Protein AF-A0A1Q8WU65-F1 (afdb_monomer_lite)

Secondary structure (DSSP, 8-state):
--HHHHHHHHHHHHHHHHHSPPPPPPPS---S------PPPPHHHHHHHHHHHHHHPPPPP-HHHHHHHHHHHHHTT--HHHHHHHHHHHTT--SS-S--TTS--HHHHHHHGGGG--SS-EEETTEEE--PPP-THHHHHHHHHHHHHHHHHHHHHHHHHH---HHHHHHHHHHHHHHHHHHHHHHHHHTHHHHHHHHHHHHHHHHHHHHHHHTT--HHHHHHSSSHHHHHHHHHHHHHHHHHHHHHHHHHHTT----SS-HHHHHHHHHHHHHTT--HHHHHHHHHHHHT-HHHHHHHHHHHTT--HHHHHH-SS-HHHHHHHHHHHHHHHHHHHS---SHHHHHHHHHHHHHHHHHHHHHHHHHHHHHHHHHIIIIIHHHHIIIIIHHHHHHHHHHHHT-

Foldseek 3Di:
DPLLVVVVVLVVVLVCLVPDDDDDDDDPPPDDDDDDDDDDDPPVVVVVVLVVCLVDPDPDFLLLQLLLQLLVCVVVVDDLQVSQLVSCVVSVHDPQSGADLLQARVVLVVLLCLCVQDQDFDDDPNDTHHDHQDDDPVNVSSLLSNLLSLLLQLLSNLCSLQVFSSSVLSNVSSVVSVLSVVLVVLLCVLCVVLVVVLVVLLCLLVVLVVVLVVVVFDLVCQCRVPPPNVVLLSVLSVLSSVLVVVLVVLVVVLVVDDDSHDLLSLLQQLLRSVVSVADCLSSLLSSCVSNVNVLSNQLSVCVVVVHPLVVSLVRDPDPVVSVSCVQVSVLCVCCVPVVDRSNVVSNVVSVVSSVVVSVCSNVSSNVSSVVSVVSSVVRSVSSSCSSRVVSSCVRVVVVVVVD

pLDDT: mean 76.57, std 16.92, range [32.62, 97.5]

Radius of gyration: 28.43 Å; chains: 1; bounding box: 68×52×90 Å

Organism: NCBI:txid544580

Sequence (403 aa):
MPGAWIAAVLVALAAAVLLLPARRGLPRSWITGTPVAQARPPMRQAALAALRSRRTGAPEPDLGLLLTEVASLLRAGATAQRAWTRACLRAGLTEGVEPDEDGVPPVLRALANLQHDSWLPRWSGGHLHWRPPSRGRRARQRRATAAGAVGAIASCRLSTALGAPLADILQTVAGGVAESGRAEASRRAALAGPRSTARILACLPVVGLGLGMLVGADPASLLLDGGLGSAVGALGIGLMVVGHLVTRRLIRAATAEGDVVDEALVLDLAAAALSAGASVPGVLTALGHALEEEGAGVVGRALLLGAPWEEAWQAPEDDQWRARRSRLESCLRPGWEDGASPAALLEATAASLRAGRHARDEEAAERLAVRLVLPLGACHLPAFVILGIAPVVASVGMSMLTR

Structure (mmCIF, N/CA/C/O backbone):
data_AF-A0A1Q8WU65-F1
#
_entry.id   AF-A0A1Q8WU65-F1
#
loop_
_atom_site.group_PDB
_atom_site.id
_atom_site.type_symbol
_atom_site.label_atom_id
_atom_site.label_alt_id
_atom_site.label_comp_id
_atom_site.label_asym_id
_atom_site.label_entity_id
_atom_site.label_seq_id
_atom_site.pdbx_PDB_ins_code
_atom_site.Cartn_x
_atom_site.Cartn_y
_atom_site.Cartn_z
_atom_site.occupancy
_atom_site.B_iso_or_equiv
_atom_site.auth_seq_id
_atom_site.auth_comp_id
_atom_site.auth_asym_id
_atom_site.auth_atom_id
_atom_site.pdbx_PDB_model_num
ATOM 1 N N . MET A 1 1 ? 33.191 -17.243 -46.104 1.00 46.47 1 MET A N 1
ATOM 2 C CA . MET A 1 1 ? 31.999 -16.463 -45.699 1.00 46.47 1 MET A CA 1
ATOM 3 C C . MET A 1 1 ? 31.525 -16.762 -44.253 1.00 46.47 1 MET A C 1
ATOM 5 O O . MET A 1 1 ? 30.392 -17.199 -44.100 1.00 46.47 1 MET A O 1
ATOM 9 N N . PRO A 1 2 ? 32.319 -16.550 -43.174 1.00 49.06 2 PRO A N 1
ATOM 10 C CA . PRO A 1 2 ? 31.868 -16.798 -41.789 1.00 49.06 2 PRO A CA 1
ATOM 11 C C . PRO A 1 2 ? 31.481 -15.524 -40.996 1.00 49.06 2 PRO A C 1
ATOM 13 O O . PRO A 1 2 ? 30.736 -15.618 -40.023 1.00 49.06 2 PRO A O 1
ATOM 16 N N . GLY A 1 3 ? 31.945 -14.333 -41.402 1.00 45.16 3 GLY A N 1
ATOM 17 C CA . GLY A 1 3 ? 31.778 -13.078 -40.643 1.00 45.16 3 GLY A CA 1
ATOM 18 C C . GLY A 1 3 ? 30.345 -12.533 -40.599 1.00 45.16 3 GLY A C 1
ATOM 19 O O . GLY A 1 3 ? 29.884 -12.073 -39.554 1.00 45.16 3 GLY A O 1
ATOM 20 N N . ALA A 1 4 ? 29.591 -12.690 -41.693 1.00 50.00 4 ALA A N 1
ATOM 21 C CA . ALA A 1 4 ? 28.207 -12.218 -41.799 1.00 50.00 4 ALA A CA 1
ATOM 22 C C . ALA A 1 4 ? 27.257 -12.874 -40.776 1.00 50.00 4 ALA A C 1
ATOM 24 O O . ALA A 1 4 ? 26.335 -12.232 -40.273 1.00 50.00 4 ALA A O 1
ATOM 25 N N . TRP A 1 5 ? 27.505 -14.138 -40.412 1.00 52.81 5 TRP A N 1
ATOM 26 C CA . TRP A 1 5 ? 26.691 -14.864 -39.432 1.00 52.81 5 TRP A CA 1
ATOM 27 C C . TRP A 1 5 ? 26.910 -14.359 -38.002 1.00 52.81 5 TRP A C 1
ATOM 29 O O . TRP A 1 5 ? 25.955 -14.224 -37.243 1.00 52.81 5 TRP A O 1
ATOM 39 N N . ILE A 1 6 ? 28.150 -14.024 -37.637 1.00 54.84 6 ILE A N 1
ATOM 40 C CA . ILE A 1 6 ? 28.503 -13.566 -36.284 1.00 54.84 6 ILE A CA 1
ATOM 41 C C . ILE A 1 6 ? 27.857 -12.209 -35.992 1.00 54.84 6 ILE A C 1
ATOM 43 O O . ILE A 1 6 ? 27.290 -11.999 -34.921 1.00 54.84 6 ILE A O 1
ATOM 47 N N . ALA A 1 7 ? 27.871 -11.301 -36.962 1.00 49.28 7 ALA A N 1
ATOM 48 C CA . ALA A 1 7 ? 27.250 -9.995 -36.811 1.00 49.28 7 ALA A CA 1
ATOM 49 C C . ALA A 1 7 ? 25.718 -10.044 -36.878 1.00 49.28 7 ALA A C 1
ATOM 51 O O . ALA A 1 7 ? 25.065 -9.355 -36.098 1.00 49.28 7 ALA A O 1
ATOM 52 N N . ALA A 1 8 ? 25.129 -10.894 -37.728 1.00 50.78 8 ALA A N 1
ATOM 53 C CA . ALA A 1 8 ? 23.685 -11.139 -37.707 1.00 50.78 8 ALA A CA 1
ATOM 54 C C . ALA A 1 8 ? 23.238 -11.690 -36.342 1.00 50.78 8 ALA A C 1
ATOM 56 O O . ALA A 1 8 ? 22.218 -11.259 -35.804 1.00 50.78 8 ALA A O 1
ATOM 57 N N . VAL A 1 9 ? 24.042 -12.571 -35.736 1.00 58.62 9 VAL A N 1
ATOM 58 C CA . VAL A 1 9 ? 23.827 -13.064 -34.370 1.00 58.62 9 VAL A CA 1
ATOM 59 C C . VAL A 1 9 ? 23.997 -11.945 -33.343 1.00 58.62 9 VAL A C 1
ATOM 61 O O . VAL A 1 9 ? 23.144 -11.826 -32.475 1.00 58.62 9 VAL A O 1
ATOM 64 N N . LEU A 1 10 ? 25.010 -11.079 -33.441 1.00 57.47 10 LEU A N 1
ATOM 65 C CA . LEU A 1 10 ? 25.198 -9.949 -32.517 1.00 57.47 10 LEU A CA 1
ATOM 66 C C . LEU A 1 10 ? 24.075 -8.905 -32.614 1.00 57.47 10 LEU A C 1
ATOM 68 O O . LEU A 1 10 ? 23.603 -8.430 -31.584 1.00 57.47 10 LEU A O 1
ATOM 72 N N . VAL A 1 11 ? 23.597 -8.588 -33.820 1.00 55.84 11 VAL A N 1
ATOM 73 C CA . VAL A 1 11 ? 22.455 -7.688 -34.052 1.00 55.84 11 VAL A CA 1
ATOM 74 C C . VAL A 1 11 ? 21.161 -8.324 -33.552 1.00 55.84 11 VAL A C 1
ATOM 76 O O . VAL A 1 11 ? 20.387 -7.668 -32.855 1.00 55.84 11 VAL A O 1
ATOM 79 N N . ALA A 1 12 ? 20.939 -9.613 -33.822 1.00 53.78 12 ALA A N 1
ATOM 80 C CA . ALA A 1 12 ? 19.799 -10.352 -33.290 1.00 53.78 12 ALA A CA 1
ATOM 81 C C . ALA A 1 12 ? 19.855 -10.467 -31.760 1.00 53.78 12 ALA A C 1
ATOM 83 O O . ALA A 1 12 ? 18.818 -10.379 -31.110 1.00 53.78 12 ALA A O 1
ATOM 84 N N . LEU A 1 13 ? 21.044 -10.601 -31.166 1.00 55.59 13 LEU A N 1
ATOM 85 C CA . LEU A 1 13 ? 21.255 -10.673 -29.721 1.00 55.59 13 LEU A CA 1
ATOM 86 C C . LEU A 1 13 ? 21.081 -9.297 -29.064 1.00 55.59 13 LEU A C 1
ATOM 88 O O . LEU A 1 13 ? 20.449 -9.205 -28.017 1.00 55.59 13 LEU A O 1
ATOM 92 N N . ALA A 1 14 ? 21.528 -8.216 -29.706 1.00 54.50 14 ALA A N 1
ATOM 93 C CA . ALA A 1 14 ? 21.267 -6.841 -29.283 1.00 54.50 14 ALA A CA 1
ATOM 94 C C . ALA A 1 14 ? 19.771 -6.505 -29.364 1.00 54.50 14 ALA A C 1
ATOM 96 O O . ALA A 1 14 ? 19.195 -6.019 -28.389 1.00 54.50 14 ALA A O 1
ATOM 97 N N . ALA A 1 15 ? 19.110 -6.848 -30.476 1.00 53.22 15 ALA A N 1
ATOM 98 C CA . ALA A 1 15 ? 17.665 -6.726 -30.643 1.00 53.22 15 ALA A CA 1
ATOM 99 C C . ALA A 1 15 ? 16.914 -7.584 -29.614 1.00 53.22 15 ALA A C 1
ATOM 101 O O . ALA A 1 15 ? 15.970 -7.109 -28.986 1.00 53.22 15 ALA A O 1
ATOM 102 N N . ALA A 1 16 ? 17.368 -8.813 -29.357 1.00 50.38 16 ALA A N 1
ATOM 103 C CA . ALA A 1 16 ? 16.812 -9.692 -28.337 1.00 50.38 16 ALA A CA 1
ATOM 104 C C . ALA A 1 16 ? 17.010 -9.129 -26.922 1.00 50.38 16 ALA A C 1
ATOM 106 O O . ALA A 1 16 ? 16.083 -9.176 -26.126 1.00 50.38 16 ALA A O 1
ATOM 107 N N . VAL A 1 17 ? 18.149 -8.527 -26.585 1.00 53.94 17 VAL A N 1
ATOM 108 C CA . VAL A 1 17 ? 18.371 -7.884 -25.276 1.00 53.94 17 VAL A CA 1
ATOM 109 C C . VAL A 1 17 ? 17.535 -6.602 -25.129 1.00 53.94 17 VAL A C 1
ATOM 111 O O . VAL A 1 17 ? 16.978 -6.329 -24.055 1.00 53.94 17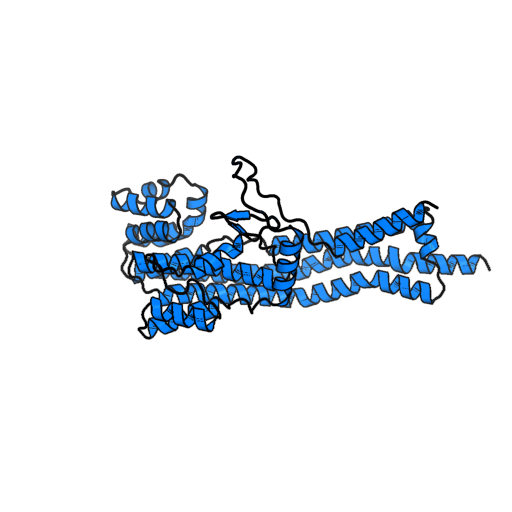 VAL A O 1
ATOM 114 N N . LEU A 1 18 ? 17.373 -5.840 -26.214 1.00 52.03 18 LEU A N 1
ATOM 115 C CA . LEU A 1 18 ? 16.505 -4.663 -26.286 1.00 52.03 18 LEU A CA 1
ATOM 116 C C . LEU A 1 18 ? 15.020 -5.042 -26.131 1.00 52.03 18 LEU A C 1
ATOM 118 O O . LEU A 1 18 ? 14.305 -4.368 -25.382 1.00 52.03 18 LEU A O 1
ATOM 122 N N . LEU A 1 19 ? 14.576 -6.147 -26.745 1.00 47.81 19 LEU A N 1
ATOM 123 C CA . LEU A 1 19 ? 13.170 -6.570 -26.833 1.00 47.81 19 LEU A CA 1
ATOM 124 C C . LEU A 1 19 ? 12.729 -7.581 -25.758 1.00 47.81 19 LEU A C 1
ATOM 126 O O . LEU A 1 19 ? 11.566 -7.548 -25.344 1.00 47.81 19 LEU A O 1
ATOM 130 N N . LEU A 1 20 ? 13.606 -8.461 -25.260 1.00 42.66 20 LEU A N 1
ATOM 131 C CA . LEU A 1 20 ? 13.262 -9.429 -24.216 1.00 42.66 20 LEU A CA 1
ATOM 132 C C . LEU A 1 20 ? 13.364 -8.794 -22.820 1.00 42.66 20 LEU A C 1
ATOM 134 O O . LEU A 1 20 ? 14.434 -8.342 -22.395 1.00 42.66 20 LEU A O 1
ATOM 138 N N . PRO A 1 21 ? 12.265 -8.777 -22.045 1.00 42.75 21 PRO A N 1
ATOM 139 C CA . PRO A 1 21 ? 12.341 -8.498 -20.624 1.00 42.75 21 PRO A CA 1
ATOM 140 C C . PRO A 1 21 ? 12.970 -9.692 -19.898 1.00 42.75 21 PRO A C 1
ATOM 142 O O . PRO A 1 21 ? 12.658 -10.847 -20.184 1.00 42.75 21 PRO A O 1
ATOM 145 N N . ALA A 1 22 ? 13.854 -9.383 -18.947 1.00 40.66 22 ALA A N 1
ATOM 146 C CA . ALA A 1 22 ? 14.578 -10.359 -18.144 1.00 40.66 22 ALA A CA 1
ATOM 147 C C . ALA A 1 22 ? 13.644 -11.411 -17.535 1.00 40.66 22 ALA A C 1
ATOM 149 O O . ALA A 1 22 ? 12.612 -11.081 -16.940 1.00 40.66 22 ALA A O 1
ATOM 150 N N . ARG A 1 23 ? 14.064 -12.669 -17.681 1.00 38.31 23 ARG A N 1
ATOM 151 C CA . ARG A 1 23 ? 13.515 -13.836 -16.995 1.00 38.31 23 ARG A CA 1
ATOM 152 C C . ARG A 1 23 ? 13.350 -13.511 -15.505 1.00 38.31 23 ARG A C 1
ATOM 154 O O . ARG A 1 23 ? 14.284 -13.024 -14.872 1.00 38.31 23 ARG A O 1
ATOM 161 N N . ARG A 1 24 ? 12.143 -13.721 -14.975 1.00 45.84 24 ARG A N 1
ATOM 162 C CA . ARG A 1 24 ? 11.840 -13.629 -13.538 1.00 45.84 24 ARG A CA 1
ATOM 163 C C . ARG A 1 24 ? 11.929 -15.026 -12.927 1.00 45.84 24 ARG A C 1
ATOM 165 O O . ARG A 1 24 ? 11.651 -16.000 -13.621 1.00 45.84 24 ARG A O 1
ATOM 172 N N . GLY A 1 25 ? 12.398 -15.064 -11.681 1.00 34.09 25 GLY A N 1
ATOM 173 C CA . GLY A 1 25 ? 12.967 -16.222 -10.994 1.00 34.09 25 GLY A CA 1
ATOM 174 C C . GLY A 1 25 ? 12.116 -17.490 -10.968 1.00 34.09 25 GLY A C 1
ATOM 175 O O . GLY A 1 25 ? 10.888 -17.456 -11.023 1.00 34.09 25 GLY A O 1
ATOM 176 N N . LEU A 1 26 ? 12.832 -18.607 -10.873 1.00 35.53 26 LEU A N 1
ATOM 177 C CA . LEU A 1 26 ? 12.302 -19.930 -10.572 1.00 35.53 26 LEU A CA 1
ATOM 178 C C . LEU A 1 26 ? 11.805 -19.957 -9.114 1.00 35.53 26 LEU A C 1
ATOM 180 O O . LEU A 1 26 ? 12.565 -19.567 -8.225 1.00 35.53 26 LEU A O 1
ATOM 184 N N . PRO A 1 27 ? 10.573 -20.414 -8.836 1.00 36.50 27 PRO A N 1
ATOM 185 C CA . PRO A 1 27 ? 10.153 -20.719 -7.475 1.00 36.50 27 PRO A CA 1
ATOM 186 C C . PRO A 1 27 ? 10.856 -21.989 -6.967 1.00 36.50 27 PRO A C 1
ATOM 188 O O . PRO A 1 27 ? 11.008 -22.965 -7.698 1.00 36.50 27 PRO A O 1
ATOM 191 N N . ARG A 1 28 ? 11.263 -21.970 -5.693 1.00 39.75 28 ARG A N 1
ATOM 192 C CA . ARG A 1 28 ? 11.979 -23.044 -4.976 1.00 39.75 28 ARG A CA 1
ATOM 193 C C . ARG A 1 28 ? 11.124 -24.265 -4.590 1.00 39.75 28 ARG A C 1
ATOM 195 O O . ARG A 1 28 ? 11.600 -25.118 -3.857 1.00 39.75 28 ARG A O 1
ATOM 202 N N . SER A 1 29 ? 9.896 -24.406 -5.078 1.00 39.34 29 SER A N 1
ATOM 203 C CA . SER A 1 29 ? 9.016 -25.525 -4.711 1.00 39.34 29 SER A CA 1
ATOM 204 C C . SER A 1 29 ? 8.955 -26.576 -5.826 1.00 39.34 29 SER A C 1
ATOM 206 O O . SER A 1 29 ? 7.964 -26.687 -6.546 1.00 39.34 29 SER A O 1
ATOM 208 N N . TRP A 1 30 ? 10.043 -27.322 -5.999 1.00 36.97 30 TRP A N 1
ATOM 209 C CA . TRP A 1 30 ? 10.045 -28.617 -6.687 1.00 36.97 30 TRP A CA 1
ATOM 210 C C . TRP A 1 30 ? 10.478 -29.677 -5.680 1.00 36.97 30 TRP A C 1
ATOM 212 O O . TRP A 1 30 ? 11.502 -30.328 -5.846 1.00 36.97 30 TRP A O 1
ATOM 222 N N . ILE A 1 31 ? 9.733 -29.805 -4.584 1.00 39.59 31 ILE A N 1
ATOM 223 C CA . ILE A 1 31 ? 9.856 -30.956 -3.698 1.00 39.59 31 ILE A CA 1
ATOM 224 C C . ILE A 1 31 ? 8.436 -31.407 -3.347 1.00 39.59 31 ILE A C 1
ATOM 226 O O . ILE A 1 31 ? 7.639 -30.620 -2.848 1.00 39.59 31 ILE A O 1
ATOM 230 N N . THR A 1 32 ? 8.201 -32.670 -3.715 1.00 38.03 32 THR A N 1
ATOM 231 C CA . THR A 1 32 ? 7.135 -33.622 -3.360 1.00 38.03 32 THR A CA 1
ATOM 232 C C . THR A 1 32 ? 5.696 -33.397 -3.844 1.00 38.03 32 THR A C 1
ATOM 234 O O . THR A 1 32 ? 5.042 -32.395 -3.585 1.00 38.03 32 THR A O 1
ATOM 237 N N . GLY A 1 33 ? 5.185 -34.443 -4.507 1.00 33.50 33 GLY A N 1
ATOM 238 C CA . GLY A 1 33 ? 3.764 -34.679 -4.757 1.00 33.50 33 GLY A CA 1
ATOM 239 C C . GLY A 1 33 ? 3.455 -34.990 -6.219 1.00 33.50 33 GLY A C 1
ATOM 240 O O . GLY A 1 33 ? 3.249 -34.077 -7.009 1.00 33.50 33 GLY A O 1
ATOM 241 N N . THR A 1 34 ? 3.397 -36.271 -6.587 1.00 34.00 34 THR A N 1
ATOM 242 C CA . THR A 1 34 ? 2.821 -36.750 -7.857 1.00 34.00 34 THR A CA 1
ATOM 243 C C . THR A 1 34 ? 1.292 -36.770 -7.766 1.00 34.00 34 THR A C 1
ATOM 245 O O . THR A 1 34 ? 0.777 -37.594 -7.009 1.00 34.00 34 THR A O 1
ATOM 248 N N . PRO A 1 35 ? 0.533 -35.950 -8.525 1.00 37.53 35 PRO A N 1
ATOM 249 C CA . PRO A 1 35 ? -0.917 -36.071 -8.574 1.00 37.53 35 PRO A CA 1
ATOM 250 C C . PRO A 1 35 ? -1.372 -36.890 -9.787 1.00 37.53 35 PRO A C 1
ATOM 252 O O . PRO A 1 35 ? -0.797 -36.837 -10.878 1.00 37.53 35 PRO A O 1
ATOM 255 N N . VAL A 1 36 ? -2.445 -37.635 -9.540 1.00 34.25 36 VAL A N 1
ATOM 256 C CA . VAL A 1 36 ? -3.150 -38.576 -10.414 1.00 34.25 36 VAL A CA 1
ATOM 257 C C . VAL A 1 36 ? -3.712 -37.903 -11.675 1.00 34.25 36 VAL A C 1
ATOM 259 O O . VAL A 1 36 ? -4.089 -36.732 -11.681 1.00 34.25 36 VAL A O 1
ATOM 262 N N . ALA A 1 37 ? -3.746 -38.672 -12.764 1.00 32.62 37 ALA A N 1
ATOM 263 C CA . ALA A 1 37 ? -4.155 -38.260 -14.099 1.00 32.62 37 ALA A CA 1
ATOM 264 C C . ALA A 1 37 ? -5.642 -37.865 -14.184 1.00 32.62 37 ALA A C 1
ATOM 266 O O . ALA A 1 37 ? -6.524 -38.712 -14.075 1.00 32.62 37 ALA A O 1
ATOM 267 N N . GLN A 1 38 ? -5.913 -36.594 -14.489 1.00 37.47 38 GLN A N 1
ATOM 268 C CA . GLN A 1 38 ? -7.174 -36.154 -15.092 1.00 37.47 38 GLN A CA 1
ATOM 269 C C . GLN A 1 38 ? -6.907 -35.414 -16.410 1.00 37.47 38 GLN A C 1
ATOM 271 O O . GLN A 1 38 ? -5.851 -34.804 -16.609 1.00 37.47 38 GLN A O 1
ATOM 276 N N . ALA A 1 39 ? -7.856 -35.561 -17.337 1.00 39.28 39 ALA A N 1
ATOM 277 C CA . ALA A 1 39 ? -7.752 -35.233 -18.754 1.00 39.28 39 ALA A CA 1
ATOM 278 C C . ALA A 1 39 ? -7.279 -33.790 -19.012 1.00 39.28 39 ALA A C 1
ATOM 280 O O . ALA A 1 39 ? -7.890 -32.812 -18.588 1.00 39.28 39 ALA A O 1
ATOM 281 N N . ARG A 1 40 ? -6.159 -33.673 -19.734 1.00 41.28 40 ARG A N 1
ATOM 282 C CA . ARG A 1 40 ? -5.488 -32.411 -20.068 1.00 41.28 40 ARG A CA 1
ATOM 283 C C . ARG A 1 40 ? -6.102 -31.805 -21.340 1.00 41.28 40 ARG A C 1
ATOM 285 O O . ARG A 1 40 ? -6.134 -32.503 -22.353 1.00 41.28 40 ARG A O 1
ATOM 292 N N . PRO A 1 41 ? -6.486 -30.517 -21.376 1.00 39.84 41 PRO A N 1
ATOM 293 C CA . PRO A 1 41 ? -6.697 -29.835 -22.647 1.00 39.84 41 PRO A CA 1
ATOM 294 C C . PRO A 1 41 ? -5.350 -29.679 -23.383 1.00 39.84 41 PRO A C 1
ATOM 296 O O . PRO A 1 41 ? -4.308 -29.495 -22.742 1.00 39.84 41 PRO A O 1
ATOM 299 N N . PRO A 1 42 ? -5.321 -29.733 -24.727 1.00 48.91 42 PRO A N 1
ATOM 300 C CA . PRO A 1 42 ? -4.084 -29.590 -25.481 1.00 48.91 42 PRO A CA 1
ATOM 301 C C . PRO A 1 42 ? -3.480 -28.197 -25.251 1.00 48.91 42 PRO A C 1
ATOM 303 O O . PRO A 1 42 ? -4.135 -27.172 -25.432 1.00 48.91 42 PRO A O 1
ATOM 306 N N . MET A 1 43 ? -2.193 -28.160 -24.893 1.00 45.03 43 MET A N 1
ATOM 307 C CA . MET A 1 43 ? -1.395 -26.974 -24.526 1.00 45.03 43 MET A CA 1
ATOM 308 C C . MET A 1 43 ? -1.554 -25.771 -25.484 1.00 45.03 43 MET A C 1
ATOM 310 O O . MET A 1 43 ? -1.455 -24.615 -25.070 1.00 45.03 43 MET A O 1
ATOM 314 N N . ARG A 1 44 ? -1.865 -26.027 -26.763 1.00 42.69 44 ARG A N 1
ATOM 315 C CA . ARG A 1 44 ? -2.150 -25.002 -27.782 1.00 42.69 44 ARG A CA 1
ATOM 316 C C . ARG A 1 44 ? -3.457 -24.238 -27.541 1.00 42.69 44 ARG A C 1
ATOM 318 O O . ARG A 1 44 ? -3.488 -23.029 -27.750 1.00 42.69 44 ARG A O 1
ATOM 325 N N . GLN A 1 45 ? -4.516 -24.905 -27.087 1.00 49.59 45 GLN A N 1
ATOM 326 C CA . GLN A 1 45 ? -5.806 -24.261 -26.811 1.00 49.59 45 GLN A CA 1
ATOM 327 C C . GLN A 1 45 ? -5.723 -23.359 -25.574 1.00 49.59 45 GLN A C 1
ATOM 329 O O . GLN A 1 45 ? -6.198 -22.225 -25.617 1.00 49.59 45 GLN A O 1
ATOM 334 N N . ALA A 1 46 ? -5.014 -23.796 -24.529 1.00 47.06 46 ALA A N 1
ATOM 335 C CA . ALA A 1 46 ? -4.731 -22.971 -23.352 1.00 47.06 46 ALA A CA 1
ATOM 336 C C . ALA A 1 46 ? -3.888 -21.727 -23.704 1.00 47.06 46 ALA A C 1
ATOM 338 O O . ALA A 1 46 ? -4.179 -20.619 -23.251 1.00 47.06 46 ALA A O 1
ATOM 339 N N . ALA A 1 47 ? -2.883 -21.881 -24.577 1.00 41.38 47 ALA A N 1
ATOM 340 C CA . ALA A 1 47 ? -2.061 -20.771 -25.057 1.00 41.38 47 ALA A CA 1
ATOM 341 C C . ALA A 1 47 ? -2.862 -19.748 -25.885 1.00 41.38 47 ALA A C 1
ATOM 343 O O . ALA A 1 47 ? -2.703 -18.540 -25.702 1.00 41.38 47 ALA A O 1
ATOM 344 N N . LEU A 1 48 ? -3.752 -20.213 -26.768 1.00 44.72 48 LEU A N 1
ATOM 345 C CA . LEU A 1 48 ? -4.604 -19.349 -27.593 1.00 44.72 48 LEU A CA 1
ATOM 346 C C . LEU A 1 48 ? -5.683 -18.630 -26.770 1.00 44.72 48 LEU A C 1
ATOM 348 O O . LEU A 1 48 ? -5.932 -17.447 -27.006 1.00 44.72 48 LEU A O 1
ATOM 352 N N . ALA A 1 49 ? -6.272 -19.292 -25.771 1.00 46.88 49 ALA A N 1
ATOM 353 C CA . ALA A 1 49 ? -7.211 -18.668 -24.837 1.00 46.88 49 ALA A CA 1
ATOM 354 C C . ALA A 1 49 ? -6.536 -17.563 -24.002 1.00 46.88 49 ALA A C 1
ATOM 356 O O . ALA A 1 49 ? -7.081 -16.467 -23.871 1.00 46.88 49 ALA A O 1
ATOM 357 N N . ALA A 1 50 ? -5.304 -17.792 -23.535 1.00 46.47 50 ALA A N 1
ATOM 358 C CA . ALA A 1 50 ? -4.511 -16.787 -22.819 1.00 46.47 50 ALA A CA 1
ATOM 359 C C . ALA A 1 50 ? -4.059 -15.611 -23.708 1.00 46.47 50 ALA A C 1
ATOM 361 O O . ALA A 1 50 ? -3.905 -14.480 -23.243 1.00 46.47 50 ALA A O 1
ATOM 362 N N . LEU A 1 51 ? -3.836 -15.850 -25.005 1.00 44.03 51 LEU A N 1
ATOM 363 C CA . LEU A 1 51 ? -3.553 -14.787 -25.974 1.00 44.03 51 LEU A CA 1
ATOM 364 C C . LEU A 1 51 ? -4.803 -13.958 -26.301 1.00 44.03 51 LEU A C 1
ATOM 366 O O . LEU A 1 51 ? -4.685 -12.749 -26.499 1.00 44.03 51 LEU A O 1
ATOM 370 N N . ARG A 1 52 ? -5.993 -14.574 -26.319 1.00 41.12 52 ARG A N 1
ATOM 371 C CA . ARG A 1 52 ? -7.272 -13.865 -26.495 1.00 41.12 52 ARG A CA 1
ATOM 372 C C . ARG A 1 52 ? -7.636 -13.032 -25.266 1.00 41.12 52 ARG A C 1
ATOM 374 O O . ARG A 1 52 ? -7.942 -11.855 -25.430 1.00 41.12 52 ARG A O 1
ATOM 381 N N . SER A 1 53 ? -7.476 -13.566 -24.052 1.00 44.56 53 SER A N 1
ATOM 382 C CA . SER A 1 53 ? -7.732 -12.816 -22.810 1.00 44.56 53 SER A CA 1
ATOM 383 C C . SER A 1 53 ? -6.814 -11.596 -22.634 1.00 44.56 53 SER A C 1
ATOM 385 O O . SER A 1 53 ? -7.202 -10.606 -22.015 1.00 44.56 53 SER A O 1
ATOM 387 N N . ARG A 1 54 ? -5.622 -11.591 -23.256 1.00 45.88 54 ARG A N 1
ATOM 388 C CA . ARG A 1 54 ? -4.747 -10.401 -23.328 1.00 45.88 54 ARG A CA 1
ATOM 389 C C . ARG A 1 54 ? -5.357 -9.226 -24.099 1.00 45.88 54 ARG A C 1
ATOM 391 O O . ARG A 1 54 ? -5.037 -8.081 -23.763 1.00 45.88 54 ARG A O 1
ATOM 398 N N . ARG A 1 55 ? -6.167 -9.486 -25.134 1.00 41.34 55 ARG A N 1
ATOM 399 C CA . ARG A 1 55 ? -6.747 -8.445 -26.005 1.00 41.34 55 ARG A CA 1
ATOM 400 C C . ARG A 1 55 ? -8.064 -7.877 -25.474 1.00 41.34 55 ARG A C 1
ATOM 402 O O . ARG A 1 55 ? -8.346 -6.725 -25.770 1.00 41.34 55 ARG A O 1
ATOM 409 N N . THR A 1 56 ? -8.816 -8.630 -24.673 1.00 42.88 56 THR A N 1
ATOM 410 C CA . THR A 1 56 ? -10.196 -8.283 -24.275 1.00 42.88 56 THR A CA 1
ATOM 411 C C . THR A 1 56 ? -10.395 -8.022 -22.779 1.00 42.88 56 THR A C 1
ATOM 413 O O . THR A 1 56 ? -11.531 -7.922 -22.332 1.00 42.88 56 THR A O 1
ATOM 416 N N . GLY A 1 57 ? -9.327 -7.936 -21.979 1.00 49.56 57 GLY A N 1
ATOM 417 C CA . GLY A 1 57 ? -9.460 -7.727 -20.534 1.00 49.56 57 GLY A CA 1
ATOM 418 C C . GLY A 1 57 ? -10.199 -6.428 -20.193 1.00 49.56 57 GLY A C 1
ATOM 419 O O . GLY A 1 57 ? -9.754 -5.356 -20.611 1.00 49.56 57 GLY A O 1
ATOM 420 N N . ALA A 1 58 ? -11.287 -6.551 -19.424 1.00 53.97 58 ALA A N 1
ATOM 421 C CA . ALA A 1 58 ? -11.999 -5.445 -18.787 1.00 53.97 58 ALA A CA 1
ATOM 422 C C . ALA A 1 58 ? -11.019 -4.507 -18.046 1.00 53.97 58 ALA A C 1
ATOM 424 O O . ALA A 1 58 ? -9.944 -4.964 -17.628 1.00 53.97 58 ALA A O 1
ATOM 425 N N . PRO A 1 59 ? -11.334 -3.203 -17.913 1.00 60.44 59 PRO A N 1
ATOM 426 C CA . PRO A 1 59 ? -10.515 -2.285 -17.126 1.00 60.44 59 PRO A CA 1
ATOM 427 C C . PRO A 1 59 ? -10.279 -2.863 -15.724 1.00 60.44 59 PRO A C 1
ATOM 429 O O . PRO A 1 59 ? -11.199 -3.379 -15.096 1.00 60.44 59 PRO A O 1
ATOM 432 N N . GLU A 1 60 ? -9.026 -2.835 -15.259 1.00 72.06 60 GLU A N 1
ATOM 433 C CA . GLU A 1 60 ? -8.709 -3.269 -13.896 1.00 72.06 60 GLU A CA 1
ATOM 434 C C . GLU A 1 60 ? -9.410 -2.327 -12.908 1.00 72.06 60 GLU A C 1
ATOM 436 O O . GLU A 1 60 ? -9.325 -1.109 -13.101 1.00 72.06 60 GLU A O 1
ATOM 441 N N . PRO A 1 61 ? -10.109 -2.860 -11.890 1.00 78.81 61 PRO A N 1
ATOM 442 C CA . PRO A 1 61 ? -10.891 -2.042 -10.973 1.00 78.81 61 PRO A CA 1
ATOM 443 C C . PRO A 1 61 ? -9.973 -1.077 -10.216 1.00 78.81 61 PRO A C 1
ATOM 445 O O . PRO A 1 61 ? -8.900 -1.462 -9.737 1.00 78.81 61 PRO A O 1
ATOM 448 N N . ASP A 1 62 ? -10.396 0.182 -10.109 1.00 87.38 62 ASP A N 1
ATOM 449 C CA . ASP A 1 62 ? -9.747 1.154 -9.235 1.00 87.38 62 ASP A CA 1
ATOM 450 C C . ASP A 1 62 ? -10.123 0.823 -7.790 1.00 87.38 62 ASP A C 1
ATOM 452 O O . ASP A 1 62 ? -11.213 1.148 -7.314 1.00 87.38 62 ASP A O 1
ATOM 456 N N . LEU A 1 63 ? -9.226 0.108 -7.111 1.00 89.81 63 LEU A N 1
ATOM 457 C CA . LEU A 1 63 ? -9.461 -0.323 -5.742 1.00 89.81 63 LEU A CA 1
ATOM 458 C C . LEU A 1 63 ? -9.633 0.871 -4.795 1.00 89.81 63 LEU A C 1
ATOM 460 O O . LEU A 1 63 ? -10.466 0.799 -3.902 1.00 89.81 63 LEU A O 1
ATOM 464 N N . GLY A 1 64 ? -8.912 1.978 -5.001 1.00 90.44 64 GLY A N 1
ATOM 465 C CA . GLY A 1 64 ? -9.052 3.166 -4.157 1.00 90.44 64 GLY A CA 1
ATOM 466 C C . GLY A 1 64 ? -10.463 3.748 -4.236 1.00 90.44 64 GLY A C 1
ATOM 467 O O . GLY A 1 64 ? -11.074 4.038 -3.206 1.00 90.44 64 GLY A O 1
ATOM 468 N N . LEU A 1 65 ? -11.020 3.834 -5.449 1.00 91.81 65 LEU A N 1
ATOM 469 C CA . LEU A 1 65 ? -12.404 4.262 -5.658 1.00 91.81 65 LEU A CA 1
ATOM 470 C C . LEU A 1 65 ? -13.409 3.283 -5.036 1.00 91.81 65 LEU A C 1
ATOM 472 O O . LEU A 1 65 ? -14.334 3.718 -4.355 1.00 91.81 65 LEU A O 1
ATOM 476 N N . LEU A 1 66 ? -13.208 1.975 -5.231 1.00 94.50 66 LEU A N 1
ATOM 477 C CA . LEU A 1 66 ? -14.074 0.937 -4.667 1.00 94.50 66 LEU A CA 1
ATOM 478 C C . LEU A 1 66 ? -14.127 1.025 -3.136 1.00 94.50 66 LEU A C 1
ATOM 480 O O . LEU A 1 66 ? -15.212 1.035 -2.562 1.00 94.50 66 LEU A O 1
ATOM 484 N N . LEU A 1 67 ? -12.973 1.134 -2.474 1.00 95.00 67 LEU A N 1
ATOM 485 C CA . LEU A 1 67 ? -12.893 1.229 -1.014 1.00 95.00 67 LEU A CA 1
ATOM 486 C C . LEU A 1 67 ? -13.503 2.535 -0.486 1.00 95.00 67 LEU A C 1
ATOM 488 O O . LEU A 1 67 ? -14.248 2.503 0.492 1.00 95.00 67 LEU A O 1
ATOM 492 N N . THR A 1 68 ? -13.257 3.661 -1.167 1.00 94.88 68 THR A N 1
ATOM 493 C CA . THR A 1 68 ? -13.873 4.963 -0.838 1.00 94.88 68 THR A CA 1
ATOM 494 C C . THR A 1 68 ? -15.398 4.891 -0.940 1.00 94.88 68 THR A C 1
ATOM 496 O O . THR A 1 68 ? -16.129 5.434 -0.110 1.00 94.88 68 THR A O 1
ATOM 499 N N . GLU A 1 69 ? -15.903 4.197 -1.956 1.00 96.12 69 GLU A N 1
ATOM 500 C CA . GLU A 1 69 ? -17.329 4.012 -2.178 1.00 96.12 69 GLU A CA 1
ATOM 501 C C . GLU A 1 69 ? -17.977 3.120 -1.111 1.00 96.12 69 GLU A C 1
ATOM 503 O O . GLU A 1 69 ? -19.039 3.470 -0.592 1.00 96.12 69 GLU A O 1
ATOM 508 N N . VAL A 1 70 ? -17.328 2.013 -0.735 1.00 96.75 70 VAL A N 1
ATOM 509 C CA . VAL A 1 70 ? -17.774 1.157 0.377 1.00 96.75 70 VAL A CA 1
ATOM 510 C C . VAL A 1 70 ? -17.797 1.953 1.681 1.00 96.75 70 VAL A C 1
ATOM 512 O O . VAL A 1 70 ? -18.825 1.968 2.356 1.00 96.75 70 VAL A O 1
ATOM 515 N N . ALA A 1 71 ? -16.721 2.677 2.002 1.00 95.19 71 ALA A N 1
ATOM 516 C CA . ALA A 1 71 ? -16.649 3.531 3.186 1.00 95.19 71 ALA A CA 1
ATOM 517 C C . ALA A 1 71 ? -17.777 4.577 3.210 1.00 95.19 71 ALA A C 1
ATOM 519 O O . ALA A 1 71 ? -18.436 4.768 4.233 1.00 95.19 71 ALA A O 1
ATOM 520 N N . SER A 1 72 ? -18.063 5.203 2.065 1.00 96.00 72 SER A N 1
ATOM 521 C CA . SER A 1 72 ? -19.142 6.189 1.930 1.00 96.00 72 SER A CA 1
ATOM 522 C C . SER A 1 72 ? -20.528 5.576 2.160 1.00 96.00 72 SER A C 1
ATOM 524 O O . SER A 1 72 ? -21.364 6.175 2.834 1.00 96.00 72 SER A O 1
ATOM 526 N N . LEU A 1 73 ? -20.780 4.370 1.637 1.00 96.31 73 LEU A N 1
ATOM 527 C CA . LEU A 1 73 ? -22.041 3.652 1.851 1.00 96.31 73 LEU A CA 1
ATOM 528 C C . LEU A 1 73 ? -22.215 3.227 3.315 1.00 96.31 73 LEU A C 1
ATOM 530 O O . LEU A 1 73 ? -23.315 3.355 3.849 1.00 96.31 73 LEU A O 1
ATOM 534 N N . LEU A 1 74 ? -21.144 2.769 3.967 1.00 95.00 74 LEU A N 1
ATOM 535 C CA . LEU A 1 74 ? -21.150 2.419 5.391 1.00 95.00 74 LEU A CA 1
ATOM 536 C C . LEU A 1 74 ? -21.453 3.641 6.270 1.00 95.00 74 LEU A C 1
ATOM 538 O O . LEU A 1 74 ? -22.305 3.560 7.150 1.00 95.00 74 LEU A O 1
ATOM 542 N N . ARG A 1 75 ? -20.837 4.801 5.989 1.00 93.62 75 ARG A N 1
ATOM 543 C CA . ARG A 1 75 ? -21.141 6.070 6.687 1.00 93.62 75 ARG A CA 1
ATOM 544 C C . ARG A 1 75 ? -22.585 6.528 6.489 1.00 93.62 75 ARG A C 1
ATOM 546 O O . ARG A 1 75 ? -23.150 7.157 7.374 1.00 93.62 75 ARG A O 1
ATOM 553 N N . ALA A 1 76 ? -23.191 6.190 5.353 1.00 95.62 76 ALA A N 1
ATOM 554 C CA . ALA A 1 76 ? -24.607 6.434 5.085 1.00 95.62 76 ALA A CA 1
ATOM 555 C C . ALA A 1 76 ? -25.548 5.405 5.754 1.00 95.62 76 ALA A C 1
ATOM 557 O O . ALA A 1 76 ? -26.753 5.441 5.510 1.00 95.62 76 ALA A O 1
ATOM 558 N N . GLY A 1 77 ? -25.023 4.476 6.564 1.00 94.19 77 GLY A N 1
ATOM 559 C CA . GLY A 1 77 ? -25.800 3.471 7.291 1.00 94.19 77 GLY A CA 1
ATOM 560 C C . GLY A 1 77 ? -26.129 2.207 6.490 1.00 94.19 77 GLY A C 1
ATOM 561 O O . GLY A 1 77 ? -26.970 1.417 6.916 1.00 94.19 77 GLY A O 1
ATOM 562 N N . ALA A 1 78 ? -25.505 1.983 5.327 1.00 95.06 78 ALA A N 1
ATOM 563 C CA . ALA A 1 78 ? -25.671 0.717 4.616 1.00 95.06 78 ALA A CA 1
ATOM 564 C C . ALA A 1 78 ? -24.996 -0.434 5.379 1.00 95.06 78 ALA A C 1
ATOM 566 O O . ALA A 1 78 ? -23.932 -0.264 5.969 1.00 95.06 78 ALA A O 1
ATOM 567 N N . THR A 1 79 ? -25.573 -1.636 5.301 1.00 93.00 79 THR A N 1
ATOM 568 C CA . THR A 1 79 ? -24.921 -2.849 5.813 1.00 93.00 79 THR A CA 1
ATOM 569 C C . THR A 1 79 ? -23.664 -3.174 5.002 1.00 93.00 79 THR A C 1
ATOM 571 O O . THR A 1 79 ? -23.595 -2.860 3.809 1.00 93.00 79 THR A O 1
ATOM 574 N N . ALA A 1 80 ? -22.691 -3.858 5.614 1.00 90.81 80 ALA A N 1
ATOM 575 C CA . ALA A 1 80 ? -21.464 -4.281 4.932 1.00 90.81 80 ALA A CA 1
ATOM 576 C C . ALA A 1 80 ? -21.759 -5.092 3.659 1.00 90.81 80 ALA A C 1
ATOM 578 O O . ALA A 1 80 ? -21.210 -4.789 2.600 1.00 90.81 80 ALA A O 1
ATOM 579 N N . GLN A 1 81 ? -22.704 -6.038 3.721 1.00 93.00 81 GLN A N 1
ATOM 580 C CA . GLN A 1 81 ? -23.136 -6.819 2.558 1.00 93.00 81 GLN A CA 1
ATOM 581 C C . GLN A 1 81 ? -23.653 -5.928 1.422 1.00 93.00 81 GLN A C 1
ATOM 583 O O . GLN A 1 81 ? -23.226 -6.079 0.277 1.00 93.00 81 GLN A O 1
ATOM 588 N N . ARG A 1 82 ? -24.521 -4.948 1.721 1.00 94.69 82 ARG A N 1
ATOM 589 C CA . ARG A 1 82 ? -25.062 -4.028 0.708 1.00 94.69 82 ARG A CA 1
ATOM 590 C C . ARG A 1 82 ? -23.986 -3.101 0.142 1.00 94.69 82 ARG A C 1
ATOM 592 O O . ARG A 1 82 ? -23.999 -2.832 -1.060 1.00 94.69 82 ARG A O 1
ATOM 599 N N . ALA A 1 83 ? -23.087 -2.602 0.989 1.00 95.44 83 ALA A N 1
ATOM 600 C CA . ALA A 1 83 ? -22.008 -1.707 0.588 1.00 95.44 83 ALA A CA 1
ATOM 601 C C . ALA A 1 83 ? -21.039 -2.401 -0.382 1.00 95.44 83 ALA A C 1
ATOM 603 O O . ALA A 1 83 ? -20.820 -1.895 -1.486 1.00 95.44 83 ALA A O 1
ATOM 604 N N . TRP A 1 84 ? -20.543 -3.587 -0.014 1.00 94.50 84 TRP A N 1
ATOM 605 C CA . TRP A 1 84 ? -19.640 -4.386 -0.844 1.00 94.50 84 TRP A CA 1
ATOM 606 C C . TRP A 1 84 ? -20.294 -4.843 -2.142 1.00 94.50 84 TRP A C 1
ATOM 608 O O . TRP A 1 84 ? -19.766 -4.561 -3.215 1.00 94.50 84 TRP A O 1
ATOM 618 N N . THR A 1 85 ? -21.485 -5.441 -2.069 1.00 93.50 85 THR A N 1
ATOM 619 C CA . THR A 1 85 ? -22.198 -5.929 -3.259 1.00 93.50 85 THR A CA 1
ATOM 620 C C . THR A 1 85 ? -22.406 -4.808 -4.274 1.00 93.50 85 THR A C 1
ATOM 622 O O . THR A 1 85 ? -22.080 -4.955 -5.452 1.00 93.50 85 THR A O 1
ATOM 625 N N . ARG A 1 86 ? -22.881 -3.637 -3.826 1.00 94.50 86 ARG A N 1
ATOM 626 C CA . ARG A 1 86 ? -23.127 -2.493 -4.714 1.00 94.50 86 ARG A CA 1
ATOM 627 C C . ARG A 1 86 ? -21.839 -1.945 -5.332 1.00 94.50 86 ARG A C 1
ATOM 629 O O . ARG A 1 86 ? -21.833 -1.642 -6.526 1.00 94.50 86 ARG A O 1
ATOM 636 N N . ALA A 1 87 ? -20.781 -1.784 -4.536 1.00 94.31 87 ALA A N 1
ATOM 637 C CA . ALA A 1 87 ? -19.519 -1.224 -5.013 1.00 94.31 87 ALA A CA 1
ATOM 638 C C . ALA A 1 87 ? -18.795 -2.178 -5.976 1.00 94.31 87 ALA A C 1
ATOM 640 O O . ALA A 1 87 ? -18.340 -1.765 -7.042 1.00 94.31 87 ALA A O 1
ATOM 641 N N . CYS A 1 88 ? -18.765 -3.474 -5.658 1.00 91.50 88 CYS A N 1
ATOM 642 C CA . CYS A 1 88 ? -18.186 -4.498 -6.520 1.00 91.50 88 CYS A CA 1
ATOM 643 C C . CYS A 1 88 ? -18.913 -4.590 -7.866 1.00 91.50 88 CYS A C 1
ATOM 645 O O . CYS A 1 88 ? -18.256 -4.537 -8.906 1.00 91.50 88 CYS A O 1
ATOM 647 N N . LEU A 1 89 ? -20.251 -4.626 -7.869 1.00 90.12 89 LEU A N 1
ATOM 648 C CA . LEU A 1 89 ? -21.027 -4.678 -9.110 1.00 90.12 89 LEU A CA 1
ATOM 649 C C . LEU A 1 89 ? -20.780 -3.450 -9.999 1.00 90.12 89 LEU A C 1
ATOM 651 O O . LEU A 1 89 ? -20.596 -3.600 -11.207 1.00 90.12 89 LEU A O 1
ATOM 655 N N . ARG A 1 90 ? -20.699 -2.240 -9.422 1.00 89.56 90 ARG A N 1
ATOM 656 C CA . ARG A 1 90 ? -20.342 -1.022 -10.176 1.00 89.56 90 ARG A CA 1
ATOM 657 C C . ARG A 1 90 ? -18.929 -1.058 -10.743 1.00 89.56 90 ARG A C 1
ATOM 659 O O . ARG A 1 90 ? -18.704 -0.555 -11.839 1.00 89.56 90 ARG A O 1
ATOM 666 N N . ALA A 1 91 ? -17.996 -1.675 -10.027 1.00 86.38 91 ALA A N 1
ATOM 667 C CA . ALA A 1 91 ? -16.633 -1.891 -10.496 1.00 86.38 91 ALA A CA 1
ATOM 668 C C . ALA A 1 91 ? -16.512 -3.025 -11.539 1.00 86.38 91 ALA A C 1
ATOM 670 O O . ALA A 1 91 ? -15.405 -3.316 -11.993 1.00 86.38 91 ALA A O 1
ATOM 671 N N . GLY A 1 92 ? -17.623 -3.667 -11.926 1.00 85.06 92 GLY A N 1
ATOM 672 C CA . GLY A 1 92 ? -17.644 -4.780 -12.879 1.00 85.06 92 GLY A CA 1
ATOM 673 C C . GLY A 1 92 ? -17.193 -6.117 -12.282 1.00 85.06 92 GLY A C 1
ATOM 674 O O . GLY A 1 92 ? -16.824 -7.025 -13.025 1.00 85.06 92 GLY A O 1
ATOM 675 N N . LEU A 1 93 ? -17.194 -6.238 -10.953 1.00 85.81 93 LEU A N 1
ATOM 676 C CA . LEU A 1 93 ? -16.886 -7.463 -10.222 1.00 85.81 93 LEU A CA 1
ATOM 677 C C . LEU A 1 93 ? -18.200 -8.169 -9.879 1.00 85.81 93 LEU A C 1
ATOM 679 O O . LEU A 1 93 ? -19.023 -7.620 -9.152 1.00 85.81 93 LEU A O 1
ATOM 683 N N . THR A 1 94 ? -18.404 -9.371 -10.417 1.00 81.00 94 THR A N 1
ATOM 684 C CA . THR A 1 94 ? -19.671 -10.116 -10.293 1.00 81.00 94 THR A CA 1
ATOM 685 C C . THR A 1 94 ? -19.569 -11.378 -9.441 1.00 81.00 94 THR A C 1
ATOM 687 O O . THR A 1 94 ? -20.587 -11.889 -8.993 1.00 81.00 94 THR A O 1
ATOM 690 N N . GLU A 1 95 ? -18.362 -11.892 -9.209 1.00 83.06 95 GLU A N 1
ATOM 691 C CA . GLU A 1 95 ? -18.126 -13.107 -8.421 1.00 83.06 95 GLU A CA 1
ATOM 692 C C . GLU A 1 95 ? -17.572 -12.757 -7.037 1.00 83.06 95 GLU A C 1
ATOM 694 O O . GLU A 1 95 ? -16.686 -11.909 -6.926 1.00 83.06 95 GLU A O 1
ATOM 699 N N . GLY A 1 96 ? -18.062 -13.432 -5.990 1.00 83.75 96 GLY A N 1
ATOM 700 C CA . GLY A 1 96 ? -17.527 -13.301 -4.629 1.00 83.75 96 GLY A CA 1
ATOM 701 C C . GLY A 1 96 ? -17.681 -11.903 -4.023 1.00 83.75 96 GLY A C 1
ATOM 702 O O . GLY A 1 96 ? -16.767 -11.424 -3.354 1.00 83.75 96 GLY A O 1
ATOM 703 N N . VAL A 1 97 ? -18.793 -11.225 -4.321 1.00 87.75 97 VAL A N 1
ATOM 704 C CA . VAL A 1 97 ? -19.053 -9.832 -3.912 1.00 87.75 97 VAL A CA 1
ATOM 705 C C . VAL A 1 97 ? -19.643 -9.702 -2.510 1.00 87.75 97 VAL A C 1
ATOM 707 O O . VAL A 1 97 ? -19.538 -8.638 -1.902 1.00 87.75 97 VAL A O 1
ATOM 710 N N . GLU A 1 98 ? -20.256 -10.768 -2.001 1.00 88.38 98 GLU A N 1
ATOM 711 C CA . GLU A 1 98 ? -20.820 -10.796 -0.656 1.00 88.38 98 GLU A CA 1
ATOM 712 C C . GLU A 1 98 ? -19.726 -11.121 0.373 1.00 88.38 98 GLU A C 1
ATOM 714 O O . GLU A 1 98 ? -18.921 -12.020 0.123 1.00 88.38 98 GLU A O 1
ATOM 719 N N . PRO A 1 99 ? -19.658 -10.388 1.500 1.00 89.81 99 PRO A N 1
ATOM 720 C CA . PRO A 1 99 ? -18.757 -10.707 2.604 1.00 89.81 99 PRO A CA 1
ATOM 721 C C . PRO A 1 99 ? -19.036 -12.089 3.200 1.00 89.81 99 PRO A C 1
ATOM 723 O O . PRO A 1 99 ? -20.197 -12.445 3.386 1.00 89.81 99 PRO A O 1
ATOM 726 N N . ASP A 1 100 ? -17.973 -12.825 3.523 1.00 89.50 100 ASP A N 1
ATOM 727 C CA . ASP A 1 100 ? -18.034 -14.085 4.276 1.00 89.50 100 ASP A CA 1
ATOM 728 C C . ASP A 1 100 ? -18.168 -13.824 5.796 1.00 89.50 100 ASP A C 1
ATOM 730 O O . ASP A 1 100 ? -18.269 -12.670 6.225 1.00 89.50 100 ASP A O 1
ATOM 734 N N . GLU A 1 101 ? -18.145 -14.871 6.626 1.00 87.12 101 GLU A N 1
ATOM 735 C CA . GLU A 1 101 ? -18.252 -14.769 8.095 1.00 87.12 101 GLU A CA 1
ATOM 736 C C . GLU A 1 101 ? -17.170 -13.883 8.732 1.00 87.12 101 GLU A C 1
ATOM 738 O O . GLU A 1 101 ? -17.416 -13.219 9.737 1.00 87.12 101 GLU A O 1
ATOM 743 N N . ASP A 1 102 ? -15.981 -13.808 8.129 1.00 86.50 102 ASP A N 1
ATOM 744 C CA . ASP A 1 102 ? -14.900 -12.927 8.583 1.00 86.50 102 ASP A CA 1
ATOM 745 C C . ASP A 1 102 ? -15.083 -11.459 8.140 1.00 86.50 102 ASP A C 1
ATOM 747 O O . ASP A 1 102 ? -14.234 -10.604 8.410 1.00 86.50 102 ASP A O 1
ATOM 751 N N . GLY A 1 103 ? -16.195 -11.142 7.469 1.00 87.62 103 GLY A N 1
ATOM 752 C CA . GLY A 1 103 ? -16.517 -9.825 6.924 1.00 87.62 103 GLY A CA 1
ATOM 753 C C . GLY A 1 103 ? -15.769 -9.487 5.633 1.00 87.62 103 GLY A C 1
ATOM 754 O O . GLY A 1 103 ? -15.886 -8.361 5.142 1.00 87.62 103 GLY A O 1
ATOM 755 N N . VAL A 1 104 ? -15.005 -10.426 5.063 1.00 92.56 104 VAL A N 1
ATOM 756 C CA . VAL A 1 104 ? -14.192 -10.208 3.861 1.00 92.56 104 VAL A CA 1
ATOM 757 C C . VAL A 1 104 ? -14.923 -10.730 2.621 1.00 92.56 104 VAL A C 1
ATOM 759 O O . VAL A 1 104 ? -15.200 -11.923 2.524 1.00 92.56 104 VAL A O 1
ATOM 762 N N . PRO A 1 105 ? -15.162 -9.893 1.597 1.00 92.38 105 PRO A N 1
ATOM 763 C CA . PRO A 1 105 ? -15.612 -10.380 0.297 1.00 92.38 105 PRO A CA 1
ATOM 764 C C . PRO A 1 105 ? -14.560 -11.285 -0.371 1.00 92.38 105 PRO A C 1
ATOM 766 O O . PRO A 1 105 ? -13.406 -10.855 -0.533 1.00 92.38 105 PRO A O 1
ATOM 769 N N . PRO A 1 106 ? -14.917 -12.492 -0.855 1.00 88.81 106 PRO A N 1
ATOM 770 C CA . PRO A 1 106 ? -13.988 -13.387 -1.553 1.00 88.81 106 PRO A CA 1
ATOM 771 C C . PRO A 1 106 ? -13.269 -12.737 -2.746 1.00 88.81 106 PRO A C 1
ATOM 773 O O . PRO A 1 106 ? -12.123 -13.082 -3.056 1.00 88.81 106 PRO A O 1
ATOM 776 N N . VAL A 1 107 ? -13.889 -11.742 -3.389 1.00 87.94 107 VAL A N 1
ATOM 777 C CA . VAL A 1 107 ? -13.269 -10.967 -4.468 1.00 87.94 107 VAL A CA 1
ATOM 778 C C . VAL A 1 107 ? -12.009 -10.222 -4.018 1.00 87.94 107 VAL A C 1
ATOM 780 O O . VAL A 1 107 ? -11.047 -10.157 -4.782 1.00 87.94 107 VAL A O 1
ATOM 783 N N . LEU A 1 108 ? -11.936 -9.731 -2.775 1.00 89.62 108 LEU A N 1
ATOM 784 C CA . LEU A 1 108 ? -10.719 -9.094 -2.259 1.00 89.62 108 LEU A CA 1
ATOM 785 C C . LEU A 1 108 ? -9.570 -10.096 -2.156 1.00 89.62 108 LEU A C 1
ATOM 787 O O . LEU A 1 108 ? -8.446 -9.773 -2.533 1.00 89.62 108 LEU A O 1
ATOM 791 N N . ARG A 1 109 ? -9.842 -11.335 -1.732 1.00 86.50 109 ARG A N 1
ATOM 792 C CA . ARG A 1 109 ? -8.836 -12.412 -1.699 1.00 86.50 109 ARG A CA 1
ATOM 793 C C . ARG A 1 109 ? -8.366 -12.766 -3.111 1.00 86.50 109 ARG A C 1
ATOM 795 O O . ARG A 1 109 ? -7.172 -12.961 -3.347 1.00 86.50 109 ARG A O 1
ATOM 802 N N . ALA A 1 110 ? -9.281 -12.782 -4.082 1.00 83.50 110 ALA A N 1
ATOM 803 C CA . ALA A 1 110 ? -8.936 -12.966 -5.490 1.00 83.50 110 ALA A CA 1
ATOM 804 C C . ALA A 1 110 ? -8.052 -11.826 -6.038 1.00 83.50 110 ALA A C 1
ATOM 806 O O . ALA A 1 110 ? -7.137 -12.088 -6.826 1.00 83.50 110 ALA A O 1
ATOM 807 N N . LEU A 1 111 ? -8.287 -10.582 -5.602 1.00 85.81 111 LEU A N 1
ATOM 808 C CA . LEU A 1 111 ? -7.464 -9.416 -5.940 1.00 85.81 111 LEU A CA 1
ATOM 809 C C . LEU A 1 111 ? -6.099 -9.441 -5.238 1.00 85.81 111 LEU A C 1
ATOM 811 O O . LEU A 1 111 ? -5.087 -9.199 -5.893 1.00 85.81 111 LEU A O 1
ATOM 815 N N . ALA A 1 112 ? -6.036 -9.808 -3.957 1.00 83.88 112 ALA A N 1
ATOM 816 C CA . ALA A 1 112 ? -4.785 -9.981 -3.219 1.00 83.88 112 ALA A CA 1
ATOM 817 C C . ALA A 1 112 ? -3.902 -11.060 -3.869 1.00 83.88 112 ALA A C 1
ATOM 819 O O . ALA A 1 112 ? -2.694 -10.889 -4.009 1.00 83.88 112 ALA A O 1
ATOM 820 N N . ASN A 1 113 ? -4.503 -12.134 -4.393 1.00 78.19 113 ASN A N 1
ATOM 821 C CA . ASN A 1 113 ? -3.787 -13.187 -5.114 1.00 78.19 113 ASN A CA 1
ATOM 822 C C . ASN A 1 113 ? -3.107 -12.727 -6.416 1.00 78.19 113 ASN A C 1
ATOM 824 O O . ASN A 1 113 ? -2.221 -13.431 -6.910 1.00 78.19 113 ASN A O 1
ATOM 828 N N . LEU A 1 114 ? -3.438 -11.545 -6.953 1.00 71.69 114 LEU A N 1
ATOM 829 C CA . LEU A 1 114 ? -2.729 -10.965 -8.101 1.00 71.69 114 LEU A CA 1
ATOM 830 C C . LEU A 1 114 ? -1.250 -10.662 -7.801 1.00 71.69 114 LEU A C 1
ATOM 832 O O . LEU A 1 114 ? -0.455 -10.545 -8.734 1.00 71.69 114 LEU A O 1
ATOM 836 N N . GLN A 1 115 ? -0.852 -10.580 -6.526 1.00 63.50 115 GLN A N 1
ATOM 837 C CA . GLN A 1 115 ? 0.554 -10.412 -6.141 1.00 63.50 115 GLN A CA 1
ATOM 838 C C . GLN A 1 115 ? 1.449 -11.582 -6.587 1.00 63.50 115 GLN A C 1
ATOM 840 O O . GLN A 1 115 ? 2.642 -11.397 -6.825 1.00 63.50 115 GLN A O 1
ATOM 845 N N . HIS A 1 116 ? 0.872 -12.775 -6.767 1.00 57.94 116 HIS A N 1
ATOM 846 C CA . HIS A 1 116 ? 1.595 -14.018 -7.048 1.00 57.94 116 HIS A CA 1
ATOM 847 C C . HIS A 1 116 ? 1.752 -14.337 -8.549 1.00 57.94 116 HIS A C 1
ATOM 849 O O . HIS A 1 116 ? 1.982 -15.494 -8.912 1.00 57.94 116 HIS A O 1
ATOM 855 N N . ASP A 1 117 ? 1.648 -13.337 -9.435 1.00 60.50 117 ASP A N 1
ATOM 856 C CA . ASP A 1 117 ? 1.836 -13.491 -10.886 1.00 60.50 117 ASP A CA 1
ATOM 857 C C . ASP A 1 117 ? 3.208 -14.133 -11.206 1.00 60.50 117 ASP A C 1
ATOM 859 O O . ASP A 1 117 ? 4.259 -13.479 -11.224 1.00 60.50 117 ASP A O 1
ATOM 863 N N . SER A 1 118 ? 3.197 -15.433 -11.507 1.00 57.19 118 SER A N 1
ATOM 864 C CA . SER A 1 118 ? 4.373 -16.218 -11.883 1.00 57.19 118 SER A CA 1
ATOM 865 C C . SER A 1 118 ? 4.315 -16.593 -13.364 1.00 57.19 118 SER A C 1
ATOM 867 O O . SER A 1 118 ? 3.257 -16.723 -13.975 1.00 57.19 118 SER A O 1
ATOM 869 N N . TRP A 1 119 ? 5.485 -16.702 -13.999 1.00 57.47 119 TRP A N 1
ATOM 870 C CA . TRP A 1 119 ? 5.560 -17.037 -15.427 1.00 57.47 119 TRP A CA 1
ATOM 871 C C . TRP A 1 119 ? 5.147 -18.494 -15.709 1.00 57.47 119 TRP A C 1
ATOM 873 O O . TRP A 1 119 ? 4.743 -18.820 -16.827 1.00 57.47 119 TRP A O 1
ATOM 883 N N . LEU A 1 120 ? 5.217 -19.346 -14.684 1.00 54.50 120 LEU A N 1
ATOM 884 C CA . LEU A 1 120 ? 4.880 -20.764 -14.728 1.00 54.50 120 LEU A CA 1
ATOM 885 C C . LEU A 1 120 ? 3.428 -20.996 -14.275 1.00 54.50 120 LEU A C 1
ATOM 887 O O . LEU A 1 120 ? 2.933 -20.268 -13.417 1.00 54.50 120 LEU A O 1
ATOM 891 N N . PRO A 1 121 ? 2.730 -21.995 -14.837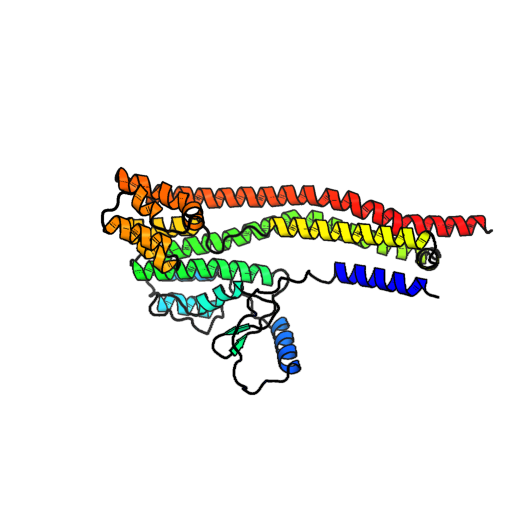 1.00 57.28 121 PRO A N 1
ATOM 892 C CA . PRO A 1 121 ? 1.409 -22.384 -14.360 1.00 57.28 121 PRO A CA 1
ATOM 893 C C . PRO A 1 121 ? 1.503 -22.996 -12.953 1.00 57.28 121 PRO A C 1
ATOM 895 O O . PRO A 1 121 ? 2.417 -23.775 -12.679 1.00 57.28 121 PRO A O 1
ATOM 898 N N . ARG A 1 122 ? 0.565 -22.646 -12.064 1.00 60.84 122 ARG A N 1
ATOM 899 C CA . ARG A 1 122 ? 0.527 -23.121 -10.673 1.00 60.84 122 ARG A CA 1
ATOM 900 C C . ARG A 1 122 ? -0.718 -23.963 -10.431 1.00 60.84 122 ARG A C 1
ATOM 902 O O . ARG A 1 122 ? -1.799 -23.643 -10.918 1.00 60.84 122 ARG A O 1
ATOM 909 N N . TRP A 1 12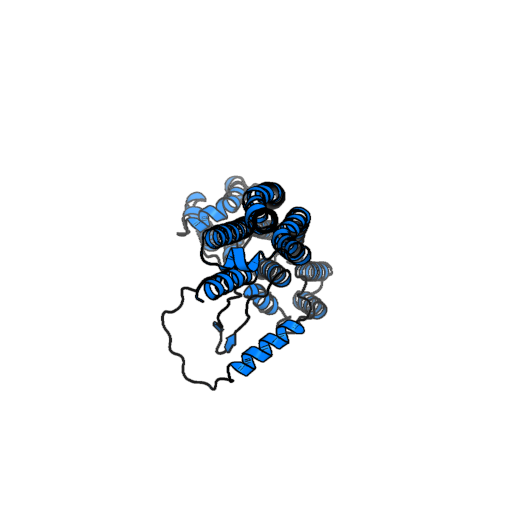3 ? -0.567 -25.026 -9.655 1.00 57.75 123 TRP A N 1
ATOM 910 C CA . TRP A 1 123 ? -1.690 -25.834 -9.194 1.00 57.75 123 TRP A CA 1
ATOM 911 C C . TRP A 1 123 ? -2.228 -25.250 -7.888 1.00 57.75 123 TRP A C 1
ATOM 913 O O . TRP A 1 123 ? -1.458 -24.957 -6.974 1.00 57.75 123 TRP A O 1
ATOM 923 N N . SER A 1 124 ? -3.537 -25.021 -7.816 1.00 57.06 124 SER A N 1
ATOM 924 C CA . SER A 1 124 ? -4.222 -24.581 -6.596 1.00 57.06 124 SER A CA 1
ATOM 925 C C . SER A 1 124 ? -5.668 -25.066 -6.639 1.00 57.06 124 SER A C 1
ATOM 927 O O . SER A 1 124 ? -6.331 -24.902 -7.663 1.00 57.06 124 SER A O 1
ATOM 929 N N . GLY A 1 125 ? -6.123 -25.718 -5.563 1.00 53.69 125 GLY A N 1
ATOM 930 C CA . GLY A 1 125 ? -7.503 -26.204 -5.433 1.00 53.69 125 GLY A CA 1
ATOM 931 C C . GLY A 1 125 ? -7.944 -27.176 -6.534 1.00 53.69 125 GLY A C 1
ATOM 932 O O . GLY A 1 125 ? -9.052 -27.057 -7.033 1.00 53.69 125 GLY A O 1
ATOM 933 N N . GLY A 1 126 ? -7.064 -28.075 -6.992 1.00 62.28 126 GLY A N 1
ATOM 934 C CA . GLY A 1 126 ? -7.382 -29.041 -8.059 1.00 62.28 126 GLY A CA 1
ATOM 935 C C . GLY A 1 126 ? -7.393 -28.475 -9.488 1.00 62.28 126 GLY A C 1
ATOM 936 O O . GLY A 1 126 ? -7.432 -29.248 -10.443 1.00 62.28 126 GLY A O 1
ATOM 937 N N . HIS A 1 127 ? -7.266 -27.156 -9.670 1.00 56.69 127 HIS A N 1
ATOM 938 C CA . HIS A 1 127 ? -7.253 -26.514 -10.986 1.00 56.69 127 HIS A CA 1
ATOM 939 C C . HIS A 1 127 ? -5.879 -25.922 -11.344 1.00 56.69 127 HIS A C 1
ATOM 941 O O . HIS A 1 127 ? -5.164 -25.353 -10.508 1.00 56.69 127 HIS A O 1
ATOM 947 N N . LEU A 1 128 ? -5.518 -26.029 -12.628 1.00 60.47 128 LEU A N 1
ATOM 948 C CA . LEU A 1 128 ? -4.318 -25.413 -13.189 1.00 60.47 128 LEU A CA 1
ATOM 949 C C . LEU A 1 128 ? -4.566 -23.921 -13.434 1.00 60.47 128 LEU A C 1
ATOM 951 O O . LEU A 1 128 ? -5.233 -23.530 -14.392 1.00 60.47 128 LEU A O 1
ATOM 955 N N . HIS A 1 129 ? -3.978 -23.079 -12.594 1.00 61.88 129 HIS A N 1
ATOM 956 C CA . HIS A 1 129 ? -4.056 -21.633 -12.713 1.00 61.88 129 HIS A CA 1
ATOM 957 C C . HIS A 1 129 ? -2.826 -21.109 -13.456 1.00 61.88 129 HIS A C 1
ATOM 959 O O . HIS A 1 129 ? -1.711 -21.097 -12.935 1.00 61.88 129 HIS A O 1
ATOM 965 N N . TRP A 1 130 ? -3.020 -20.647 -14.692 1.00 60.00 130 TRP A N 1
ATOM 966 C CA . TRP A 1 130 ? -1.972 -19.976 -15.459 1.00 60.00 130 TRP A CA 1
ATOM 967 C C . TRP A 1 130 ? -2.355 -18.529 -15.751 1.00 60.00 130 TRP A C 1
ATOM 969 O O . TRP A 1 130 ? -3.196 -18.246 -16.604 1.00 60.00 130 TRP A O 1
ATOM 979 N N . ARG A 1 131 ? -1.716 -17.600 -15.036 1.00 61.62 131 ARG A N 1
ATOM 980 C CA . ARG A 1 131 ? -1.860 -16.156 -15.242 1.00 61.62 131 ARG A CA 1
ATOM 981 C C . ARG A 1 131 ? -0.477 -15.559 -15.506 1.00 61.62 131 ARG A C 1
ATOM 983 O O . ARG A 1 131 ? 0.211 -15.172 -14.567 1.00 61.62 131 ARG A O 1
ATOM 990 N N . PRO A 1 132 ? -0.016 -15.533 -16.772 1.00 62.12 132 PRO A N 1
ATOM 991 C CA . PRO A 1 132 ? 1.298 -14.993 -17.078 1.00 62.12 132 PRO A CA 1
ATOM 992 C C . PRO A 1 132 ? 1.339 -13.500 -16.718 1.00 62.12 132 PRO A C 1
ATOM 994 O O . PRO A 1 132 ? 0.391 -12.780 -17.049 1.00 62.12 132 PRO A O 1
ATOM 997 N N . PRO A 1 133 ? 2.442 -13.008 -16.122 1.00 63.56 133 PRO A N 1
ATOM 998 C CA . PRO A 1 133 ? 2.533 -11.639 -15.640 1.00 63.56 133 PRO A CA 1
ATOM 999 C C . PRO A 1 133 ? 2.227 -10.650 -16.761 1.00 63.56 133 PRO A C 1
ATOM 1001 O O . PRO A 1 133 ? 2.811 -10.706 -17.856 1.00 63.56 133 PRO A O 1
ATOM 1004 N N . SER A 1 134 ? 1.309 -9.727 -16.481 1.00 65.81 134 SER A N 1
ATOM 1005 C CA . SER A 1 134 ? 1.005 -8.635 -17.400 1.00 65.81 134 SER A CA 1
ATOM 1006 C C . SER A 1 134 ? 2.226 -7.709 -17.547 1.00 65.81 134 SER A C 1
ATOM 1008 O O . SER A 1 134 ? 3.168 -7.733 -16.748 1.00 65.81 134 SER A O 1
ATOM 1010 N N . ARG A 1 135 ? 2.285 -6.932 -18.636 1.00 64.69 135 ARG A N 1
ATOM 1011 C CA . ARG A 1 135 ? 3.410 -6.024 -18.932 1.00 64.69 135 ARG A CA 1
ATOM 1012 C C . ARG A 1 135 ? 2.982 -4.565 -18.786 1.00 64.69 135 ARG A C 1
ATOM 1014 O O . ARG A 1 135 ? 1.831 -4.214 -19.028 1.00 64.69 135 ARG A O 1
ATOM 1021 N N . GLY A 1 136 ? 3.938 -3.702 -18.447 1.00 70.19 136 GLY A N 1
ATOM 1022 C CA . GLY A 1 136 ? 3.751 -2.251 -18.472 1.00 70.19 136 GLY A CA 1
ATOM 1023 C C . GLY A 1 136 ? 2.793 -1.738 -17.394 1.00 70.19 136 GLY A C 1
ATOM 1024 O O . GLY A 1 136 ? 2.971 -2.029 -16.216 1.00 70.19 136 GLY A O 1
ATOM 1025 N N . ARG A 1 137 ? 1.807 -0.925 -17.798 1.00 70.62 137 ARG A N 1
ATOM 1026 C CA . ARG A 1 137 ? 0.877 -0.231 -16.890 1.00 70.62 137 ARG A CA 1
ATOM 1027 C C . ARG A 1 137 ? 0.005 -1.201 -16.083 1.00 70.62 137 ARG A C 1
ATOM 1029 O O . ARG A 1 137 ? -0.030 -1.068 -14.868 1.00 70.62 137 ARG A O 1
ATOM 1036 N N . ARG A 1 138 ? -0.569 -2.217 -16.739 1.00 74.81 138 ARG A N 1
ATOM 1037 C CA . ARG A 1 138 ? -1.414 -3.249 -16.103 1.00 74.81 138 ARG A CA 1
ATOM 1038 C C . ARG A 1 138 ? -0.681 -4.006 -14.991 1.00 74.81 138 ARG A C 1
ATOM 1040 O O . ARG A 1 138 ? -1.191 -4.160 -13.899 1.00 74.81 138 ARG A O 1
ATOM 1047 N N . ALA A 1 139 ? 0.582 -4.370 -15.213 1.00 73.94 139 ALA A N 1
ATOM 1048 C CA . ALA A 1 139 ? 1.385 -5.081 -14.209 1.00 73.94 139 ALA A CA 1
ATOM 1049 C C . ALA A 1 139 ? 1.554 -4.304 -12.900 1.00 73.94 139 ALA A C 1
ATOM 1051 O O . ALA A 1 139 ? 1.694 -4.896 -11.837 1.00 73.94 139 ALA A O 1
ATOM 1052 N N . ARG A 1 140 ? 1.610 -2.973 -12.999 1.00 74.25 140 ARG A N 1
ATOM 1053 C CA . ARG A 1 140 ? 1.755 -2.089 -11.843 1.00 74.25 140 ARG A CA 1
ATOM 1054 C C . ARG A 1 140 ? 0.423 -1.863 -11.154 1.00 74.25 140 ARG A C 1
ATOM 1056 O O . ARG A 1 140 ? 0.374 -1.976 -9.939 1.00 74.25 140 ARG A O 1
ATOM 1063 N N . GLN A 1 141 ? -0.629 -1.624 -11.933 1.00 77.31 141 GLN A N 1
ATOM 1064 C CA . GLN A 1 141 ? -1.981 -1.478 -11.408 1.00 77.31 141 GLN A CA 1
ATOM 1065 C C . GLN A 1 141 ? -2.403 -2.737 -10.636 1.00 77.31 141 GLN A C 1
ATOM 1067 O O . GLN A 1 141 ? -2.763 -2.613 -9.476 1.00 77.31 141 GLN A O 1
ATOM 1072 N N . ARG A 1 142 ? -2.166 -3.946 -11.167 1.00 80.38 142 ARG A N 1
ATOM 1073 C CA . ARG A 1 142 ? -2.378 -5.207 -10.426 1.00 80.38 142 ARG A CA 1
ATOM 1074 C C . ARG A 1 142 ? -1.648 -5.300 -9.096 1.00 80.38 142 ARG A C 1
ATOM 1076 O O . ARG A 1 142 ? -2.216 -5.821 -8.148 1.00 80.38 142 ARG A O 1
ATOM 1083 N N . ARG A 1 143 ? -0.396 -4.843 -9.020 1.00 78.25 143 ARG A N 1
ATOM 1084 C CA . ARG A 1 143 ? 0.372 -4.878 -7.764 1.00 78.25 143 ARG A CA 1
ATOM 1085 C C . ARG A 1 143 ? -0.176 -3.895 -6.744 1.00 78.25 143 ARG A C 1
ATOM 1087 O O . ARG A 1 143 ? -0.295 -4.264 -5.588 1.00 78.25 143 ARG A O 1
ATOM 1094 N N . ALA A 1 144 ? -0.533 -2.689 -7.181 1.00 78.69 144 ALA A N 1
ATOM 1095 C CA . ALA A 1 144 ? -1.168 -1.698 -6.319 1.00 78.69 144 ALA A CA 1
ATOM 1096 C C . ALA A 1 144 ? -2.531 -2.199 -5.813 1.00 78.69 144 ALA A C 1
ATOM 1098 O O . ALA A 1 144 ? -2.807 -2.131 -4.621 1.00 78.69 144 ALA A O 1
ATOM 1099 N N . THR A 1 145 ? -3.343 -2.787 -6.698 1.00 84.62 145 THR A N 1
ATOM 1100 C CA . THR A 1 145 ? -4.603 -3.445 -6.334 1.00 84.62 145 THR A CA 1
ATOM 1101 C C . THR A 1 145 ? -4.371 -4.603 -5.365 1.00 84.62 145 THR A C 1
ATOM 1103 O O . THR A 1 145 ? -5.098 -4.724 -4.391 1.00 84.62 145 THR A O 1
ATOM 1106 N N . ALA A 1 146 ? -3.358 -5.443 -5.585 1.00 83.81 146 ALA A N 1
ATOM 1107 C CA . ALA A 1 146 ? -3.071 -6.557 -4.688 1.00 83.81 146 ALA A CA 1
ATOM 1108 C C . ALA A 1 146 ? -2.640 -6.078 -3.293 1.00 83.81 146 ALA A C 1
ATOM 1110 O O . ALA A 1 146 ? -3.189 -6.550 -2.303 1.00 83.81 146 ALA A O 1
ATOM 1111 N N . ALA A 1 147 ? -1.724 -5.107 -3.220 1.00 81.75 147 ALA A N 1
ATOM 1112 C CA . ALA A 1 147 ? -1.260 -4.531 -1.958 1.00 81.75 147 ALA A CA 1
ATOM 1113 C C . ALA A 1 147 ? -2.404 -3.847 -1.188 1.00 81.75 147 ALA A C 1
ATOM 1115 O O . ALA A 1 147 ? -2.599 -4.098 -0.002 1.00 81.75 147 ALA A O 1
ATOM 1116 N N . GLY A 1 148 ? -3.230 -3.050 -1.876 1.00 86.12 148 GLY A N 1
ATOM 1117 C CA . GLY A 1 148 ? -4.411 -2.441 -1.262 1.00 86.12 148 GLY A CA 1
ATOM 1118 C C . GLY A 1 148 ? -5.457 -3.466 -0.816 1.00 86.12 148 GLY A C 1
ATOM 1119 O O . GLY A 1 148 ? -6.125 -3.257 0.193 1.00 86.12 148 GLY A O 1
ATOM 1120 N N . ALA A 1 149 ? -5.599 -4.585 -1.537 1.00 90.62 149 ALA A N 1
ATOM 1121 C CA . ALA A 1 149 ? -6.554 -5.632 -1.188 1.00 90.62 149 ALA A CA 1
ATOM 1122 C C . ALA A 1 149 ? -6.150 -6.345 0.105 1.00 90.62 149 ALA A C 1
ATOM 1124 O O . ALA A 1 149 ? -7.020 -6.613 0.925 1.00 90.62 149 ALA A O 1
ATOM 1125 N N . VAL A 1 150 ? -4.850 -6.586 0.324 1.00 89.19 150 VAL A N 1
ATOM 1126 C CA . VAL A 1 150 ? -4.341 -7.112 1.604 1.00 89.19 150 VAL A CA 1
ATOM 1127 C C . VAL A 1 150 ? -4.731 -6.183 2.754 1.00 89.19 150 VAL A C 1
ATOM 1129 O O . VAL A 1 150 ? -5.269 -6.644 3.759 1.00 89.19 150 VAL A O 1
ATOM 1132 N N . GLY A 1 151 ? -4.557 -4.869 2.576 1.00 89.62 151 GLY A N 1
ATOM 1133 C CA . GLY A 1 151 ? -4.961 -3.901 3.589 1.00 89.62 151 GLY A CA 1
ATOM 1134 C C . GLY A 1 151 ? -6.466 -3.893 3.862 1.00 89.62 151 GLY A C 1
ATOM 1135 O O . GLY A 1 151 ? -6.877 -3.915 5.019 1.00 89.62 151 GLY A O 1
ATOM 1136 N N . ALA A 1 152 ? -7.290 -3.952 2.814 1.00 92.50 152 ALA A N 1
ATOM 1137 C CA . ALA A 1 152 ? -8.745 -4.014 2.945 1.00 92.50 152 ALA A CA 1
ATOM 1138 C C . ALA A 1 152 ? -9.233 -5.304 3.631 1.00 92.50 152 ALA A C 1
ATOM 1140 O O . ALA A 1 152 ? -10.165 -5.247 4.433 1.00 92.50 152 ALA A O 1
ATOM 1141 N N . ILE A 1 153 ? -8.596 -6.452 3.359 1.00 93.12 153 ILE A N 1
ATOM 1142 C CA . ILE A 1 153 ? -8.879 -7.728 4.040 1.00 93.12 153 ILE A CA 1
ATOM 1143 C C . ILE A 1 153 ? -8.608 -7.589 5.541 1.00 93.12 153 ILE A C 1
ATOM 1145 O O . ILE A 1 153 ? -9.477 -7.919 6.348 1.00 93.12 153 ILE A O 1
ATOM 1149 N N . ALA A 1 154 ? -7.443 -7.049 5.910 1.00 92.12 154 ALA A N 1
ATOM 1150 C CA . ALA A 1 154 ? -7.091 -6.819 7.307 1.00 92.12 154 ALA A CA 1
ATOM 1151 C C . ALA A 1 154 ? -8.085 -5.868 7.997 1.00 92.12 154 ALA A C 1
ATOM 1153 O O . ALA A 1 154 ? -8.517 -6.138 9.114 1.00 92.12 154 ALA A O 1
ATOM 1154 N N . SER A 1 155 ? -8.516 -4.798 7.319 1.00 91.94 155 SER A N 1
ATOM 1155 C CA . SER A 1 155 ? -9.532 -3.871 7.843 1.00 91.94 155 SER A CA 1
ATOM 1156 C C . SER A 1 155 ? -10.872 -4.553 8.118 1.00 91.94 155 SER A C 1
ATOM 1158 O O . SER A 1 155 ? -11.471 -4.321 9.166 1.00 91.94 155 SER A O 1
ATOM 1160 N N . CYS A 1 156 ? -11.337 -5.398 7.191 1.00 93.81 156 CYS A N 1
ATOM 1161 C CA . CYS A 1 156 ? -12.592 -6.134 7.344 1.00 93.81 156 CYS A CA 1
ATOM 1162 C C . CYS A 1 156 ? -12.525 -7.079 8.543 1.00 93.81 156 CYS A C 1
ATOM 1164 O O . CYS A 1 156 ? -13.367 -6.989 9.428 1.00 93.81 156 CYS A O 1
ATOM 1166 N N . ARG A 1 157 ? -11.476 -7.904 8.629 1.00 93.19 157 ARG A N 1
ATOM 1167 C CA . ARG A 1 157 ? -11.285 -8.837 9.750 1.00 93.19 157 ARG A CA 1
ATOM 1168 C C . ARG A 1 157 ? -11.171 -8.132 11.091 1.00 93.19 157 ARG A C 1
ATOM 1170 O O . ARG A 1 157 ? -11.752 -8.588 12.068 1.00 93.19 157 ARG A O 1
ATOM 1177 N N . LEU A 1 158 ? -10.445 -7.016 11.139 1.00 91.56 158 LEU A N 1
ATOM 1178 C CA . LEU A 1 158 ? -10.300 -6.232 12.361 1.00 91.56 158 LEU A CA 1
ATOM 1179 C C . LEU A 1 158 ? -11.642 -5.641 12.807 1.00 91.56 158 LEU A C 1
ATOM 1181 O O . LEU A 1 158 ? -11.977 -5.701 13.988 1.00 91.56 158 LEU A O 1
ATOM 1185 N N . SER A 1 159 ? -12.424 -5.105 11.866 1.00 91.25 159 SER A N 1
ATOM 1186 C CA . SER A 1 159 ? -13.772 -4.606 12.145 1.00 91.25 159 SER A CA 1
ATOM 1187 C C . SER A 1 159 ? -14.699 -5.720 12.629 1.00 91.25 159 SER A C 1
ATOM 1189 O O . SER A 1 159 ? -15.394 -5.522 13.619 1.00 91.25 159 SER A O 1
ATOM 1191 N N . THR A 1 160 ? -14.654 -6.906 12.018 1.00 90.75 160 THR A N 1
ATOM 1192 C CA . THR A 1 160 ? -15.427 -8.074 12.468 1.00 90.75 160 THR A CA 1
ATOM 1193 C C . THR A 1 160 ? -15.012 -8.522 13.874 1.00 90.75 160 THR A C 1
ATOM 1195 O O . THR A 1 160 ? -15.870 -8.838 14.692 1.00 90.75 160 THR A O 1
ATOM 1198 N N . ALA A 1 161 ? -13.712 -8.512 14.186 1.00 88.44 161 ALA A N 1
ATOM 1199 C CA . ALA A 1 161 ? -13.191 -8.958 15.479 1.00 88.44 161 ALA A CA 1
ATOM 1200 C C . ALA A 1 161 ? -13.477 -7.980 16.633 1.00 88.44 161 ALA A C 1
ATOM 1202 O O . ALA A 1 161 ? -13.685 -8.416 17.762 1.00 88.44 161 ALA A O 1
ATOM 1203 N N . LEU A 1 162 ? -13.457 -6.668 16.370 1.00 87.56 162 LEU A N 1
ATOM 1204 C CA . LEU A 1 162 ? -13.544 -5.630 17.408 1.00 87.56 162 LEU A CA 1
ATOM 1205 C C . LEU A 1 162 ? -14.817 -4.777 17.349 1.00 87.56 162 LEU A C 1
ATOM 1207 O O . LEU A 1 162 ? -15.022 -3.939 18.221 1.00 87.56 162 LEU A O 1
ATOM 1211 N N . GLY A 1 163 ? -15.642 -4.915 16.311 1.00 81.12 163 GLY A N 1
ATOM 1212 C CA . GLY A 1 163 ? -16.749 -3.992 16.041 1.00 81.12 163 GLY A CA 1
ATOM 1213 C C . GLY A 1 163 ? -16.295 -2.583 15.630 1.00 81.12 163 GLY A C 1
ATOM 1214 O O . GLY A 1 163 ? -17.086 -1.644 15.680 1.00 81.12 163 GLY A O 1
ATOM 1215 N N . ALA A 1 164 ? -15.026 -2.411 15.241 1.00 77.81 164 ALA A N 1
ATOM 1216 C CA . ALA A 1 164 ? -14.448 -1.110 14.902 1.00 77.81 164 ALA A CA 1
ATOM 1217 C C . ALA A 1 164 ? -15.080 -0.505 13.628 1.00 77.81 164 ALA A C 1
ATOM 1219 O O . ALA A 1 164 ? -15.483 -1.260 12.735 1.00 77.81 164 ALA A O 1
ATOM 1220 N N . PRO A 1 165 ? -15.143 0.838 13.487 1.00 82.19 165 PRO A N 1
ATOM 1221 C CA . PRO A 1 165 ? -15.781 1.496 12.349 1.00 82.19 165 PRO A CA 1
ATOM 1222 C C . PRO A 1 165 ? -15.008 1.231 11.047 1.00 82.19 165 PRO A C 1
ATOM 1224 O O . PRO A 1 165 ? -14.054 1.927 10.698 1.00 82.19 165 PRO A O 1
ATOM 1227 N N . LEU A 1 166 ? -15.459 0.223 10.289 1.00 87.50 166 LEU A N 1
ATOM 1228 C CA . LEU A 1 166 ? -14.834 -0.230 9.039 1.00 87.50 166 LEU A CA 1
ATOM 1229 C C . LEU A 1 166 ? -14.629 0.907 8.031 1.00 87.50 166 LEU A C 1
ATOM 1231 O O . LEU A 1 166 ? -13.643 0.919 7.299 1.00 87.50 166 LEU A O 1
ATOM 1235 N N . ALA A 1 167 ? -15.553 1.869 7.990 1.00 88.50 167 ALA A N 1
ATOM 1236 C CA . ALA A 1 167 ? -15.514 2.963 7.032 1.00 88.50 167 ALA A CA 1
ATOM 1237 C C . ALA A 1 167 ? -14.242 3.817 7.145 1.00 88.50 167 ALA A C 1
ATOM 1239 O O . ALA A 1 167 ? -13.651 4.156 6.121 1.00 88.50 167 ALA A O 1
ATOM 1240 N N . ASP A 1 168 ? -13.807 4.144 8.363 1.00 86.38 168 ASP A N 1
ATOM 1241 C CA . ASP A 1 168 ? -12.644 5.010 8.574 1.00 86.38 168 ASP A CA 1
ATOM 1242 C C . ASP A 1 168 ? -11.351 4.290 8.198 1.00 86.38 168 ASP A C 1
ATOM 1244 O O . ASP A 1 168 ? -10.499 4.842 7.503 1.00 86.38 168 ASP A O 1
ATOM 1248 N N . ILE A 1 169 ? -11.259 3.007 8.545 1.00 86.50 169 ILE A N 1
ATOM 1249 C CA . ILE A 1 169 ? -10.112 2.169 8.203 1.00 86.50 169 ILE A CA 1
ATOM 1250 C C . ILE A 1 169 ? -10.019 1.968 6.682 1.00 86.50 169 ILE A C 1
ATOM 1252 O O . ILE A 1 169 ? -8.949 2.146 6.095 1.00 86.50 169 ILE A O 1
ATOM 1256 N N . LEU A 1 170 ? -11.136 1.659 6.012 1.00 91.00 170 LEU A N 1
ATOM 1257 C CA . LEU A 1 170 ? -11.161 1.516 4.552 1.00 91.00 170 LEU A CA 1
ATOM 1258 C C . LEU A 1 170 ? -10.814 2.825 3.838 1.00 91.00 170 LEU A C 1
ATOM 1260 O O . LEU A 1 170 ? -10.151 2.781 2.801 1.00 91.00 170 LEU A O 1
ATOM 1264 N N . GLN A 1 171 ? -11.205 3.980 4.387 1.00 90.12 171 GLN A N 1
ATOM 1265 C CA . GLN A 1 171 ? -10.822 5.283 3.845 1.00 90.12 171 GLN A CA 1
ATOM 1266 C C . GLN A 1 171 ? -9.308 5.509 3.940 1.00 90.12 171 GLN A C 1
ATOM 1268 O O . GLN A 1 171 ? -8.700 6.033 3.004 1.00 90.12 171 GLN A O 1
ATOM 1273 N N . THR A 1 172 ? -8.682 5.064 5.028 1.00 85.31 172 THR A N 1
ATOM 1274 C CA . THR A 1 172 ? -7.228 5.120 5.200 1.00 85.31 172 THR A CA 1
ATOM 1275 C C . THR A 1 172 ? -6.495 4.215 4.207 1.00 85.31 172 THR A C 1
ATOM 1277 O O . THR A 1 172 ? -5.539 4.654 3.557 1.00 85.31 172 THR A O 1
ATOM 1280 N N . VAL A 1 173 ? -6.985 2.986 3.993 1.00 87.50 173 VAL A N 1
ATOM 1281 C CA . VAL A 1 173 ? -6.462 2.085 2.947 1.00 87.50 173 VAL A CA 1
ATOM 1282 C C . VAL A 1 173 ? -6.640 2.706 1.558 1.00 87.50 173 VAL A C 1
ATOM 1284 O O . VAL A 1 173 ? -5.700 2.716 0.762 1.00 87.50 173 VAL A O 1
ATOM 1287 N N . ALA A 1 174 ? -7.814 3.273 1.264 1.00 89.62 174 ALA A N 1
ATOM 1288 C CA . ALA A 1 174 ? -8.093 3.950 -0.000 1.00 89.62 174 ALA A CA 1
ATOM 1289 C C . ALA A 1 174 ? -7.136 5.128 -0.242 1.00 89.62 174 ALA A C 1
ATOM 1291 O O . ALA A 1 174 ? -6.603 5.274 -1.345 1.00 89.62 174 ALA A O 1
ATOM 1292 N N . GLY A 1 175 ? -6.868 5.919 0.802 1.00 86.00 175 GLY A N 1
ATOM 1293 C CA . GLY A 1 175 ? -5.867 6.981 0.799 1.00 86.00 175 GLY A CA 1
ATOM 1294 C C . GLY A 1 175 ? -4.481 6.457 0.430 1.00 86.00 175 GLY A C 1
ATOM 1295 O O . GLY A 1 175 ? -3.872 6.978 -0.501 1.00 86.00 175 GLY A O 1
ATOM 1296 N N . GLY A 1 176 ? -4.020 5.377 1.072 1.00 82.56 176 GLY A N 1
ATOM 1297 C CA . GLY A 1 176 ? -2.735 4.738 0.763 1.00 82.56 176 GLY A CA 1
ATOM 1298 C C . GLY A 1 176 ? -2.633 4.201 -0.673 1.00 82.56 176 GLY A C 1
ATOM 1299 O O . GLY A 1 176 ? -1.594 4.356 -1.324 1.00 82.56 176 GLY A O 1
ATOM 1300 N N . VAL A 1 177 ? -3.717 3.628 -1.211 1.00 83.94 177 VAL A N 1
ATOM 1301 C CA . VAL A 1 177 ? -3.782 3.155 -2.608 1.00 83.94 177 VAL A CA 1
ATOM 1302 C C . VAL A 1 177 ? -3.703 4.323 -3.593 1.00 83.94 177 VAL A C 1
ATOM 1304 O O . VAL A 1 177 ? -2.920 4.275 -4.547 1.00 83.94 177 VAL A O 1
ATOM 1307 N N . ALA A 1 178 ? -4.485 5.382 -3.365 1.00 84.06 178 ALA A N 1
ATOM 1308 C CA . ALA A 1 178 ? -4.490 6.574 -4.213 1.00 84.06 178 ALA A CA 1
ATOM 1309 C C . ALA A 1 178 ? -3.116 7.255 -4.221 1.00 84.06 178 ALA A C 1
ATOM 1311 O O . ALA A 1 178 ? -2.602 7.641 -5.271 1.00 84.06 178 ALA A O 1
ATOM 1312 N N . GLU A 1 179 ? -2.506 7.347 -3.050 1.00 80.94 179 GLU A N 1
ATOM 1313 C CA . GLU A 1 179 ? -1.216 7.968 -2.822 1.00 80.94 179 GLU A CA 1
ATOM 1314 C C . GLU A 1 179 ? -0.062 7.190 -3.489 1.00 80.94 179 GLU A C 1
ATOM 1316 O O . GLU A 1 179 ? 0.730 7.754 -4.246 1.00 80.94 179 GLU A O 1
ATOM 1321 N N . SER A 1 180 ? -0.066 5.857 -3.384 1.00 77.56 180 SER A N 1
ATOM 1322 C CA . SER A 1 180 ? 0.838 4.991 -4.161 1.00 77.56 180 SER A CA 1
ATOM 1323 C C . SER A 1 180 ? 0.691 5.210 -5.679 1.00 77.56 180 SER A C 1
ATOM 1325 O O . SER A 1 180 ? 1.668 5.196 -6.435 1.00 77.56 180 SER A O 1
ATOM 1327 N N . GLY A 1 181 ? -0.541 5.445 -6.147 1.00 78.69 181 GLY A N 1
ATOM 1328 C CA . GLY A 1 181 ? -0.835 5.780 -7.541 1.00 78.69 181 GLY A CA 1
ATOM 1329 C C . GLY A 1 181 ? -0.258 7.132 -7.979 1.00 78.69 181 GLY A C 1
ATOM 1330 O O . GLY A 1 181 ? 0.291 7.231 -9.086 1.00 78.69 181 GLY A O 1
ATOM 1331 N N . ARG A 1 182 ? -0.343 8.158 -7.120 1.00 79.69 182 ARG A N 1
ATOM 1332 C CA . ARG A 1 182 ? 0.237 9.493 -7.356 1.00 79.69 182 ARG A CA 1
ATOM 1333 C C . ARG A 1 182 ? 1.761 9.445 -7.383 1.00 79.69 182 ARG A C 1
ATOM 1335 O O . ARG A 1 182 ? 2.349 9.985 -8.320 1.00 79.69 182 ARG A O 1
ATOM 1342 N N . ALA A 1 183 ? 2.387 8.723 -6.455 1.00 74.31 183 ALA A N 1
ATOM 1343 C CA . ALA A 1 183 ? 3.838 8.535 -6.422 1.00 74.31 183 ALA A CA 1
ATOM 1344 C C . ALA A 1 183 ? 4.366 7.902 -7.727 1.00 74.31 183 ALA A C 1
ATOM 1346 O O . ALA A 1 183 ? 5.290 8.420 -8.362 1.00 74.31 183 ALA A O 1
ATOM 1347 N N . GLU A 1 184 ? 3.720 6.839 -8.223 1.00 77.19 184 GLU A N 1
ATOM 1348 C CA . GLU A 1 184 ? 4.075 6.237 -9.518 1.00 77.19 184 GLU A CA 1
ATOM 1349 C C . GLU A 1 184 ? 3.808 7.196 -10.692 1.00 77.19 184 GLU A C 1
ATOM 1351 O O . GLU A 1 184 ? 4.518 7.164 -11.703 1.00 77.19 184 GLU A O 1
ATOM 1356 N N . ALA A 1 185 ? 2.784 8.050 -10.609 1.00 77.31 185 ALA A N 1
ATOM 1357 C CA . ALA A 1 185 ? 2.523 9.064 -11.626 1.00 77.31 185 ALA A CA 1
ATOM 1358 C C . ALA A 1 185 ? 3.613 10.140 -11.678 1.00 77.31 185 ALA A C 1
ATOM 1360 O O . ALA A 1 185 ? 4.113 10.414 -12.774 1.00 77.31 185 ALA A O 1
ATOM 1361 N N . SER A 1 186 ? 4.028 10.656 -10.520 1.00 78.38 186 SER A N 1
ATOM 1362 C CA . SER A 1 186 ? 5.131 11.610 -10.378 1.00 78.38 186 SER A CA 1
ATOM 1363 C C . SER A 1 186 ? 6.439 11.021 -10.915 1.00 78.38 186 SER A C 1
ATOM 1365 O O . SER A 1 186 ? 7.047 11.574 -11.835 1.00 78.38 186 SER A O 1
ATOM 1367 N N . ARG A 1 187 ? 6.797 9.797 -10.498 1.00 75.50 187 ARG A N 1
ATOM 1368 C CA . ARG A 1 187 ? 7.990 9.090 -10.999 1.00 75.50 187 ARG A CA 1
ATOM 1369 C C . ARG A 1 187 ? 7.967 8.905 -12.515 1.00 75.50 187 ARG A C 1
ATOM 1371 O O . ARG A 1 187 ? 8.990 9.037 -13.185 1.00 75.50 187 ARG A O 1
ATOM 1378 N N . ARG A 1 188 ? 6.806 8.595 -13.102 1.00 77.00 188 ARG A N 1
ATOM 1379 C CA . ARG A 1 188 ? 6.671 8.492 -14.566 1.00 77.00 188 ARG A CA 1
ATOM 1380 C C . ARG A 1 188 ? 6.879 9.829 -15.262 1.00 77.00 188 ARG A C 1
ATOM 1382 O O . ARG A 1 188 ? 7.491 9.822 -16.329 1.00 77.00 188 ARG A O 1
ATOM 1389 N N . ALA A 1 189 ? 6.355 10.915 -14.700 1.00 80.06 189 ALA A N 1
ATOM 1390 C CA . ALA A 1 189 ? 6.536 12.257 -15.237 1.00 80.06 189 ALA A CA 1
ATOM 1391 C C . ALA A 1 189 ? 8.018 12.663 -15.181 1.00 80.06 189 ALA A C 1
ATOM 1393 O O . ALA A 1 189 ? 8.587 12.993 -16.220 1.00 80.06 189 ALA A O 1
ATOM 1394 N N . ALA A 1 190 ? 8.674 12.486 -14.029 1.00 77.81 190 ALA A N 1
ATOM 1395 C CA . ALA A 1 190 ? 10.101 12.762 -13.845 1.00 77.81 190 ALA A CA 1
ATOM 1396 C C . ALA A 1 190 ? 10.992 11.963 -14.818 1.00 77.81 190 ALA A C 1
ATOM 1398 O O . ALA A 1 190 ? 11.951 12.482 -15.386 1.00 77.81 190 ALA A O 1
ATOM 1399 N N . LEU A 1 191 ? 10.647 10.697 -15.085 1.00 75.44 191 LEU A N 1
ATOM 1400 C CA . LEU A 1 191 ? 11.407 9.837 -15.999 1.00 75.44 191 LEU A CA 1
ATOM 1401 C C . LEU A 1 191 ? 11.063 10.017 -17.481 1.00 75.44 191 LEU A C 1
ATOM 1403 O O . LEU A 1 191 ? 11.726 9.399 -18.319 1.00 75.44 191 LEU A O 1
ATOM 1407 N N . ALA A 1 192 ? 10.038 10.799 -17.830 1.00 78.19 192 ALA A N 1
ATOM 1408 C CA . ALA A 1 192 ? 9.606 10.961 -19.216 1.00 78.19 192 ALA A CA 1
ATOM 1409 C C . ALA A 1 192 ? 10.685 11.645 -20.067 1.00 78.19 192 ALA A C 1
ATOM 1411 O O . ALA A 1 192 ? 11.013 11.138 -21.143 1.00 78.19 192 ALA A O 1
ATOM 1412 N N . GLY A 1 193 ? 11.287 12.723 -19.550 1.00 78.25 193 GLY A N 1
ATOM 1413 C CA . GLY A 1 193 ? 12.370 13.458 -20.211 1.00 78.25 193 GLY A CA 1
ATOM 1414 C C . GLY A 1 193 ? 13.596 12.577 -20.481 1.00 78.25 193 GLY A C 1
ATOM 1415 O O . GLY A 1 193 ? 13.885 12.292 -21.646 1.00 78.25 193 GLY A O 1
ATOM 1416 N N . PRO A 1 194 ? 14.260 12.036 -19.438 1.00 72.31 194 PRO A N 1
ATOM 1417 C CA . PRO A 1 194 ? 15.433 11.176 -19.603 1.00 72.31 194 PRO A CA 1
ATOM 1418 C C . PRO A 1 194 ? 15.179 9.946 -20.485 1.00 72.31 194 PRO A C 1
ATOM 1420 O O . PRO A 1 194 ? 16.037 9.569 -21.281 1.00 72.31 194 PRO A O 1
ATOM 1423 N N . ARG A 1 195 ? 13.990 9.322 -20.410 1.00 73.50 195 ARG A N 1
ATOM 1424 C CA . ARG A 1 195 ? 13.641 8.196 -21.298 1.00 73.50 195 ARG A CA 1
ATOM 1425 C C . ARG A 1 195 ? 13.466 8.603 -22.753 1.00 73.50 195 ARG A C 1
ATOM 1427 O O . ARG A 1 195 ? 13.760 7.783 -23.622 1.00 73.50 195 ARG A O 1
ATOM 1434 N N . SER A 1 196 ? 12.920 9.786 -23.019 1.00 75.44 196 SER A N 1
ATOM 1435 C CA . SER A 1 196 ? 12.741 10.270 -24.387 1.00 75.44 196 SER A CA 1
ATOM 1436 C C . SER A 1 196 ? 14.105 10.466 -25.045 1.00 75.44 196 SER A C 1
ATOM 1438 O O . SER A 1 196 ? 14.390 9.835 -26.062 1.00 75.44 196 SER A O 1
ATOM 1440 N N . THR A 1 197 ? 15.003 11.198 -24.379 1.00 73.69 197 THR A N 1
ATOM 1441 C CA . THR A 1 197 ? 16.381 11.415 -24.843 1.00 73.69 197 THR A CA 1
ATOM 1442 C C . THR A 1 197 ? 17.138 10.099 -24.994 1.00 73.69 197 THR A C 1
ATOM 1444 O O . THR A 1 197 ? 17.781 9.877 -26.015 1.00 73.69 197 THR A O 1
ATOM 1447 N N . ALA A 1 198 ? 16.991 9.172 -24.040 1.00 70.00 198 ALA A N 1
ATOM 1448 C CA . ALA A 1 198 ? 17.577 7.838 -24.131 1.00 70.00 198 ALA A CA 1
ATOM 1449 C C . ALA A 1 198 ? 17.150 7.075 -25.387 1.00 70.00 198 ALA A C 1
ATOM 1451 O O . ALA A 1 198 ? 17.978 6.459 -26.049 1.00 70.00 198 ALA A O 1
ATOM 1452 N N . ARG A 1 199 ? 15.855 7.106 -25.723 1.00 72.31 199 ARG A N 1
ATOM 1453 C CA . ARG A 1 199 ? 15.332 6.431 -26.918 1.00 72.31 199 ARG A CA 1
ATOM 1454 C C . ARG A 1 199 ? 15.832 7.077 -28.203 1.00 72.31 199 ARG A C 1
ATOM 1456 O O . ARG A 1 199 ? 16.143 6.350 -29.139 1.00 72.31 199 ARG A O 1
ATOM 1463 N N . ILE A 1 200 ? 15.919 8.407 -28.237 1.00 77.50 200 ILE A N 1
ATOM 1464 C CA . ILE A 1 200 ? 16.447 9.155 -29.385 1.00 77.50 200 ILE A CA 1
ATOM 1465 C C . ILE A 1 200 ? 17.925 8.805 -29.592 1.00 77.50 200 ILE A C 1
ATOM 1467 O O . ILE A 1 200 ? 18.299 8.362 -30.676 1.00 77.50 200 ILE A O 1
ATOM 1471 N N . LEU A 1 201 ? 18.743 8.901 -28.538 1.00 70.19 201 LEU A N 1
ATOM 1472 C CA . LEU A 1 201 ? 20.168 8.560 -28.584 1.00 70.19 201 LEU A CA 1
ATOM 1473 C C . LEU A 1 201 ? 20.404 7.084 -28.921 1.00 70.19 201 LEU A C 1
ATOM 1475 O O . LEU A 1 201 ? 21.321 6.775 -29.671 1.00 70.19 201 LEU A O 1
ATOM 1479 N N . ALA A 1 202 ? 19.565 6.171 -28.429 1.00 69.06 202 ALA A N 1
ATOM 1480 C CA . ALA A 1 202 ? 19.656 4.751 -28.769 1.00 69.06 202 ALA A CA 1
ATOM 1481 C C . ALA A 1 202 ? 19.272 4.446 -30.230 1.00 69.06 202 ALA A C 1
ATOM 1483 O O . ALA A 1 202 ? 19.704 3.431 -30.771 1.00 69.06 202 ALA A O 1
ATOM 1484 N N . CYS A 1 203 ? 18.474 5.302 -30.877 1.00 71.75 203 CYS A N 1
ATOM 1485 C CA . CYS A 1 203 ? 18.123 5.167 -32.295 1.00 71.75 203 CYS A CA 1
ATOM 1486 C C . CYS A 1 203 ? 19.175 5.808 -33.220 1.00 71.75 203 CYS A C 1
ATOM 1488 O O . CYS A 1 203 ? 19.295 5.434 -34.386 1.00 71.75 203 CYS A O 1
ATOM 1490 N N . LEU A 1 204 ? 19.969 6.745 -32.694 1.00 77.69 204 LEU A N 1
ATOM 1491 C CA . LEU A 1 204 ? 20.938 7.534 -33.452 1.00 77.69 204 LEU A CA 1
ATOM 1492 C C . LEU A 1 204 ? 21.964 6.695 -34.247 1.00 77.69 204 LEU A C 1
ATOM 1494 O O . LEU A 1 204 ? 22.200 7.036 -35.404 1.00 77.69 204 LEU A O 1
ATOM 1498 N N . PRO A 1 205 ? 22.531 5.581 -33.731 1.00 69.44 205 PRO A N 1
ATOM 1499 C CA . PRO A 1 205 ? 23.452 4.744 -34.507 1.00 69.44 205 PRO A CA 1
ATOM 1500 C C . PRO A 1 205 ? 22.785 4.082 -35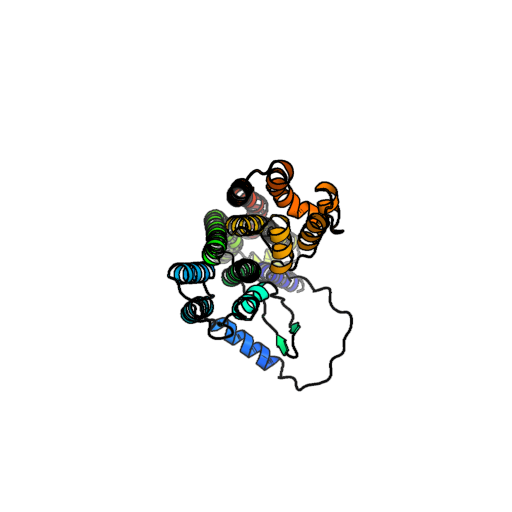.717 1.00 69.44 205 PRO A C 1
ATOM 1502 O O . PRO A 1 205 ? 23.396 3.970 -36.774 1.00 69.44 205 PRO A O 1
ATOM 1505 N N . VAL A 1 206 ? 21.517 3.680 -35.584 1.00 74.31 206 VAL A N 1
ATOM 1506 C CA . VAL A 1 206 ? 20.746 3.068 -36.678 1.00 74.31 206 VAL A CA 1
ATOM 1507 C C . VAL A 1 206 ? 20.453 4.106 -37.760 1.00 74.31 206 VAL A C 1
ATOM 1509 O O . VAL A 1 206 ? 20.623 3.829 -38.944 1.00 74.31 206 VAL A O 1
ATOM 1512 N N . VAL A 1 207 ? 20.070 5.319 -37.350 1.00 75.12 207 VAL A N 1
ATOM 1513 C CA . VAL A 1 207 ? 19.865 6.451 -38.265 1.00 75.12 207 VAL A CA 1
ATOM 1514 C C . VAL A 1 207 ? 21.174 6.836 -38.961 1.00 75.12 207 VAL A C 1
ATOM 1516 O O . VAL A 1 207 ? 21.173 7.052 -40.169 1.00 75.12 207 VAL A O 1
ATOM 1519 N N . GLY A 1 208 ? 22.292 6.867 -38.229 1.00 72.44 208 GLY A N 1
ATOM 1520 C CA . GLY A 1 208 ? 23.621 7.159 -38.773 1.00 72.44 208 GLY A CA 1
ATOM 1521 C C . GLY A 1 208 ? 24.074 6.143 -39.822 1.00 72.44 208 GLY A C 1
ATOM 1522 O O . GLY A 1 208 ? 24.519 6.538 -40.896 1.00 72.44 208 GLY A O 1
ATOM 1523 N N . LEU A 1 209 ? 23.883 4.846 -39.562 1.00 70.31 209 LEU A N 1
ATOM 1524 C CA . LEU A 1 209 ? 24.151 3.786 -40.541 1.00 70.31 209 LEU A CA 1
ATOM 1525 C C . LEU A 1 209 ? 23.259 3.913 -41.783 1.00 70.31 209 LEU A C 1
ATOM 1527 O O . LEU A 1 209 ? 23.754 3.791 -42.901 1.00 70.31 209 LEU A O 1
ATOM 1531 N N . GLY A 1 210 ? 21.967 4.207 -41.598 1.00 73.56 210 GLY A N 1
ATOM 1532 C CA . GLY A 1 210 ? 21.030 4.415 -42.706 1.00 73.56 210 GLY A CA 1
ATOM 1533 C C . GLY A 1 210 ? 21.399 5.612 -43.588 1.00 73.56 210 GLY A C 1
ATOM 1534 O O . GLY A 1 210 ? 21.385 5.499 -44.811 1.00 73.56 210 GLY A O 1
ATOM 1535 N N . LEU A 1 211 ? 21.786 6.740 -42.982 1.00 72.81 211 LEU A N 1
ATOM 1536 C CA . LEU A 1 211 ? 22.281 7.914 -43.709 1.00 72.81 211 LEU A CA 1
ATOM 1537 C C . LEU A 1 211 ? 23.601 7.623 -44.434 1.00 72.81 211 LEU A C 1
ATOM 1539 O O . LEU A 1 211 ? 23.760 8.030 -45.579 1.00 72.81 211 LEU A O 1
ATOM 1543 N N . GLY A 1 212 ? 24.522 6.885 -43.806 1.00 68.94 212 GLY A N 1
ATOM 1544 C CA . GLY A 1 212 ? 25.776 6.462 -44.432 1.00 68.94 212 GLY A CA 1
ATOM 1545 C C . GLY A 1 212 ? 25.553 5.626 -45.693 1.00 68.94 212 GLY A C 1
ATOM 1546 O O . GLY A 1 212 ? 26.136 5.922 -46.734 1.00 68.94 212 GLY A O 1
ATOM 1547 N N . MET A 1 213 ? 24.644 4.648 -45.626 1.00 71.25 213 MET A N 1
ATOM 1548 C CA . MET A 1 213 ? 24.237 3.852 -46.791 1.00 71.25 213 MET A CA 1
ATOM 1549 C C . MET A 1 213 ? 23.628 4.721 -47.902 1.00 71.25 213 MET A C 1
ATOM 1551 O O . MET A 1 213 ? 23.888 4.483 -49.078 1.00 71.25 213 MET A O 1
ATOM 1555 N N . LEU A 1 214 ? 22.858 5.757 -47.546 1.00 75.12 214 LEU A N 1
ATOM 1556 C CA . LEU A 1 214 ? 22.243 6.676 -48.512 1.00 75.12 214 LEU A CA 1
ATOM 1557 C C . LEU A 1 214 ? 23.277 7.539 -49.259 1.00 75.12 214 LEU A C 1
ATOM 1559 O O . LEU A 1 214 ? 23.079 7.862 -50.426 1.00 75.12 214 LEU A O 1
ATOM 1563 N N . VAL A 1 215 ? 24.388 7.885 -48.602 1.00 74.25 215 VAL A N 1
ATOM 1564 C CA . VAL A 1 215 ? 25.524 8.622 -49.193 1.00 74.25 215 VAL A CA 1
ATOM 1565 C C . VAL A 1 215 ? 26.401 7.711 -50.075 1.00 74.25 215 VAL A C 1
ATOM 1567 O O . VAL A 1 215 ? 27.332 8.180 -50.725 1.00 74.25 215 VAL A O 1
ATOM 1570 N N . GLY A 1 216 ? 26.086 6.413 -50.154 1.00 65.38 216 GLY A N 1
ATOM 1571 C CA . GLY A 1 216 ? 26.836 5.432 -50.938 1.00 65.38 216 GLY A CA 1
ATOM 1572 C C . GLY A 1 216 ? 28.045 4.852 -50.204 1.00 65.38 216 GLY A C 1
ATOM 1573 O O . GLY A 1 216 ? 28.866 4.185 -50.830 1.00 65.38 216 GLY A O 1
ATOM 1574 N N . ALA A 1 217 ? 28.167 5.081 -48.891 1.00 68.44 217 ALA A N 1
ATOM 1575 C CA . ALA A 1 217 ? 29.108 4.326 -48.076 1.00 68.44 217 ALA A CA 1
ATOM 1576 C C . ALA A 1 217 ? 28.604 2.883 -47.934 1.00 68.44 217 ALA A C 1
ATOM 1578 O O . ALA A 1 217 ? 27.403 2.654 -47.778 1.00 68.44 217 ALA A O 1
ATOM 1579 N N . ASP A 1 218 ? 29.521 1.918 -47.914 1.00 71.69 218 ASP A N 1
ATOM 1580 C CA . ASP A 1 218 ? 29.215 0.521 -47.599 1.00 71.69 218 ASP A CA 1
ATOM 1581 C C . ASP A 1 218 ? 29.758 0.163 -46.203 1.00 71.69 218 ASP A C 1
ATOM 1583 O O . ASP A 1 218 ? 30.776 -0.513 -46.062 1.00 71.69 218 ASP A O 1
ATOM 1587 N N . PRO A 1 219 ? 29.126 0.655 -45.117 1.00 65.50 219 PRO A N 1
ATOM 1588 C CA . PRO A 1 219 ? 29.554 0.333 -43.759 1.00 65.50 219 PRO A CA 1
ATOM 1589 C C . PRO A 1 219 ? 29.305 -1.142 -43.418 1.00 65.50 219 PRO A C 1
ATOM 1591 O O . PRO A 1 219 ? 29.863 -1.642 -42.441 1.00 65.50 219 PRO A O 1
ATOM 1594 N N . ALA A 1 220 ? 28.456 -1.833 -44.190 1.00 66.94 220 ALA A N 1
ATOM 1595 C CA . ALA A 1 220 ? 28.125 -3.228 -43.959 1.00 66.94 220 ALA A CA 1
ATOM 1596 C C . ALA A 1 220 ? 29.306 -4.132 -44.304 1.00 66.94 220 ALA A C 1
ATOM 1598 O O . ALA A 1 220 ? 29.633 -4.974 -43.479 1.00 66.94 220 ALA A O 1
ATOM 1599 N N . SER A 1 221 ? 29.990 -3.939 -45.435 1.00 65.94 221 SER A N 1
ATOM 1600 C CA . SER A 1 221 ? 31.232 -4.679 -45.703 1.00 65.94 221 SER A CA 1
ATOM 1601 C C . SER A 1 221 ? 32.253 -4.429 -44.592 1.00 65.94 221 SER A C 1
ATOM 1603 O O . SER A 1 221 ? 32.588 -5.356 -43.859 1.00 65.94 221 SER A O 1
ATOM 1605 N N . LEU A 1 222 ? 32.572 -3.166 -44.295 1.00 66.06 222 LEU A N 1
ATOM 1606 C CA . LEU A 1 222 ? 33.592 -2.815 -43.295 1.00 66.06 222 LEU A CA 1
ATOM 1607 C C . LEU A 1 222 ? 33.362 -3.414 -41.891 1.00 66.06 222 LEU A C 1
ATOM 1609 O O . LEU A 1 222 ? 34.307 -3.784 -41.190 1.00 66.06 222 LEU A O 1
ATOM 1613 N N . LEU A 1 223 ? 32.102 -3.476 -41.448 1.00 65.69 223 LEU A N 1
ATOM 1614 C CA . LEU A 1 223 ? 31.726 -4.040 -40.148 1.00 65.69 223 LEU A CA 1
ATOM 1615 C C . LEU A 1 223 ? 31.612 -5.574 -40.175 1.00 65.69 223 LEU A C 1
ATOM 1617 O O . LEU A 1 223 ? 31.696 -6.200 -39.115 1.00 65.69 223 LEU A O 1
ATOM 1621 N N . LEU A 1 224 ? 31.426 -6.189 -41.347 1.00 68.06 224 LEU A N 1
ATOM 1622 C CA . LEU A 1 224 ? 31.189 -7.629 -41.534 1.00 68.06 224 LEU A CA 1
ATOM 1623 C C . LEU A 1 224 ? 32.392 -8.396 -42.107 1.00 68.06 224 LEU A C 1
ATOM 1625 O O . LEU A 1 224 ? 32.346 -9.629 -42.153 1.00 68.06 224 LEU A O 1
ATOM 1629 N N . ASP A 1 225 ? 33.467 -7.700 -42.480 1.00 71.88 225 ASP A N 1
ATOM 1630 C CA . ASP A 1 225 ? 34.671 -8.269 -43.105 1.00 71.88 225 ASP A CA 1
ATOM 1631 C C . ASP A 1 225 ? 35.490 -9.189 -42.177 1.00 71.88 225 ASP A C 1
ATOM 1633 O O . ASP A 1 225 ? 36.423 -9.858 -42.618 1.00 71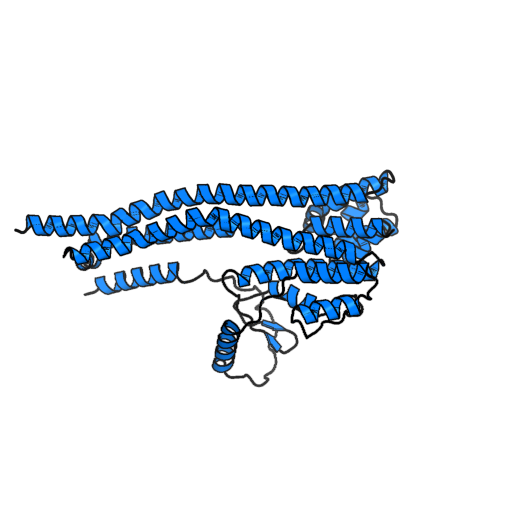.88 225 ASP A O 1
ATOM 1637 N N . GLY A 1 226 ? 35.163 -9.261 -40.881 1.00 66.00 226 GLY A N 1
ATOM 1638 C CA . GLY A 1 226 ? 35.861 -10.103 -39.901 1.00 66.00 226 GLY A CA 1
ATOM 1639 C C . GLY A 1 226 ? 37.217 -9.553 -39.443 1.00 66.00 226 GLY A C 1
ATOM 1640 O O . GLY A 1 226 ? 37.887 -10.192 -38.635 1.00 66.00 226 GLY A O 1
ATOM 1641 N N . GLY A 1 227 ? 37.615 -8.375 -39.933 1.00 77.62 227 GLY A N 1
ATOM 1642 C CA . GLY A 1 227 ? 38.825 -7.657 -39.526 1.00 77.62 227 GLY A CA 1
ATOM 1643 C C . GLY A 1 227 ? 38.617 -6.728 -38.322 1.00 77.62 227 GLY A C 1
ATOM 1644 O O . GLY A 1 227 ? 37.680 -6.877 -37.534 1.00 77.62 227 GLY A O 1
ATOM 1645 N N . LEU A 1 228 ? 39.483 -5.714 -38.196 1.00 73.31 228 LEU A N 1
ATOM 1646 C CA . LEU A 1 228 ? 39.422 -4.716 -37.114 1.00 73.31 228 LEU A CA 1
ATOM 1647 C C . LEU A 1 228 ? 38.062 -3.991 -37.039 1.00 73.31 228 LEU A C 1
ATOM 1649 O O . LEU A 1 228 ? 37.599 -3.682 -35.942 1.00 73.31 228 LEU A O 1
ATOM 1653 N N . GLY A 1 229 ? 37.379 -3.793 -38.174 1.00 67.62 229 GLY A N 1
ATOM 1654 C CA . GLY A 1 229 ? 36.040 -3.192 -38.226 1.00 67.62 229 GLY A CA 1
ATOM 1655 C C . GLY A 1 229 ? 34.969 -4.004 -37.486 1.00 67.62 229 GLY A C 1
ATOM 1656 O O . GLY A 1 229 ? 34.157 -3.433 -36.757 1.00 67.62 229 GLY A O 1
ATOM 1657 N N . SER A 1 230 ? 35.016 -5.339 -37.558 1.00 74.00 230 SER A N 1
ATOM 1658 C CA . SER A 1 230 ? 34.095 -6.207 -36.810 1.00 74.00 230 SER A CA 1
ATOM 1659 C C . SER A 1 230 ? 34.348 -6.173 -35.300 1.00 74.00 230 SER A C 1
ATOM 1661 O O . SER A 1 230 ? 33.392 -6.182 -34.523 1.00 74.00 230 SER A O 1
ATOM 1663 N N . ALA A 1 231 ? 35.611 -6.084 -34.863 1.00 74.12 231 ALA A N 1
ATOM 1664 C CA . ALA A 1 231 ? 35.951 -5.950 -33.443 1.00 74.12 231 ALA A CA 1
ATOM 1665 C C . ALA A 1 231 ? 35.431 -4.622 -32.860 1.00 74.12 231 ALA A C 1
ATOM 1667 O O . ALA A 1 231 ? 34.838 -4.594 -31.779 1.00 74.12 231 ALA A O 1
ATOM 1668 N N . VAL A 1 232 ? 35.584 -3.534 -33.618 1.00 73.88 232 VAL A N 1
ATOM 1669 C CA . VAL A 1 232 ? 35.073 -2.199 -33.279 1.00 73.88 232 VAL A CA 1
ATOM 1670 C C . VAL A 1 232 ? 33.535 -2.186 -33.246 1.00 73.88 232 VAL A C 1
ATOM 1672 O O . VAL A 1 232 ? 32.943 -1.687 -32.287 1.00 73.88 232 VAL A O 1
ATOM 1675 N N . GLY A 1 233 ? 32.868 -2.824 -34.213 1.00 71.44 233 GLY A N 1
ATOM 1676 C CA . GLY A 1 233 ? 31.409 -2.982 -34.217 1.00 71.44 233 GLY A CA 1
ATOM 1677 C C . GLY A 1 233 ? 30.879 -3.788 -33.023 1.00 71.44 233 GLY A C 1
ATOM 1678 O O . GLY A 1 233 ? 29.916 -3.379 -32.368 1.00 71.44 233 GLY A O 1
ATOM 1679 N N . ALA A 1 234 ? 31.537 -4.899 -32.682 1.00 74.94 234 ALA A N 1
ATOM 1680 C CA . ALA A 1 234 ? 31.186 -5.711 -31.517 1.00 74.94 234 ALA A CA 1
ATOM 1681 C C . ALA A 1 234 ? 31.344 -4.930 -30.199 1.00 74.94 234 ALA A C 1
ATOM 1683 O O . ALA A 1 234 ? 30.473 -5.017 -29.329 1.00 74.94 234 ALA A O 1
ATOM 1684 N N . LEU A 1 235 ? 32.399 -4.117 -30.073 1.00 78.56 235 LEU A N 1
ATOM 1685 C CA . LEU A 1 235 ? 32.606 -3.228 -28.927 1.00 78.56 235 LEU A CA 1
ATOM 1686 C C . LEU A 1 235 ? 31.466 -2.205 -28.786 1.00 78.56 235 LEU A C 1
ATOM 1688 O O . LEU A 1 235 ? 30.937 -2.024 -27.688 1.00 78.56 235 LEU A O 1
ATOM 1692 N N . GLY A 1 236 ? 31.039 -1.582 -29.889 1.00 74.69 236 GLY A N 1
ATOM 1693 C CA . GLY A 1 236 ? 29.914 -0.641 -29.895 1.00 74.69 236 GLY A CA 1
ATOM 1694 C C . GLY A 1 236 ? 28.589 -1.285 -29.467 1.00 74.69 236 GLY A C 1
ATOM 1695 O O . GLY A 1 236 ? 27.858 -0.725 -28.646 1.00 74.69 236 GLY A O 1
ATOM 1696 N N . ILE A 1 237 ? 28.300 -2.496 -29.959 1.00 76.31 237 ILE A N 1
ATOM 1697 C CA . ILE A 1 237 ? 27.122 -3.278 -29.543 1.00 76.31 237 ILE A CA 1
ATOM 1698 C C . ILE A 1 237 ? 27.206 -3.627 -28.050 1.00 76.31 237 ILE A C 1
ATOM 1700 O O . ILE A 1 237 ? 26.213 -3.498 -27.327 1.00 76.31 237 ILE A O 1
ATOM 1704 N N . GLY A 1 238 ? 28.389 -4.023 -27.574 1.00 76.75 238 GLY A N 1
ATOM 1705 C CA . GLY A 1 238 ? 28.650 -4.315 -26.166 1.00 76.75 238 GLY A CA 1
ATOM 1706 C C . GLY A 1 238 ? 28.363 -3.118 -25.261 1.00 76.75 238 GLY A C 1
ATOM 1707 O O . GLY A 1 238 ? 27.605 -3.249 -24.297 1.00 76.75 238 GLY A O 1
ATOM 1708 N N . LEU A 1 239 ? 28.883 -1.935 -25.605 1.00 76.81 239 LEU A N 1
ATOM 1709 C CA . LEU A 1 239 ? 28.614 -0.693 -24.871 1.00 76.81 239 LEU A CA 1
ATOM 1710 C C . LEU A 1 239 ? 27.115 -0.376 -24.806 1.00 76.81 239 LEU A C 1
ATOM 1712 O O . LEU A 1 239 ? 26.603 -0.010 -23.745 1.00 76.81 239 LEU A O 1
ATOM 1716 N N . MET A 1 240 ? 26.392 -0.565 -25.912 1.00 73.19 240 MET A N 1
ATOM 1717 C CA . MET A 1 240 ? 24.954 -0.300 -25.973 1.00 73.19 240 MET A CA 1
ATOM 1718 C C . MET A 1 240 ? 24.147 -1.275 -25.099 1.00 73.19 240 MET A C 1
ATOM 1720 O O . MET A 1 240 ? 23.240 -0.866 -24.366 1.00 73.19 240 MET A O 1
ATOM 1724 N N . VAL A 1 241 ? 24.511 -2.561 -25.109 1.00 75.81 241 VAL A N 1
ATOM 1725 C CA . VAL A 1 241 ? 23.909 -3.584 -24.241 1.00 75.81 241 VAL A CA 1
ATOM 1726 C C . VAL A 1 241 ? 24.164 -3.270 -22.766 1.00 75.81 241 VAL A C 1
ATOM 1728 O O . VAL A 1 241 ? 23.221 -3.287 -21.970 1.00 75.81 241 VAL A O 1
ATOM 1731 N N . VAL A 1 242 ? 25.403 -2.939 -22.394 1.00 78.25 242 VAL A N 1
ATOM 1732 C CA . VAL A 1 242 ? 25.773 -2.585 -21.014 1.00 78.25 242 VAL A CA 1
ATOM 1733 C C . VAL A 1 242 ? 25.005 -1.351 -20.541 1.00 78.25 242 VAL A C 1
ATOM 1735 O O . VAL A 1 242 ? 24.389 -1.400 -19.473 1.00 78.25 242 VAL A O 1
ATOM 1738 N N . GLY A 1 243 ? 24.946 -0.290 -21.353 1.00 74.25 243 GLY A N 1
ATOM 1739 C CA . GLY A 1 243 ? 24.185 0.922 -21.040 1.00 74.25 243 GLY A CA 1
ATOM 1740 C C . GLY A 1 243 ? 22.715 0.618 -20.732 1.00 74.25 243 GLY A C 1
ATOM 1741 O O . GLY A 1 243 ? 22.189 1.025 -19.694 1.00 74.25 243 GLY A O 1
ATOM 1742 N N . HIS A 1 244 ? 22.060 -0.195 -21.568 1.00 73.25 244 HIS A N 1
ATOM 1743 C CA . HIS A 1 244 ? 20.657 -0.576 -21.362 1.00 73.25 244 HIS A CA 1
ATOM 1744 C C . HIS A 1 244 ? 20.441 -1.449 -20.121 1.00 73.25 244 HIS A C 1
ATOM 1746 O O . HIS A 1 244 ? 19.433 -1.309 -19.420 1.00 73.25 244 HIS A O 1
ATOM 1752 N N . LEU A 1 245 ? 21.372 -2.360 -19.826 1.00 76.75 245 LEU A N 1
ATOM 1753 C CA . LEU A 1 245 ? 21.310 -3.210 -18.637 1.00 76.75 245 LEU A CA 1
ATOM 1754 C C . LEU A 1 245 ? 21.456 -2.391 -17.351 1.00 76.75 245 LEU A C 1
ATOM 1756 O O . LEU A 1 245 ? 20.664 -2.591 -16.426 1.00 76.75 245 LEU A O 1
ATOM 1760 N N . VAL A 1 246 ? 22.396 -1.444 -17.305 1.00 78.44 246 VAL A N 1
ATOM 1761 C CA . VAL A 1 246 ? 22.594 -0.539 -16.162 1.00 78.44 246 VAL A CA 1
ATOM 1762 C C . VAL A 1 246 ? 21.360 0.335 -15.951 1.00 78.44 246 VAL A C 1
ATOM 1764 O O . VAL A 1 246 ? 20.805 0.345 -14.852 1.00 78.44 246 VAL A O 1
ATOM 1767 N N . THR A 1 247 ? 20.837 0.966 -17.008 1.00 73.12 247 THR A N 1
ATOM 1768 C CA . THR A 1 247 ? 19.588 1.743 -16.954 1.00 73.12 247 THR A CA 1
ATOM 1769 C C . THR A 1 247 ? 18.414 0.904 -16.439 1.00 73.12 247 THR A C 1
ATOM 1771 O O . THR A 1 247 ? 17.668 1.338 -15.559 1.00 73.12 247 THR A O 1
ATOM 1774 N N . ARG A 1 248 ? 18.253 -0.335 -16.926 1.00 73.31 248 ARG A N 1
ATOM 1775 C CA . ARG A 1 248 ? 17.213 -1.259 -16.438 1.00 73.31 248 ARG A CA 1
ATOM 1776 C C . ARG A 1 248 ? 17.411 -1.627 -14.969 1.00 73.31 248 ARG A C 1
ATOM 1778 O O . ARG A 1 248 ? 16.417 -1.776 -14.260 1.00 73.31 248 ARG A O 1
ATOM 1785 N N . ARG A 1 249 ? 18.653 -1.810 -14.522 1.00 76.00 249 ARG A N 1
ATOM 1786 C CA . ARG A 1 249 ? 18.980 -2.190 -13.143 1.00 76.00 249 ARG A CA 1
ATOM 1787 C C . ARG A 1 249 ? 18.720 -1.039 -12.170 1.00 76.00 249 ARG A C 1
ATOM 1789 O O . ARG A 1 249 ? 18.088 -1.282 -11.149 1.00 76.00 249 ARG A O 1
ATOM 1796 N N . LEU A 1 250 ? 19.087 0.193 -12.529 1.00 71.50 250 LEU A N 1
ATOM 1797 C CA . LEU A 1 250 ? 18.804 1.402 -11.743 1.00 71.50 250 LEU A CA 1
ATOM 1798 C C . LEU A 1 250 ? 17.297 1.629 -11.567 1.00 71.50 250 LEU A C 1
ATOM 1800 O O . LEU A 1 250 ? 16.828 1.835 -10.452 1.00 71.50 250 LEU A O 1
ATOM 1804 N N . ILE A 1 251 ? 16.523 1.493 -12.649 1.00 68.94 251 ILE A N 1
ATOM 1805 C CA . ILE A 1 251 ? 15.058 1.611 -12.590 1.00 68.94 251 ILE A CA 1
ATOM 1806 C C . ILE A 1 251 ? 14.447 0.496 -11.728 1.00 68.94 251 ILE A C 1
ATOM 1808 O O . ILE A 1 251 ? 13.473 0.741 -11.030 1.00 68.94 251 ILE A O 1
ATOM 1812 N N . ARG A 1 252 ? 14.995 -0.729 -11.765 1.00 66.25 252 ARG A N 1
ATOM 1813 C CA . ARG A 1 252 ? 14.500 -1.838 -10.931 1.00 66.25 252 ARG A CA 1
ATOM 1814 C C . ARG A 1 252 ? 14.779 -1.626 -9.455 1.00 66.25 252 ARG A C 1
ATOM 1816 O O . ARG A 1 252 ? 13.859 -1.822 -8.671 1.00 66.25 252 ARG A O 1
ATOM 1823 N N . ALA A 1 253 ? 16.006 -1.245 -9.104 1.00 64.75 253 ALA A N 1
ATOM 1824 C CA . ALA A 1 253 ? 16.391 -0.974 -7.723 1.00 64.75 253 ALA A CA 1
ATOM 1825 C C . ALA A 1 253 ? 15.470 0.089 -7.108 1.00 64.75 253 ALA A C 1
ATOM 1827 O O . ALA A 1 253 ? 14.908 -0.137 -6.048 1.00 64.75 253 ALA A O 1
ATOM 1828 N N . ALA A 1 254 ? 15.171 1.150 -7.861 1.00 62.03 254 ALA A N 1
ATOM 1829 C CA . ALA A 1 254 ? 14.232 2.189 -7.446 1.00 62.03 254 ALA A CA 1
ATOM 1830 C C . ALA A 1 254 ? 12.758 1.736 -7.359 1.00 62.03 254 ALA A C 1
ATOM 1832 O O . ALA A 1 254 ? 11.909 2.545 -7.020 1.00 62.03 254 ALA A O 1
ATOM 1833 N N . THR A 1 255 ? 12.404 0.496 -7.721 1.00 57.84 255 THR A N 1
ATOM 1834 C CA . THR A 1 255 ? 11.014 -0.023 -7.701 1.00 57.84 255 THR A CA 1
ATOM 1835 C C . THR A 1 255 ? 10.838 -1.270 -6.833 1.00 57.84 255 THR A C 1
ATOM 1837 O O . THR A 1 255 ? 9.759 -1.858 -6.847 1.00 57.84 255 THR A O 1
ATOM 1840 N N . ALA A 1 256 ? 11.898 -1.729 -6.163 1.00 50.53 256 ALA A N 1
ATOM 1841 C CA . ALA A 1 256 ? 11.903 -2.998 -5.434 1.00 50.53 256 ALA A CA 1
ATOM 1842 C C . ALA A 1 256 ? 11.574 -2.857 -3.940 1.00 50.53 256 ALA A C 1
ATOM 1844 O O . ALA A 1 256 ? 11.440 -3.873 -3.266 1.00 50.53 256 ALA A O 1
ATOM 1845 N N . GLU A 1 257 ? 11.447 -1.635 -3.430 1.00 49.00 257 GLU A N 1
ATOM 1846 C CA . GLU A 1 257 ? 11.149 -1.381 -2.023 1.00 49.00 257 GLU A CA 1
ATOM 1847 C C . GLU A 1 257 ? 9.633 -1.308 -1.822 1.00 49.00 257 GLU A C 1
ATOM 1849 O O . GLU A 1 257 ? 8.979 -0.355 -2.235 1.00 49.00 257 GLU A O 1
ATOM 1854 N N . GLY A 1 258 ? 9.068 -2.356 -1.231 1.00 52.19 258 GLY A N 1
ATOM 1855 C CA . GLY A 1 258 ? 7.685 -2.386 -0.775 1.00 52.19 258 GLY A CA 1
ATOM 1856 C C . GLY A 1 258 ? 7.439 -3.656 0.024 1.00 52.19 258 GLY A C 1
ATOM 1857 O O . GLY A 1 258 ? 7.547 -4.751 -0.528 1.00 52.19 258 GLY A O 1
ATOM 1858 N N . ASP A 1 259 ? 7.154 -3.502 1.316 1.00 55.88 259 ASP A N 1
ATOM 1859 C CA . ASP A 1 259 ? 6.612 -4.582 2.140 1.00 55.88 259 ASP A CA 1
ATOM 1860 C C . ASP A 1 259 ? 5.183 -4.909 1.667 1.00 55.88 259 ASP A C 1
ATOM 1862 O O . ASP A 1 259 ? 4.487 -4.048 1.123 1.00 55.88 259 ASP A O 1
ATOM 1866 N N . VAL A 1 260 ? 4.749 -6.158 1.834 1.00 56.62 260 VAL A N 1
ATOM 1867 C CA . VAL A 1 260 ? 3.410 -6.612 1.416 1.00 56.62 260 VAL A CA 1
ATOM 1868 C C . VAL A 1 260 ? 2.326 -5.992 2.307 1.00 56.62 260 VAL A C 1
ATOM 1870 O O . VAL A 1 260 ? 1.225 -5.720 1.828 1.00 56.62 260 VAL A O 1
ATOM 1873 N N . VAL A 1 261 ? 2.658 -5.706 3.571 1.00 66.19 261 VAL A N 1
ATOM 1874 C CA . VAL A 1 261 ? 1.818 -4.974 4.529 1.00 66.19 261 VAL A CA 1
ATOM 1875 C C . VAL A 1 261 ? 2.582 -3.747 5.017 1.00 66.19 261 VAL A C 1
ATOM 1877 O O . VAL A 1 261 ? 3.590 -3.862 5.707 1.00 66.19 261 VAL A O 1
ATOM 1880 N N . ASP A 1 262 ? 2.093 -2.560 4.669 1.00 80.25 262 ASP A N 1
ATOM 1881 C CA . ASP A 1 262 ? 2.704 -1.293 5.073 1.00 80.25 262 ASP A CA 1
ATOM 1882 C C . ASP A 1 262 ? 2.633 -1.112 6.600 1.00 80.25 262 ASP A C 1
ATOM 1884 O O . ASP A 1 262 ? 1.561 -1.200 7.197 1.00 80.25 262 ASP A O 1
ATOM 1888 N N . GLU A 1 263 ? 3.765 -0.826 7.246 1.00 88.31 263 GLU A N 1
ATOM 1889 C CA . GLU A 1 263 ? 3.824 -0.544 8.685 1.00 88.31 263 GLU A CA 1
ATOM 1890 C C . GLU A 1 263 ? 2.880 0.602 9.079 1.00 88.31 263 GLU A C 1
ATOM 1892 O O . GLU A 1 263 ? 2.210 0.509 10.104 1.00 88.31 263 GLU A O 1
ATOM 1897 N N . ALA A 1 264 ? 2.738 1.628 8.231 1.00 89.25 264 ALA A N 1
ATOM 1898 C CA . ALA A 1 264 ? 1.807 2.728 8.485 1.00 89.25 264 ALA A CA 1
ATOM 1899 C C . ALA A 1 264 ? 0.355 2.240 8.601 1.00 89.25 264 ALA A C 1
ATOM 1901 O O . ALA A 1 264 ? -0.356 2.694 9.489 1.00 89.25 264 ALA A O 1
ATOM 1902 N N . LEU A 1 265 ? -0.046 1.269 7.769 1.00 88.12 265 LEU A N 1
ATOM 1903 C CA . LEU A 1 265 ? -1.383 0.681 7.830 1.00 88.12 265 LEU A CA 1
ATOM 1904 C C . LEU A 1 265 ? -1.619 -0.039 9.160 1.00 88.12 265 LEU A C 1
ATOM 1906 O O . LEU A 1 265 ? -2.708 0.044 9.715 1.00 88.12 265 LEU A O 1
ATOM 1910 N N . VAL A 1 266 ? -0.612 -0.736 9.688 1.00 92.56 266 VAL A N 1
ATOM 1911 C CA . VAL A 1 266 ? -0.735 -1.415 10.987 1.00 92.56 266 VAL A CA 1
ATOM 1912 C C . VAL A 1 266 ? -0.922 -0.411 12.121 1.00 92.56 266 VAL A C 1
ATOM 1914 O O . VAL A 1 266 ? -1.735 -0.652 13.011 1.00 92.56 266 VAL A O 1
ATOM 1917 N N . LEU A 1 267 ? -0.243 0.737 12.059 1.00 94.31 267 LEU A N 1
ATOM 1918 C CA . LEU A 1 267 ? -0.451 1.826 13.015 1.00 94.31 267 LEU A CA 1
ATOM 1919 C C . LEU A 1 267 ? -1.859 2.433 12.895 1.00 94.31 267 LEU A C 1
ATOM 1921 O O . LEU A 1 267 ? -2.488 2.683 13.919 1.00 94.31 267 LEU A O 1
ATOM 1925 N N . ASP A 1 268 ? -2.391 2.607 11.680 1.00 91.50 268 ASP A N 1
ATOM 1926 C CA . ASP A 1 268 ? -3.767 3.095 11.486 1.00 91.50 268 ASP A CA 1
ATOM 1927 C C . ASP A 1 268 ? -4.816 2.102 11.993 1.00 91.50 268 ASP A C 1
ATOM 1929 O O . ASP A 1 268 ? -5.809 2.495 12.600 1.00 91.50 268 ASP A O 1
ATOM 1933 N N . LEU A 1 269 ? -4.599 0.808 11.736 1.00 91.81 269 LEU A N 1
ATOM 1934 C CA . LEU A 1 269 ? -5.452 -0.272 12.225 1.00 91.81 269 LEU A CA 1
ATOM 1935 C C . LEU A 1 269 ? -5.462 -0.285 13.759 1.00 91.81 269 LEU A C 1
ATOM 1937 O O . LEU A 1 269 ? -6.530 -0.372 14.362 1.00 91.81 269 LEU A O 1
ATOM 1941 N N . ALA A 1 270 ? -4.291 -0.135 14.387 1.00 94.31 270 ALA A N 1
ATOM 1942 C CA . ALA A 1 270 ? -4.169 -0.019 15.836 1.00 94.31 270 ALA A CA 1
ATOM 1943 C C . ALA A 1 270 ? -4.892 1.226 16.375 1.00 94.31 270 ALA A C 1
ATOM 1945 O O . ALA A 1 270 ? -5.658 1.119 17.331 1.00 94.31 270 ALA A O 1
ATOM 1946 N N . ALA A 1 271 ? -4.695 2.389 15.745 1.00 93.06 271 ALA A N 1
ATOM 1947 C CA . ALA A 1 271 ? -5.337 3.639 16.143 1.00 93.06 271 ALA A CA 1
ATOM 1948 C C . ALA A 1 271 ? -6.865 3.545 16.039 1.00 93.06 271 ALA A C 1
ATOM 1950 O O . ALA A 1 271 ? -7.569 3.882 16.986 1.00 93.06 271 ALA A O 1
ATOM 1951 N N . ALA A 1 272 ? -7.385 3.011 14.932 1.00 89.06 272 ALA A N 1
ATOM 1952 C CA . ALA A 1 272 ? -8.819 2.839 14.732 1.00 89.06 272 ALA A CA 1
ATOM 1953 C C . ALA A 1 272 ? -9.438 1.845 15.724 1.00 89.06 272 ALA A C 1
ATOM 1955 O O . ALA A 1 272 ? -10.541 2.075 16.218 1.00 89.06 272 ALA A O 1
ATOM 1956 N N . ALA A 1 273 ? -8.727 0.762 16.046 1.00 91.06 273 ALA A N 1
ATOM 1957 C CA . ALA A 1 273 ? -9.154 -0.197 17.057 1.00 91.06 273 ALA A CA 1
ATOM 1958 C C . ALA A 1 273 ? -9.207 0.429 18.464 1.00 91.06 273 ALA A C 1
ATOM 1960 O O . ALA A 1 273 ? -10.190 0.236 19.179 1.00 91.06 273 ALA A O 1
ATOM 1961 N N . LEU A 1 274 ? -8.203 1.228 18.843 1.00 91.81 274 LEU A N 1
ATOM 1962 C CA . LEU A 1 274 ? -8.196 1.971 20.112 1.00 91.81 274 LEU A CA 1
ATOM 1963 C C . LEU A 1 274 ? -9.316 3.016 20.169 1.00 91.81 274 LEU A C 1
ATOM 1965 O O . LEU A 1 274 ? -10.013 3.114 21.174 1.00 91.81 274 LEU A O 1
ATOM 1969 N N . SER A 1 275 ? -9.538 3.758 19.080 1.00 88.62 275 SER A N 1
ATOM 1970 C CA . SER A 1 275 ? -10.628 4.737 18.966 1.00 88.62 275 SER A CA 1
ATOM 1971 C C . SER A 1 275 ? -12.016 4.089 19.029 1.00 88.62 275 SER A C 1
ATOM 1973 O O . SER A 1 275 ? -12.972 4.728 19.460 1.00 88.62 275 SER A O 1
ATOM 1975 N N . ALA A 1 276 ? -12.128 2.809 18.659 1.00 85.75 276 ALA A N 1
ATOM 1976 C CA . ALA A 1 276 ? -13.330 1.998 18.853 1.00 85.75 276 ALA A CA 1
ATOM 1977 C C . ALA A 1 276 ? -13.492 1.459 20.290 1.00 85.75 276 ALA A C 1
ATOM 1979 O O . ALA A 1 276 ? -14.485 0.798 20.585 1.00 85.75 276 ALA A O 1
ATOM 1980 N N . GLY A 1 277 ? -12.537 1.734 21.185 1.00 88.31 277 GLY A N 1
ATOM 1981 C CA . GLY A 1 277 ? -12.572 1.336 22.593 1.00 88.31 277 GLY A CA 1
ATOM 1982 C C . GLY A 1 277 ? -11.875 0.010 22.910 1.00 88.31 277 GLY A C 1
ATOM 1983 O O . GLY A 1 277 ? -11.998 -0.478 24.034 1.00 88.31 277 GLY A O 1
ATOM 1984 N N . ALA A 1 278 ? -11.143 -0.592 21.967 1.00 91.56 278 ALA A N 1
ATOM 1985 C CA . ALA A 1 278 ? -10.360 -1.789 22.264 1.00 91.56 278 ALA A CA 1
ATOM 1986 C C . ALA A 1 278 ? -9.195 -1.463 23.217 1.00 91.56 278 ALA A C 1
ATOM 1988 O O . ALA A 1 278 ? -8.561 -0.416 23.114 1.00 91.56 278 ALA A O 1
ATOM 1989 N N . SER A 1 279 ? -8.879 -2.381 24.133 1.00 93.12 279 SER A N 1
ATOM 1990 C CA . SER A 1 279 ? -7.691 -2.274 24.989 1.00 93.12 279 SER A CA 1
ATOM 1991 C C . SER A 1 279 ? -6.415 -2.593 24.202 1.00 93.12 279 SER A C 1
ATOM 1993 O O . SER A 1 279 ? -6.470 -3.319 23.211 1.00 93.12 279 SER A O 1
ATOM 1995 N N . VAL A 1 280 ? -5.246 -2.127 24.660 1.00 95.06 280 VAL A N 1
ATOM 1996 C CA . VAL A 1 280 ? -3.950 -2.426 24.011 1.00 95.06 280 VAL A CA 1
ATOM 1997 C C . VAL A 1 280 ? -3.746 -3.936 23.754 1.00 95.06 280 VAL A C 1
ATOM 1999 O O . VAL A 1 280 ? -3.443 -4.302 22.615 1.00 95.06 280 VAL A O 1
ATOM 2002 N N . PRO A 1 281 ? -3.994 -4.850 24.717 1.00 95.69 281 PRO A N 1
ATOM 2003 C CA . PRO A 1 281 ? -3.885 -6.288 24.458 1.00 95.69 281 PRO A CA 1
ATOM 2004 C C . PRO A 1 281 ? -4.934 -6.820 23.468 1.00 95.69 281 PRO A C 1
ATOM 2006 O O . PRO A 1 281 ? -4.642 -7.719 22.672 1.00 95.69 281 PRO A O 1
ATOM 2009 N N . GLY A 1 282 ? -6.147 -6.254 23.484 1.00 94.50 282 GLY A N 1
ATOM 2010 C CA . GLY A 1 282 ? -7.215 -6.586 22.538 1.00 94.50 282 GLY A CA 1
ATOM 2011 C C . GLY A 1 282 ? -6.866 -6.179 21.106 1.00 94.50 282 GLY A C 1
ATOM 2012 O O . GLY A 1 282 ? -7.026 -6.977 20.185 1.00 94.50 282 GLY A O 1
ATOM 2013 N N . VAL A 1 283 ? -6.298 -4.983 20.930 1.00 94.50 283 VAL A N 1
ATOM 2014 C CA . VAL A 1 283 ? -5.778 -4.479 19.650 1.00 94.50 283 VAL A CA 1
ATOM 2015 C C . VAL A 1 283 ? -4.695 -5.408 19.116 1.00 94.50 283 VAL A C 1
ATOM 2017 O O . VAL A 1 283 ? -4.780 -5.843 17.973 1.00 94.50 283 VAL A O 1
ATOM 2020 N N . LEU A 1 284 ? -3.706 -5.767 19.938 1.00 96.06 284 LEU A N 1
ATOM 2021 C CA . LEU A 1 284 ? -2.611 -6.657 19.540 1.00 96.06 284 LEU A CA 1
ATOM 2022 C C . LEU A 1 284 ? -3.111 -8.056 19.141 1.00 96.06 284 LEU A C 1
ATOM 2024 O O . LEU A 1 284 ? -2.698 -8.599 18.114 1.00 96.06 284 LEU A O 1
ATOM 2028 N N . THR A 1 285 ? -4.068 -8.605 19.892 1.00 95.38 285 THR A N 1
ATOM 2029 C CA . THR A 1 285 ? -4.701 -9.896 19.578 1.00 95.38 285 THR A CA 1
ATOM 2030 C C . THR A 1 285 ? -5.473 -9.846 18.262 1.00 95.38 285 THR A C 1
ATOM 2032 O O . THR A 1 285 ? -5.315 -10.725 17.411 1.00 95.38 285 THR A O 1
ATOM 2035 N N . ALA A 1 286 ? -6.272 -8.799 18.062 1.00 93.31 286 ALA A N 1
ATOM 2036 C CA . ALA A 1 286 ? -7.074 -8.637 16.860 1.00 93.31 286 ALA A CA 1
ATOM 2037 C C . ALA A 1 286 ? -6.219 -8.323 15.624 1.00 93.31 286 ALA A C 1
ATOM 2039 O O . ALA A 1 286 ? -6.500 -8.847 14.550 1.00 93.31 286 ALA A O 1
ATOM 2040 N N . LEU A 1 287 ? -5.142 -7.542 15.768 1.00 94.38 287 LEU A N 1
ATOM 2041 C CA . LEU A 1 287 ? -4.155 -7.318 14.709 1.00 94.38 287 LEU A CA 1
ATOM 2042 C C . LEU A 1 287 ? -3.476 -8.623 14.300 1.00 94.38 287 LEU A C 1
ATOM 2044 O O . LEU A 1 287 ? -3.351 -8.879 13.105 1.00 94.38 287 LEU A O 1
ATOM 2048 N N . GLY A 1 288 ? -3.088 -9.461 15.267 1.00 92.62 288 GLY A N 1
ATOM 2049 C CA . GLY A 1 288 ? -2.482 -10.757 14.969 1.00 92.62 288 GLY A CA 1
ATOM 2050 C C . GLY A 1 288 ? -3.409 -11.662 14.156 1.00 92.62 288 GLY A C 1
ATOM 2051 O O . GLY A 1 288 ? -2.985 -12.272 13.178 1.00 92.62 288 GLY A O 1
ATOM 2052 N N . HIS A 1 289 ? -4.703 -11.678 14.488 1.00 91.38 289 HIS A N 1
ATOM 2053 C CA . HIS A 1 289 ? -5.698 -12.415 13.708 1.00 91.38 289 HIS A CA 1
ATOM 2054 C C . HIS A 1 289 ? -5.961 -11.784 12.327 1.00 91.38 289 HIS A C 1
ATOM 2056 O O . HIS A 1 289 ? -5.979 -12.482 11.315 1.00 91.38 289 HIS A O 1
ATOM 2062 N N . ALA A 1 290 ? -6.136 -10.462 12.262 1.00 91.75 290 ALA A N 1
ATOM 2063 C CA . ALA A 1 290 ? -6.480 -9.750 11.033 1.00 91.75 290 ALA A CA 1
ATOM 2064 C C . ALA A 1 290 ? -5.363 -9.801 9.979 1.00 91.75 290 ALA A C 1
ATOM 2066 O O . ALA A 1 290 ? -5.652 -9.975 8.791 1.00 91.75 290 ALA A O 1
ATOM 2067 N N . LEU A 1 291 ? -4.107 -9.669 10.419 1.00 89.81 291 LEU A N 1
ATOM 2068 C CA . LEU A 1 291 ? -2.907 -9.700 9.577 1.00 89.81 291 LEU A CA 1
ATOM 2069 C C . LEU A 1 291 ? -2.355 -11.114 9.355 1.00 89.81 291 LEU A C 1
ATOM 2071 O O . LEU A 1 291 ? -1.424 -11.263 8.571 1.00 89.81 291 LEU A O 1
ATOM 2075 N N . GLU A 1 292 ? -2.919 -12.132 10.017 1.00 88.81 292 GLU A N 1
ATOM 2076 C CA . GLU A 1 292 ? -2.366 -13.497 10.059 1.00 88.81 292 GLU A CA 1
ATOM 2077 C C . GLU A 1 292 ? -0.901 -13.516 10.556 1.00 88.81 292 GLU A C 1
ATOM 2079 O O . GLU A 1 292 ? -0.074 -14.294 10.087 1.00 88.81 292 GLU A O 1
ATOM 2084 N N . GLU A 1 293 ? -0.575 -12.644 11.520 1.00 88.44 293 GLU A N 1
ATOM 2085 C CA . GLU A 1 293 ? 0.740 -12.551 12.165 1.00 88.44 293 GLU A CA 1
ATOM 2086 C C . GLU A 1 293 ? 0.649 -13.029 13.620 1.00 88.44 293 GLU A C 1
ATOM 2088 O O . GLU A 1 293 ? 0.040 -12.374 14.467 1.00 88.44 293 GLU A O 1
ATOM 2093 N N . GLU A 1 294 ? 1.299 -14.147 13.956 1.00 88.81 294 GLU A N 1
ATOM 2094 C CA . GLU A 1 294 ? 1.238 -14.697 15.319 1.00 88.81 294 GLU A CA 1
ATOM 2095 C C . GLU A 1 294 ? 1.846 -13.759 16.371 1.00 88.81 294 GLU A C 1
ATOM 2097 O O . GLU A 1 294 ? 1.321 -13.677 17.484 1.00 88.81 294 GLU A O 1
ATOM 2102 N N . GLY A 1 295 ? 2.899 -13.013 16.010 1.00 92.88 295 GLY A N 1
ATOM 2103 C CA . GLY A 1 295 ? 3.668 -12.182 16.937 1.00 92.88 295 GLY A CA 1
ATOM 2104 C C . GLY A 1 295 ? 2.811 -11.188 17.719 1.00 92.88 295 GLY A C 1
ATOM 2105 O O . GLY A 1 295 ? 2.861 -11.179 18.946 1.00 92.88 295 GLY A O 1
ATOM 2106 N N . ALA A 1 296 ? 1.943 -10.421 17.047 1.00 93.44 296 ALA A N 1
ATOM 2107 C CA . ALA A 1 296 ? 1.102 -9.427 17.724 1.00 93.44 296 ALA A CA 1
ATOM 2108 C C . ALA A 1 296 ? 0.135 -10.103 18.707 1.00 93.44 296 ALA A C 1
ATOM 2110 O O . ALA A 1 296 ? -0.037 -9.650 19.839 1.00 93.44 296 ALA A O 1
ATOM 2111 N N . GLY A 1 297 ? -0.439 -11.241 18.307 1.00 95.06 297 GLY A N 1
ATOM 2112 C CA . GLY A 1 297 ? -1.331 -12.009 19.167 1.00 95.06 297 GLY A CA 1
ATOM 2113 C C . GLY A 1 297 ? -0.631 -12.617 20.380 1.00 95.06 297 GLY A C 1
ATOM 2114 O O . GLY A 1 297 ? -1.237 -12.691 21.447 1.00 95.06 297 GLY A O 1
ATOM 2115 N N . VAL A 1 298 ? 0.631 -13.029 20.242 1.00 96.38 298 VAL A N 1
ATOM 2116 C CA . VAL A 1 298 ? 1.449 -13.517 21.363 1.00 96.38 298 VAL A CA 1
ATOM 2117 C C . VAL A 1 298 ? 1.673 -12.406 22.386 1.00 96.38 298 VAL A C 1
ATOM 2119 O O . VAL A 1 298 ? 1.380 -12.627 23.559 1.00 96.38 298 VAL A O 1
ATOM 2122 N N . VAL A 1 299 ? 2.083 -11.208 21.953 1.00 97.50 299 VAL A N 1
ATOM 2123 C CA . VAL A 1 299 ? 2.271 -10.056 22.856 1.00 97.50 299 VAL A CA 1
ATOM 2124 C C . VAL A 1 299 ? 0.966 -9.713 23.578 1.00 97.50 299 VAL A C 1
ATOM 2126 O O . VAL A 1 299 ? 0.946 -9.583 24.799 1.00 97.50 299 VAL A O 1
ATOM 2129 N N . GLY A 1 300 ? -0.149 -9.624 22.841 1.00 96.69 300 GLY A N 1
ATOM 2130 C CA . GLY A 1 300 ? -1.460 -9.330 23.426 1.00 96.69 300 GLY A CA 1
ATOM 2131 C C . GLY A 1 300 ? -1.868 -10.341 24.502 1.00 96.69 300 GLY A C 1
ATOM 2132 O O . GLY A 1 300 ? -2.290 -9.955 25.590 1.00 96.69 300 GLY A O 1
ATOM 2133 N N . ARG A 1 301 ? -1.684 -11.642 24.249 1.00 96.69 301 ARG A N 1
ATOM 2134 C CA . ARG A 1 301 ? -1.966 -12.689 25.244 1.00 96.69 301 ARG A CA 1
ATOM 2135 C C . ARG A 1 301 ? -1.013 -12.643 26.437 1.00 96.69 301 ARG A C 1
ATOM 2137 O O . ARG A 1 301 ? -1.473 -12.827 27.557 1.00 96.69 301 ARG A O 1
ATOM 2144 N N . ALA A 1 302 ? 0.274 -12.375 26.223 1.00 97.38 302 ALA A N 1
ATOM 2145 C CA . ALA A 1 302 ? 1.249 -12.249 27.305 1.00 97.38 302 ALA A CA 1
ATOM 2146 C C . ALA A 1 302 ? 0.885 -11.099 28.262 1.00 97.38 302 ALA A C 1
ATOM 2148 O O . ALA A 1 302 ? 0.863 -11.299 29.475 1.00 97.38 302 ALA A O 1
ATOM 2149 N N . LEU A 1 303 ? 0.490 -9.937 27.727 1.00 97.25 303 LEU A N 1
ATOM 2150 C CA . LEU A 1 303 ? 0.010 -8.809 28.536 1.00 97.25 303 LEU A CA 1
ATOM 2151 C C . LEU A 1 303 ? -1.262 -9.161 29.326 1.00 97.25 303 LEU A C 1
ATOM 2153 O O . LEU A 1 303 ? -1.377 -8.799 30.494 1.00 97.25 303 LEU A O 1
ATOM 2157 N N . LEU A 1 304 ? -2.206 -9.900 28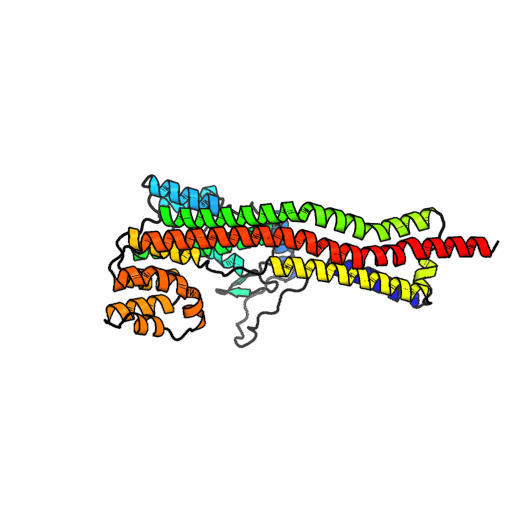.726 1.00 95.88 304 LEU A N 1
ATOM 2158 C CA . LEU A 1 304 ? -3.412 -10.373 29.428 1.00 95.88 304 LEU A CA 1
ATOM 2159 C C . LEU A 1 304 ? -3.100 -11.373 30.551 1.00 95.88 304 LEU A C 1
ATOM 2161 O O . LEU A 1 304 ? -3.833 -11.426 31.535 1.00 95.88 304 LEU A O 1
ATOM 2165 N N . LEU A 1 305 ? -2.023 -12.149 30.414 1.00 96.94 305 LEU A N 1
ATOM 2166 C CA . LEU A 1 305 ? -1.525 -13.063 31.445 1.00 96.94 305 LEU A CA 1
ATOM 2167 C C . LEU A 1 305 ? -0.710 -12.349 32.539 1.00 96.94 305 LEU A C 1
ATOM 2169 O O . LEU A 1 305 ? -0.254 -13.002 33.475 1.00 96.94 305 LEU A O 1
ATOM 2173 N N . GLY A 1 306 ? -0.546 -11.026 32.446 1.00 96.00 306 GLY A N 1
ATOM 2174 C CA . GLY A 1 306 ? 0.156 -10.215 33.439 1.00 96.00 306 GLY A CA 1
ATOM 2175 C C . GLY A 1 306 ? 1.669 -10.132 33.240 1.00 96.00 306 GLY A C 1
ATOM 2176 O O . GLY A 1 306 ? 2.365 -9.703 34.159 1.00 96.00 306 GLY A O 1
ATOM 2177 N N . ALA A 1 307 ? 2.191 -10.522 32.071 1.00 97.38 307 ALA A N 1
ATOM 2178 C CA . ALA A 1 307 ? 3.604 -10.327 31.763 1.00 97.38 307 ALA A CA 1
ATOM 2179 C C . ALA A 1 307 ? 3.948 -8.822 31.722 1.00 97.38 307 ALA A C 1
ATOM 2181 O O . ALA A 1 307 ? 3.154 -8.025 31.204 1.00 97.38 307 ALA A O 1
ATOM 2182 N N . PRO A 1 308 ? 5.122 -8.407 32.234 1.00 96.44 308 PRO A N 1
ATOM 2183 C CA . PRO A 1 308 ? 5.586 -7.032 32.097 1.00 96.44 308 PRO A CA 1
ATOM 2184 C C . PRO A 1 308 ? 5.811 -6.677 30.619 1.00 96.44 308 PRO A C 1
ATOM 2186 O O . PRO A 1 308 ? 6.079 -7.551 29.795 1.00 96.44 308 PRO A O 1
ATOM 2189 N N . TRP A 1 309 ? 5.728 -5.382 30.287 1.00 96.44 309 TRP A N 1
ATOM 2190 C CA . TRP A 1 309 ? 5.774 -4.877 28.904 1.00 96.44 309 TRP A CA 1
ATOM 2191 C C . TRP A 1 309 ? 6.953 -5.428 28.093 1.00 96.44 309 TRP A C 1
ATOM 2193 O O . TRP A 1 309 ? 6.762 -5.958 27.000 1.00 96.44 309 TRP A O 1
ATOM 2203 N N . GLU A 1 310 ? 8.159 -5.352 28.659 1.00 95.88 310 GLU A N 1
ATOM 2204 C CA . GLU A 1 310 ? 9.388 -5.833 28.018 1.00 95.88 310 GLU A CA 1
ATOM 2205 C C . GLU A 1 310 ? 9.339 -7.344 27.751 1.00 95.88 310 GLU A C 1
ATOM 2207 O O . GLU A 1 310 ? 9.641 -7.790 26.650 1.00 95.88 310 GLU A O 1
ATOM 2212 N N . GLU A 1 311 ? 8.900 -8.146 28.725 1.00 96.19 311 GLU A N 1
ATOM 2213 C CA . GLU A 1 311 ? 8.806 -9.603 28.568 1.00 96.19 311 GLU A CA 1
ATOM 2214 C C . GLU A 1 311 ? 7.748 -9.986 27.527 1.00 96.19 311 GLU A C 1
ATOM 2216 O O . GLU A 1 311 ? 7.990 -10.849 26.683 1.00 96.19 311 GLU A O 1
ATOM 2221 N N . ALA A 1 312 ? 6.606 -9.294 27.524 1.00 97.06 312 ALA A N 1
ATOM 2222 C CA . ALA A 1 312 ? 5.552 -9.519 26.546 1.00 97.06 312 ALA A CA 1
ATOM 2223 C C . ALA A 1 312 ? 6.033 -9.252 25.112 1.00 97.06 312 ALA A C 1
ATOM 2225 O O . ALA A 1 312 ? 5.720 -10.039 24.219 1.00 97.06 312 ALA A O 1
ATOM 2226 N N . TRP A 1 313 ? 6.815 -8.191 24.883 1.00 95.88 313 TRP A N 1
ATOM 2227 C CA . TRP A 1 313 ? 7.381 -7.889 23.563 1.00 95.88 313 TRP A CA 1
ATOM 2228 C C . TRP A 1 313 ? 8.550 -8.787 23.166 1.00 95.88 313 TRP A C 1
ATOM 2230 O O . TRP A 1 313 ? 8.779 -8.945 21.970 1.00 95.88 313 TRP A O 1
ATOM 2240 N N . GLN A 1 314 ? 9.241 -9.425 24.116 1.00 95.00 314 GLN A N 1
ATOM 2241 C CA . GLN A 1 314 ? 10.250 -10.454 23.824 1.00 95.00 314 GLN A CA 1
ATOM 2242 C C . GLN A 1 314 ? 9.661 -11.860 23.628 1.00 95.00 314 GLN A C 1
ATOM 2244 O O . GLN A 1 314 ? 10.359 -12.736 23.125 1.00 95.00 314 GLN A O 1
ATOM 2249 N N . ALA A 1 315 ? 8.394 -12.091 23.987 1.00 94.00 315 ALA A N 1
ATOM 2250 C CA . ALA A 1 315 ? 7.757 -13.405 23.881 1.00 94.00 315 ALA A CA 1
ATOM 2251 C C . ALA A 1 315 ? 7.692 -13.988 22.447 1.00 94.00 315 ALA A C 1
ATOM 2253 O O . ALA A 1 315 ? 7.820 -15.204 22.305 1.00 94.00 315 ALA A O 1
ATOM 2254 N N . PRO A 1 316 ? 7.490 -13.200 21.369 1.00 93.94 316 PRO A N 1
ATOM 2255 C CA . PRO A 1 316 ? 7.539 -13.724 20.003 1.00 93.94 316 PRO A CA 1
ATOM 2256 C C . PRO A 1 316 ? 8.967 -14.091 19.571 1.00 93.94 316 PRO A C 1
ATOM 2258 O O . PRO A 1 316 ? 9.849 -13.235 19.585 1.00 93.94 316 PRO A O 1
ATOM 2261 N N . GLU A 1 317 ? 9.179 -15.318 19.082 1.00 90.00 317 GLU A N 1
ATOM 2262 C CA . GLU A 1 317 ? 10.503 -15.816 18.648 1.00 90.00 317 GLU A CA 1
ATOM 2263 C C . GLU A 1 317 ? 11.060 -15.117 17.387 1.00 90.00 317 GLU A C 1
ATOM 2265 O O . GLU A 1 317 ? 12.263 -15.144 17.138 1.00 90.00 317 GLU A O 1
ATOM 2270 N N . ASP A 1 318 ? 10.213 -14.468 16.581 1.00 90.50 318 ASP A N 1
ATOM 2271 C CA . ASP A 1 318 ? 10.621 -13.836 15.318 1.00 90.50 318 ASP A CA 1
ATOM 2272 C C . ASP A 1 318 ? 11.249 -12.442 15.527 1.00 90.50 318 ASP A C 1
ATOM 2274 O O . ASP A 1 318 ? 10.559 -11.420 15.608 1.00 90.50 318 ASP A O 1
ATOM 2278 N N . ASP A 1 319 ? 12.584 -12.393 15.545 1.00 89.00 319 ASP A N 1
ATOM 2279 C CA . ASP A 1 319 ? 13.375 -11.157 15.648 1.00 89.00 319 ASP A CA 1
ATOM 2280 C C . ASP A 1 319 ? 13.077 -10.146 14.525 1.00 89.00 319 ASP A C 1
ATOM 2282 O O . ASP A 1 319 ? 13.107 -8.931 14.747 1.00 89.00 319 ASP A O 1
ATOM 2286 N N . GLN A 1 320 ? 12.788 -10.618 13.305 1.00 87.94 320 GLN A N 1
ATOM 2287 C CA . GLN A 1 320 ? 12.500 -9.731 12.173 1.00 87.94 320 GLN A CA 1
ATOM 2288 C C . GLN A 1 320 ? 11.139 -9.069 12.338 1.00 87.94 320 GLN A C 1
ATOM 2290 O O . GLN A 1 320 ? 10.981 -7.888 12.015 1.00 87.94 320 GLN A O 1
ATOM 2295 N N . TRP A 1 321 ? 10.163 -9.818 12.850 1.00 89.94 321 TRP A N 1
ATOM 2296 C CA . TRP A 1 321 ? 8.864 -9.269 13.205 1.00 89.94 321 TRP A CA 1
ATOM 2297 C C . TRP A 1 321 ? 9.000 -8.205 14.300 1.00 89.94 321 TRP A C 1
ATOM 2299 O O . TRP A 1 321 ? 8.477 -7.103 14.120 1.00 89.94 321 TRP A O 1
ATOM 2309 N N . ARG A 1 322 ? 9.773 -8.469 15.369 1.00 91.50 322 ARG A N 1
ATOM 2310 C CA . ARG A 1 322 ? 10.014 -7.480 16.441 1.00 91.50 322 ARG A CA 1
ATOM 2311 C C . ARG A 1 322 ? 10.636 -6.198 15.887 1.00 91.50 322 ARG A C 1
ATOM 2313 O O . ARG A 1 322 ? 10.128 -5.106 16.131 1.00 91.50 322 ARG A O 1
ATOM 2320 N N . ALA A 1 323 ? 11.654 -6.317 15.032 1.00 89.31 323 ALA A N 1
ATOM 2321 C CA . ALA A 1 323 ? 12.257 -5.161 14.369 1.00 89.31 323 ALA A CA 1
ATOM 2322 C C . ALA A 1 323 ? 11.243 -4.373 13.510 1.00 89.31 323 ALA A C 1
ATOM 2324 O O . ALA A 1 323 ? 11.199 -3.140 13.585 1.00 89.31 323 ALA A O 1
ATOM 2325 N N . ARG A 1 324 ? 10.393 -5.071 12.737 1.00 89.38 324 ARG A N 1
ATOM 2326 C CA . ARG A 1 324 ? 9.348 -4.465 11.885 1.00 89.38 324 ARG A CA 1
ATOM 2327 C C . ARG A 1 324 ? 8.227 -3.799 12.691 1.00 89.38 324 ARG A C 1
ATOM 2329 O O . ARG A 1 324 ? 7.563 -2.913 12.165 1.00 89.38 324 ARG A O 1
ATOM 2336 N N . ARG A 1 325 ? 7.976 -4.229 13.931 1.00 92.94 325 ARG A N 1
ATOM 2337 C CA . ARG A 1 325 ? 6.902 -3.706 14.799 1.00 92.94 325 ARG A CA 1
ATOM 2338 C C . ARG A 1 325 ? 7.400 -2.797 15.928 1.00 92.94 325 ARG A C 1
ATOM 2340 O O . ARG A 1 325 ? 6.589 -2.347 16.732 1.00 92.94 325 ARG A O 1
ATOM 2347 N N . SER A 1 326 ? 8.679 -2.428 15.927 1.00 92.88 326 SER A N 1
ATOM 2348 C CA . SER A 1 326 ? 9.282 -1.519 16.917 1.00 92.88 326 SER A CA 1
ATOM 2349 C C . SER A 1 326 ? 8.568 -0.165 17.047 1.00 92.88 326 SER A C 1
ATOM 2351 O O . SER A 1 326 ? 8.465 0.382 18.146 1.00 92.88 326 SER A O 1
ATOM 2353 N N . ARG A 1 327 ? 8.017 0.395 15.956 1.00 95.38 327 ARG A N 1
ATOM 2354 C CA . ARG A 1 327 ? 7.237 1.646 16.034 1.00 95.38 327 ARG A CA 1
ATOM 2355 C C . ARG A 1 327 ? 5.874 1.437 16.673 1.00 95.38 327 ARG A C 1
ATOM 2357 O O . ARG A 1 327 ? 5.429 2.311 17.409 1.00 95.38 327 ARG A O 1
ATOM 2364 N N . LEU A 1 328 ? 5.224 0.306 16.395 1.00 96.38 328 LEU A N 1
ATOM 2365 C CA . LEU A 1 328 ? 3.954 -0.058 17.023 1.00 96.38 328 LEU A CA 1
ATOM 2366 C C . LEU A 1 328 ? 4.148 -0.202 18.535 1.00 96.38 328 LEU A C 1
ATOM 2368 O O . LEU A 1 328 ? 3.412 0.416 19.297 1.00 96.38 328 LEU A O 1
ATOM 2372 N N . GLU A 1 329 ? 5.181 -0.936 18.950 1.00 96.56 329 GLU A N 1
ATOM 2373 C CA . GLU A 1 329 ? 5.605 -1.034 20.349 1.00 96.56 329 GLU A CA 1
ATOM 2374 C C . GLU A 1 329 ? 5.823 0.360 20.958 1.00 96.56 329 GLU A C 1
ATOM 2376 O O . GLU A 1 329 ? 5.172 0.718 21.939 1.00 96.56 329 GLU A O 1
ATOM 2381 N N . SER A 1 330 ? 6.672 1.182 20.332 1.00 96.19 330 SER A N 1
ATOM 2382 C CA . SER A 1 330 ? 7.018 2.521 20.833 1.00 96.19 330 SER A CA 1
ATOM 2383 C C . SER A 1 330 ? 5.799 3.438 20.984 1.00 96.19 330 SER A C 1
ATOM 2385 O O . SER A 1 330 ? 5.767 4.271 21.885 1.00 96.19 330 SER A O 1
ATOM 2387 N N . CYS A 1 331 ? 4.792 3.303 20.115 1.00 97.12 331 CYS A N 1
ATOM 2388 C CA . CYS A 1 331 ? 3.573 4.107 20.190 1.00 97.12 331 CYS A CA 1
ATOM 2389 C C . CYS A 1 331 ? 2.607 3.632 21.280 1.00 97.12 331 CYS A C 1
ATOM 2391 O O . CYS A 1 331 ? 1.896 4.448 21.859 1.00 97.12 331 CYS A O 1
ATOM 2393 N N . LEU A 1 332 ? 2.548 2.323 21.538 1.00 97.06 332 LEU A N 1
ATOM 2394 C CA . LEU A 1 332 ? 1.632 1.736 22.519 1.00 97.06 332 LEU A CA 1
ATOM 2395 C C . LEU A 1 332 ? 2.177 1.815 23.949 1.00 97.06 332 LEU A C 1
ATOM 2397 O O . LEU A 1 332 ? 1.385 1.910 24.887 1.00 97.06 332 LEU A O 1
ATOM 2401 N N . ARG A 1 333 ? 3.506 1.811 24.113 1.00 96.38 333 ARG A N 1
ATOM 2402 C CA . ARG A 1 333 ? 4.178 1.798 25.418 1.00 96.38 333 ARG A CA 1
ATOM 2403 C C . ARG A 1 333 ? 3.723 2.924 26.360 1.00 96.38 333 ARG A C 1
ATOM 2405 O O . ARG A 1 333 ? 3.290 2.583 27.458 1.00 96.38 333 ARG A O 1
ATOM 2412 N N . PRO A 1 334 ? 3.697 4.216 25.965 1.00 94.56 334 PRO A N 1
ATOM 2413 C CA . PRO A 1 334 ? 3.240 5.284 26.861 1.00 94.56 334 PRO A CA 1
ATOM 2414 C C . PRO A 1 334 ? 1.783 5.117 27.304 1.00 94.56 334 PRO A C 1
ATOM 2416 O O . PRO A 1 334 ? 1.403 5.531 28.394 1.00 94.56 334 PRO A O 1
ATOM 2419 N N . GLY A 1 335 ? 0.942 4.493 26.474 1.00 92.94 335 GLY A N 1
ATOM 2420 C CA . GLY A 1 335 ? -0.437 4.217 26.862 1.00 92.94 335 GLY A CA 1
ATOM 2421 C C . GLY A 1 335 ? -0.594 3.057 27.832 1.00 92.94 335 GLY A C 1
ATOM 2422 O O . GLY A 1 335 ? -1.570 3.021 28.576 1.00 92.94 335 GLY A O 1
ATOM 2423 N N . TRP A 1 336 ? 0.368 2.137 27.858 1.00 94.00 336 TRP A N 1
ATOM 2424 C CA . TRP A 1 336 ? 0.410 1.051 28.829 1.00 94.00 336 TRP A CA 1
ATOM 2425 C C . TRP A 1 336 ? 1.059 1.471 30.153 1.00 94.00 336 TRP A C 1
ATOM 2427 O O . TRP A 1 336 ? 0.525 1.160 31.213 1.00 94.00 336 TRP A O 1
ATOM 2437 N N . GLU A 1 337 ? 2.193 2.175 30.097 1.00 94.19 337 GLU A N 1
ATOM 2438 C CA . GLU A 1 337 ? 2.974 2.565 31.281 1.00 94.19 337 GLU A CA 1
ATOM 2439 C C . GLU A 1 337 ? 2.409 3.819 31.969 1.00 94.19 337 GLU A C 1
ATOM 2441 O O . GLU A 1 337 ? 2.276 3.835 33.192 1.00 94.19 337 GLU A O 1
ATOM 2446 N N . ASP A 1 338 ? 2.010 4.833 31.193 1.00 92.88 338 ASP A N 1
ATOM 2447 C CA . ASP A 1 338 ? 1.621 6.154 31.712 1.00 92.88 338 ASP A CA 1
ATOM 2448 C C . ASP A 1 338 ? 0.118 6.456 31.558 1.00 92.88 338 ASP A C 1
ATOM 2450 O O . ASP A 1 338 ? -0.362 7.512 31.975 1.00 92.88 338 ASP A O 1
ATOM 2454 N N . GLY A 1 339 ? -0.650 5.559 30.927 1.00 88.69 339 GLY A N 1
ATOM 2455 C CA . GLY A 1 339 ? -2.085 5.743 30.674 1.00 88.69 339 GLY A CA 1
ATOM 2456 C C . GLY A 1 339 ? -2.423 6.815 29.626 1.00 88.69 339 GLY A C 1
ATOM 2457 O O . GLY A 1 339 ? -3.581 7.221 29.508 1.00 88.69 339 GLY A O 1
ATOM 2458 N N . ALA A 1 340 ? -1.439 7.291 28.856 1.00 90.38 340 ALA A N 1
ATOM 2459 C CA . ALA A 1 340 ? -1.666 8.240 27.768 1.00 90.38 340 ALA A CA 1
ATOM 2460 C C . ALA A 1 340 ? -2.466 7.600 26.614 1.00 90.38 340 ALA A C 1
ATOM 2462 O O . ALA A 1 340 ? -2.296 6.428 26.293 1.00 90.38 340 ALA A O 1
ATOM 2463 N N . SER A 1 341 ? -3.320 8.357 25.919 1.00 88.75 341 SER A N 1
ATOM 2464 C CA . SER A 1 341 ? -3.997 7.810 24.732 1.00 88.75 341 SER A CA 1
ATOM 2465 C C . SER A 1 341 ? -2.978 7.538 23.608 1.00 88.75 341 SER A C 1
ATOM 2467 O O . SER A 1 341 ? -2.363 8.494 23.124 1.00 88.75 341 SER A O 1
ATOM 2469 N N . PRO A 1 342 ? -2.805 6.284 23.131 1.00 93.25 342 PRO A N 1
ATOM 2470 C CA . PRO A 1 342 ? -1.822 5.973 22.092 1.00 93.25 342 PRO A CA 1
ATOM 2471 C C . PRO A 1 342 ? -2.273 6.402 20.688 1.00 93.25 342 PRO A C 1
ATOM 2473 O O . PRO A 1 342 ? -1.456 6.458 19.769 1.00 93.25 342 PRO A O 1
ATOM 2476 N N . ALA A 1 343 ? -3.565 6.699 20.499 1.00 91.44 343 ALA A N 1
ATOM 2477 C CA . ALA A 1 343 ? -4.167 6.915 19.182 1.00 91.44 343 ALA A CA 1
ATOM 2478 C C . ALA A 1 343 ? -3.497 8.061 18.405 1.00 91.44 343 ALA A C 1
ATOM 2480 O O . ALA A 1 343 ? -3.075 7.868 17.267 1.00 91.44 343 ALA A O 1
ATOM 2481 N N . ALA A 1 344 ? -3.298 9.219 19.042 1.00 90.50 344 ALA A N 1
ATOM 2482 C CA . ALA A 1 344 ? -2.675 10.373 18.391 1.00 90.50 344 ALA A CA 1
ATOM 2483 C C . ALA A 1 344 ? -1.213 10.106 17.989 1.00 90.50 344 ALA A C 1
ATOM 2485 O O . ALA A 1 344 ? -0.766 10.546 16.928 1.00 90.50 344 ALA A O 1
ATOM 2486 N N . LEU A 1 345 ? -0.466 9.361 18.812 1.00 95.00 345 LEU A N 1
ATOM 2487 C CA . LEU A 1 345 ? 0.925 9.008 18.522 1.00 95.00 345 LEU A CA 1
ATOM 2488 C C . LEU A 1 345 ? 1.018 8.005 17.361 1.00 95.00 345 LEU A C 1
ATOM 2490 O O . LEU A 1 345 ? 1.883 8.151 16.494 1.00 95.00 345 LEU A O 1
ATOM 2494 N N . LEU A 1 346 ? 0.099 7.037 17.302 1.00 95.94 346 LEU A N 1
ATOM 2495 C CA . LEU A 1 346 ? -0.028 6.092 16.190 1.00 95.94 346 LEU A CA 1
ATOM 2496 C C . LEU A 1 346 ? -0.366 6.813 14.880 1.00 95.94 346 LEU A C 1
ATOM 2498 O O . LEU A 1 346 ? 0.325 6.612 13.882 1.00 95.94 346 LEU A O 1
ATOM 2502 N N . GLU A 1 347 ? -1.372 7.692 14.890 1.00 92.19 347 GLU A N 1
ATOM 2503 C CA . GLU A 1 347 ? -1.796 8.470 13.720 1.00 92.19 347 GLU A CA 1
ATOM 2504 C C . GLU A 1 347 ? -0.680 9.390 13.210 1.00 92.19 347 GLU A C 1
ATOM 2506 O O . GLU A 1 347 ? -0.373 9.399 12.013 1.00 92.19 347 GLU A O 1
ATOM 2511 N N . ALA A 1 348 ? -0.014 10.121 14.111 1.00 93.44 348 ALA A N 1
ATOM 2512 C CA . ALA A 1 348 ? 1.103 10.993 13.761 1.00 93.44 348 ALA A CA 1
ATOM 2513 C C . ALA A 1 348 ? 2.292 10.201 13.196 1.00 93.44 348 ALA A C 1
ATOM 2515 O O . ALA A 1 348 ? 2.905 10.613 12.206 1.00 93.44 348 ALA A O 1
ATOM 2516 N N . THR A 1 349 ? 2.599 9.036 13.772 1.00 95.44 349 THR A N 1
ATOM 2517 C CA . THR A 1 349 ? 3.679 8.168 13.285 1.00 95.44 349 THR A CA 1
ATOM 2518 C C . THR A 1 349 ? 3.329 7.561 11.926 1.00 95.44 349 THR A C 1
ATOM 2520 O O . THR A 1 349 ? 4.167 7.568 11.023 1.00 95.44 349 THR A O 1
ATOM 2523 N N . ALA A 1 350 ? 2.085 7.124 11.718 1.00 92.06 350 ALA A N 1
ATOM 2524 C CA . ALA A 1 350 ? 1.598 6.649 10.424 1.00 92.06 350 ALA A CA 1
ATOM 2525 C C . ALA A 1 350 ? 1.653 7.751 9.352 1.00 92.06 350 ALA A C 1
ATOM 2527 O O . ALA A 1 350 ? 2.089 7.511 8.221 1.00 92.06 350 ALA A O 1
ATOM 2528 N N . ALA A 1 351 ? 1.247 8.978 9.693 1.00 90.00 351 ALA A N 1
ATOM 2529 C CA . ALA A 1 351 ? 1.342 10.142 8.814 1.00 90.00 351 ALA A CA 1
ATOM 2530 C C . ALA A 1 351 ? 2.802 10.483 8.473 1.00 90.00 351 ALA A C 1
ATOM 2532 O O . ALA A 1 351 ? 3.124 10.683 7.301 1.00 90.00 351 ALA A O 1
ATOM 2533 N N . SER A 1 352 ? 3.700 10.460 9.463 1.00 91.19 352 SER A N 1
ATOM 2534 C CA . SER A 1 352 ? 5.139 10.672 9.270 1.00 91.19 352 SER A CA 1
ATOM 2535 C C . SER A 1 352 ? 5.766 9.603 8.369 1.00 91.19 352 SER A C 1
ATOM 2537 O O . SER A 1 352 ? 6.542 9.926 7.470 1.00 91.19 352 SER A O 1
ATOM 2539 N N . LEU A 1 353 ? 5.378 8.331 8.523 1.00 89.56 353 LEU A N 1
ATOM 2540 C CA . LEU A 1 353 ? 5.830 7.244 7.650 1.00 89.56 353 LEU A CA 1
ATOM 2541 C C . LEU A 1 353 ? 5.388 7.448 6.198 1.00 89.56 353 LEU A C 1
ATOM 2543 O O . LEU A 1 353 ? 6.205 7.279 5.290 1.00 89.56 353 LEU A O 1
ATOM 2547 N N . ARG A 1 354 ? 4.130 7.848 5.969 1.00 85.50 354 ARG A N 1
ATOM 2548 C CA . ARG A 1 354 ? 3.637 8.196 4.626 1.00 85.50 354 ARG A CA 1
ATOM 2549 C C . ARG A 1 354 ? 4.406 9.380 4.046 1.00 85.50 354 ARG A C 1
ATOM 2551 O O . ARG A 1 354 ? 4.953 9.258 2.957 1.00 85.50 354 ARG A O 1
ATOM 2558 N N . ALA A 1 355 ? 4.527 10.482 4.786 1.00 85.38 355 ALA A N 1
ATOM 2559 C CA . ALA A 1 355 ? 5.261 11.672 4.350 1.00 85.38 355 ALA A CA 1
ATOM 2560 C C . ALA A 1 355 ? 6.739 11.366 4.038 1.00 85.38 355 ALA A C 1
ATOM 2562 O O . ALA A 1 355 ? 7.269 11.797 3.015 1.00 85.38 355 ALA A O 1
ATOM 2563 N N . GLY A 1 356 ? 7.394 10.551 4.869 1.00 84.75 356 GLY A N 1
ATOM 2564 C CA . GLY A 1 356 ? 8.762 10.095 4.640 1.00 84.75 356 GLY A CA 1
ATOM 2565 C C . GLY A 1 356 ? 8.894 9.205 3.402 1.00 84.75 356 GLY A C 1
ATOM 2566 O O . GLY A 1 356 ? 9.885 9.314 2.683 1.00 84.75 356 GLY A O 1
ATOM 2567 N N . ARG A 1 357 ? 7.903 8.349 3.111 1.00 80.69 357 ARG A N 1
ATOM 2568 C CA . ARG A 1 357 ? 7.854 7.600 1.844 1.00 80.69 357 ARG A CA 1
ATOM 2569 C C . ARG A 1 357 ? 7.711 8.531 0.644 1.00 80.69 357 ARG A C 1
ATOM 2571 O O . ARG A 1 357 ? 8.451 8.346 -0.314 1.00 80.69 357 ARG A O 1
ATOM 2578 N N . HIS A 1 358 ? 6.860 9.556 0.723 1.00 76.94 358 HIS A N 1
ATOM 2579 C CA . HIS A 1 358 ? 6.731 10.559 -0.341 1.00 76.94 358 HIS A CA 1
ATOM 2580 C C . HIS A 1 358 ? 8.038 11.256 -0.655 1.00 76.94 358 HIS A C 1
ATOM 2582 O O . HIS A 1 358 ? 8.475 11.235 -1.803 1.00 76.94 358 HIS A O 1
ATOM 2588 N N . ALA A 1 359 ? 8.695 11.790 0.371 1.00 78.94 359 ALA A N 1
ATOM 2589 C CA . ALA A 1 359 ? 9.967 12.472 0.200 1.00 78.94 359 ALA A CA 1
ATOM 2590 C C . ALA A 1 359 ? 11.028 11.544 -0.417 1.00 78.94 359 ALA A C 1
ATOM 2592 O O . ALA A 1 359 ? 11.734 11.940 -1.341 1.00 78.94 359 ALA A O 1
ATOM 2593 N N . ARG A 1 360 ? 11.110 10.282 0.035 1.00 78.81 360 ARG A N 1
ATOM 2594 C CA . ARG A 1 360 ? 12.039 9.292 -0.540 1.00 78.81 360 ARG A CA 1
ATOM 2595 C C . ARG A 1 360 ? 11.698 8.940 -1.983 1.00 78.81 360 ARG A C 1
ATOM 2597 O O . ARG A 1 360 ? 12.610 8.761 -2.783 1.00 78.81 360 ARG A O 1
ATOM 2604 N N . ASP A 1 361 ? 10.418 8.823 -2.322 1.00 73.62 361 ASP A N 1
ATOM 2605 C CA . ASP A 1 361 ? 9.972 8.496 -3.675 1.00 73.62 361 ASP A CA 1
ATOM 2606 C C . ASP A 1 361 ? 10.244 9.634 -4.666 1.00 73.62 361 ASP A C 1
ATOM 2608 O O . ASP A 1 361 ? 10.641 9.361 -5.805 1.00 73.62 361 ASP A O 1
ATOM 2612 N N . GLU A 1 362 ? 10.057 10.884 -4.239 1.00 77.06 362 GLU A N 1
ATOM 2613 C CA . GLU A 1 362 ? 10.399 12.088 -5.004 1.00 77.06 362 GLU A CA 1
ATOM 2614 C C . GLU A 1 362 ? 11.913 12.214 -5.172 1.00 77.06 362 GLU A C 1
ATOM 2616 O O . GLU A 1 362 ? 12.409 12.267 -6.300 1.00 77.06 362 GLU A O 1
ATOM 2621 N N . GLU A 1 363 ? 12.667 12.121 -4.078 1.00 79.69 363 GLU A N 1
ATOM 2622 C CA . GLU A 1 363 ? 14.126 12.177 -4.109 1.00 79.69 363 GLU A CA 1
ATOM 2623 C C . GLU A 1 363 ? 14.716 11.042 -4.963 1.00 79.69 363 GLU A C 1
ATOM 2625 O O . GLU A 1 363 ? 15.640 11.248 -5.755 1.00 79.69 363 GLU A O 1
ATOM 2630 N N . ALA A 1 364 ? 14.180 9.824 -4.853 1.00 72.81 364 ALA A N 1
ATOM 2631 C CA . ALA A 1 364 ? 14.597 8.703 -5.685 1.00 72.81 364 ALA A CA 1
ATOM 2632 C C . ALA A 1 364 ? 14.300 8.963 -7.167 1.00 72.81 364 ALA A C 1
ATOM 2634 O O . ALA A 1 364 ? 15.112 8.582 -8.014 1.00 72.81 364 ALA A O 1
ATOM 2635 N N . ALA A 1 365 ? 13.178 9.609 -7.502 1.00 73.56 365 ALA A N 1
ATOM 2636 C CA . ALA A 1 365 ? 12.852 9.977 -8.876 1.00 73.56 365 ALA A CA 1
ATOM 2637 C C . ALA A 1 365 ? 13.828 11.027 -9.436 1.00 73.56 365 ALA A C 1
ATOM 2639 O O . ALA A 1 365 ? 14.323 10.855 -10.555 1.00 73.56 365 ALA A O 1
ATOM 2640 N N . GLU A 1 366 ? 14.169 12.050 -8.654 1.00 79.00 366 GLU A N 1
ATOM 2641 C CA . GLU A 1 366 ? 15.142 13.085 -9.023 1.00 79.00 366 GLU A CA 1
ATOM 2642 C C . GLU A 1 366 ? 16.561 12.521 -9.166 1.00 79.00 366 GLU A C 1
ATOM 2644 O O . GLU A 1 366 ? 17.209 12.678 -10.207 1.00 79.00 366 GLU A O 1
ATOM 2649 N N . ARG A 1 367 ? 17.031 11.764 -8.166 1.00 81.06 367 ARG A N 1
ATOM 2650 C CA . ARG A 1 367 ? 18.335 11.083 -8.207 1.00 81.06 367 ARG A CA 1
ATOM 2651 C C . ARG A 1 367 ? 18.421 10.121 -9.385 1.00 81.06 367 ARG A C 1
ATOM 2653 O O . ARG A 1 367 ? 19.478 10.007 -10.008 1.00 81.06 367 ARG A O 1
ATOM 2660 N N . LEU A 1 368 ? 17.332 9.416 -9.702 1.00 75.00 368 LEU A N 1
ATOM 2661 C CA . LEU A 1 368 ? 17.268 8.529 -10.860 1.00 75.00 368 LEU A CA 1
ATOM 2662 C C . LEU A 1 368 ? 17.351 9.327 -12.166 1.00 75.00 368 LEU A C 1
ATOM 2664 O O . LEU A 1 368 ? 18.056 8.884 -13.067 1.00 75.00 368 LEU A O 1
ATOM 2668 N N . ALA A 1 369 ? 16.717 10.498 -12.274 1.00 73.38 369 ALA A N 1
ATOM 2669 C CA . ALA A 1 369 ? 16.845 11.357 -13.451 1.00 73.38 369 ALA A CA 1
ATOM 2670 C C . ALA A 1 369 ? 18.309 11.764 -13.702 1.00 73.38 369 ALA A C 1
ATOM 2672 O O . ALA A 1 369 ? 18.800 11.582 -14.816 1.00 73.38 369 ALA A O 1
ATOM 2673 N N . VAL A 1 370 ? 19.037 12.191 -12.663 1.00 79.69 370 VAL A N 1
ATOM 2674 C CA . VAL A 1 370 ? 20.466 12.549 -12.762 1.00 79.69 370 VAL A CA 1
ATOM 2675 C C . VAL A 1 370 ? 21.335 11.326 -13.073 1.00 79.69 370 VAL A C 1
ATOM 2677 O O . VAL A 1 370 ? 22.123 11.334 -14.022 1.00 79.69 370 VAL A O 1
ATOM 2680 N N . ARG A 1 371 ? 21.162 10.225 -12.328 1.00 79.81 371 ARG A N 1
ATOM 2681 C CA . ARG A 1 371 ? 21.927 8.981 -12.534 1.00 79.81 371 ARG A CA 1
ATOM 2682 C C . ARG A 1 371 ? 21.657 8.318 -13.876 1.00 79.81 371 ARG A C 1
ATOM 2684 O O . ARG A 1 371 ? 22.472 7.506 -14.293 1.00 79.81 371 ARG A O 1
ATOM 2691 N N . LEU A 1 372 ? 20.541 8.615 -14.542 1.00 75.62 372 LEU A N 1
ATOM 2692 C CA . LEU A 1 372 ? 20.249 8.094 -15.876 1.00 75.62 372 LEU A CA 1
ATOM 2693 C C . LEU A 1 372 ? 21.039 8.807 -16.973 1.00 75.62 372 LEU A C 1
ATOM 2695 O O . LEU A 1 372 ? 21.367 8.164 -17.968 1.00 75.62 372 LEU A O 1
ATOM 2699 N N . VAL A 1 373 ? 21.392 10.082 -16.792 1.00 76.50 373 VAL A N 1
ATOM 2700 C CA . VAL A 1 373 ? 22.174 10.844 -17.780 1.00 76.50 373 VAL A CA 1
ATOM 2701 C C . VAL A 1 373 ? 23.602 10.302 -17.900 1.00 76.50 373 VAL A C 1
ATOM 2703 O O . VAL A 1 373 ? 24.129 10.209 -19.005 1.00 76.50 373 VAL A O 1
ATOM 2706 N N . LEU A 1 374 ? 24.204 9.861 -16.791 1.00 77.50 374 LEU A N 1
ATOM 2707 C CA . LEU A 1 374 ? 25.587 9.372 -16.756 1.00 77.50 374 LEU A CA 1
ATOM 2708 C C . LEU A 1 374 ? 25.845 8.130 -17.647 1.00 77.50 374 LEU A C 1
ATOM 2710 O O . LEU A 1 374 ? 26.712 8.205 -18.515 1.00 77.50 374 LEU A O 1
ATOM 2714 N N . PRO A 1 375 ? 25.105 7.004 -17.525 1.00 73.50 375 PRO A N 1
ATOM 2715 C CA . PRO A 1 375 ? 25.266 5.850 -18.412 1.00 73.50 375 PRO A CA 1
ATOM 2716 C C . PRO A 1 375 ? 24.788 6.140 -19.841 1.00 73.50 375 PRO A C 1
ATOM 2718 O O . PRO A 1 375 ? 25.263 5.510 -20.786 1.00 73.50 375 PRO A O 1
ATOM 2721 N N . LEU A 1 376 ? 23.872 7.096 -20.030 1.00 70.75 376 LEU A N 1
ATOM 2722 C CA . LEU A 1 376 ? 23.488 7.541 -21.368 1.00 70.75 376 LEU A CA 1
ATOM 2723 C C . LEU A 1 376 ? 24.663 8.217 -22.073 1.00 70.75 376 LEU A C 1
ATOM 2725 O O . LEU A 1 376 ? 25.045 7.773 -23.150 1.00 70.75 376 LEU A O 1
ATOM 2729 N N . GLY A 1 377 ? 25.296 9.204 -21.442 1.00 73.31 377 GLY A N 1
ATOM 2730 C CA . GLY A 1 377 ? 26.489 9.851 -21.984 1.00 73.31 377 GLY A CA 1
ATOM 2731 C C . GLY A 1 377 ? 27.661 8.880 -22.134 1.00 73.31 377 GLY A C 1
ATOM 2732 O O . GLY A 1 377 ? 28.208 8.742 -23.221 1.00 73.31 377 GLY A O 1
ATOM 2733 N N . ALA A 1 378 ? 28.008 8.148 -21.074 1.00 79.19 378 ALA A N 1
ATOM 2734 C CA . ALA A 1 378 ? 29.208 7.311 -21.047 1.00 79.19 378 ALA A CA 1
ATOM 2735 C C . ALA A 1 378 ? 29.140 6.077 -21.963 1.00 79.19 378 ALA A C 1
ATOM 2737 O O . ALA A 1 378 ? 30.181 5.608 -22.413 1.00 79.19 378 ALA A O 1
ATOM 2738 N N . CYS A 1 379 ? 27.948 5.538 -22.251 1.00 74.50 379 CYS A N 1
ATOM 2739 C CA . CYS A 1 379 ? 27.815 4.353 -23.106 1.00 74.50 379 CYS A CA 1
ATOM 2740 C C . CYS A 1 379 ? 27.253 4.661 -24.498 1.00 74.50 379 CYS A C 1
ATOM 2742 O O . CYS A 1 379 ? 27.686 4.035 -25.462 1.00 74.50 379 CYS A O 1
ATOM 2744 N N . HIS A 1 380 ? 26.306 5.598 -24.641 1.00 72.56 380 HIS A N 1
ATOM 2745 C CA . HIS A 1 380 ? 25.636 5.808 -25.932 1.00 72.56 380 HIS A CA 1
ATOM 2746 C C . HIS A 1 380 ? 26.410 6.747 -26.857 1.00 72.56 380 HIS A C 1
ATOM 2748 O O . HIS A 1 380 ? 26.411 6.502 -28.060 1.00 72.56 380 HIS A O 1
ATOM 2754 N N . LEU A 1 381 ? 27.105 7.769 -26.337 1.00 78.69 381 LEU A N 1
ATOM 2755 C CA . LEU A 1 381 ? 27.943 8.627 -27.187 1.00 78.69 381 LEU A CA 1
ATOM 2756 C C . LEU A 1 381 ? 29.099 7.846 -27.826 1.00 78.69 381 LEU A C 1
ATOM 2758 O O . LEU A 1 381 ? 29.219 7.898 -29.050 1.00 78.69 381 LEU A O 1
ATOM 2762 N N . PRO A 1 382 ? 29.905 7.066 -27.077 1.00 80.44 382 PRO A N 1
ATOM 2763 C CA . PRO A 1 382 ? 30.975 6.293 -27.696 1.00 80.44 382 PRO A CA 1
ATOM 2764 C C . PRO A 1 382 ? 30.429 5.219 -28.636 1.00 80.44 382 PRO A C 1
ATOM 2766 O O . PRO A 1 382 ? 30.973 5.037 -29.719 1.00 80.44 382 PRO A O 1
ATOM 2769 N N . ALA A 1 383 ? 29.316 4.560 -28.284 1.00 78.25 383 ALA A N 1
ATOM 2770 C CA . ALA A 1 383 ? 28.667 3.603 -29.177 1.00 78.25 383 ALA A CA 1
ATOM 2771 C C . ALA A 1 383 ? 28.205 4.258 -30.488 1.00 78.25 383 ALA A C 1
ATOM 2773 O O . ALA A 1 383 ? 28.390 3.671 -31.548 1.00 78.25 383 ALA A O 1
ATOM 2774 N N . PHE A 1 384 ? 27.655 5.475 -30.444 1.00 79.19 384 PHE A N 1
ATOM 2775 C CA . PHE A 1 384 ? 27.270 6.224 -31.641 1.00 79.19 384 PHE A CA 1
ATOM 2776 C C . PHE A 1 384 ? 28.472 6.604 -32.509 1.00 79.19 384 PHE A C 1
ATOM 2778 O O . PHE A 1 384 ? 28.425 6.429 -33.724 1.00 79.19 384 PHE A O 1
ATOM 2785 N N . VAL A 1 385 ? 29.562 7.078 -31.904 1.00 82.12 385 VAL A N 1
ATOM 2786 C CA . VAL A 1 385 ? 30.789 7.400 -32.646 1.00 82.12 385 VAL A CA 1
ATOM 2787 C C . VAL A 1 385 ? 31.351 6.146 -33.318 1.00 82.12 385 VAL A C 1
ATOM 2789 O O . VAL A 1 385 ? 31.661 6.174 -34.506 1.00 82.12 385 VAL A O 1
ATOM 2792 N N . ILE A 1 386 ? 31.415 5.038 -32.578 1.00 79.44 386 ILE A N 1
ATOM 2793 C CA . ILE A 1 386 ? 31.966 3.756 -33.028 1.00 79.44 386 ILE A CA 1
ATOM 2794 C C . ILE A 1 386 ? 31.110 3.104 -34.123 1.00 79.44 386 ILE A C 1
ATOM 2796 O O . ILE A 1 386 ? 31.655 2.612 -35.107 1.00 79.44 386 ILE A O 1
ATOM 2800 N N . LEU A 1 387 ? 29.784 3.075 -33.959 1.00 72.06 387 LEU A N 1
ATOM 2801 C CA . LEU A 1 387 ? 28.872 2.375 -34.874 1.00 72.06 387 LEU A CA 1
ATOM 2802 C C . LEU A 1 387 ? 28.354 3.254 -36.014 1.00 72.06 387 LEU A C 1
ATOM 2804 O O . LEU A 1 387 ? 28.032 2.731 -37.073 1.00 72.06 387 LEU A O 1
ATOM 2808 N N . GLY A 1 388 ? 28.213 4.559 -35.790 1.00 75.00 388 GLY A N 1
ATOM 2809 C CA . GLY A 1 388 ? 27.600 5.486 -36.741 1.00 75.00 388 GLY A CA 1
ATOM 2810 C C . GLY A 1 388 ? 28.622 6.294 -37.532 1.00 75.00 388 GLY A C 1
ATOM 2811 O O . GLY A 1 388 ? 28.604 6.270 -38.756 1.00 75.00 388 GLY A O 1
ATOM 2812 N N . ILE A 1 389 ? 29.513 7.017 -36.846 1.00 80.12 389 ILE A N 1
ATOM 2813 C CA . ILE A 1 389 ? 30.404 7.994 -37.498 1.00 80.12 389 ILE A CA 1
ATOM 2814 C C . ILE A 1 389 ? 31.646 7.322 -38.087 1.00 80.12 389 ILE A C 1
ATOM 2816 O O . ILE A 1 389 ? 31.950 7.513 -39.264 1.00 80.12 389 ILE A O 1
ATOM 2820 N N . ALA A 1 390 ? 32.368 6.540 -37.282 1.00 79.94 390 ALA A N 1
ATOM 2821 C CA . ALA A 1 390 ? 33.662 5.983 -37.669 1.00 79.94 390 ALA A CA 1
ATOM 2822 C C . ALA A 1 390 ? 33.607 5.135 -38.959 1.00 79.94 390 ALA A C 1
ATOM 2824 O O . ALA A 1 390 ? 34.455 5.354 -39.825 1.00 79.94 390 ALA A O 1
ATOM 2825 N N . PRO A 1 391 ? 32.614 4.243 -39.166 1.00 73.75 391 PRO A N 1
ATOM 2826 C CA . PRO A 1 391 ? 32.548 3.428 -40.379 1.00 73.75 391 PRO A CA 1
ATOM 2827 C C . PRO A 1 391 ? 32.262 4.261 -41.632 1.00 73.75 391 PRO A C 1
ATOM 2829 O O . PRO A 1 391 ? 32.836 4.002 -42.687 1.00 73.75 391 PRO A O 1
ATOM 2832 N N . VAL A 1 392 ? 31.412 5.287 -41.516 1.00 76.00 392 VAL A N 1
ATOM 2833 C CA . VAL A 1 392 ? 31.053 6.170 -42.636 1.00 76.00 392 VAL A CA 1
ATOM 2834 C C . VAL A 1 392 ? 32.252 7.012 -43.060 1.00 76.00 392 VAL A C 1
ATOM 2836 O O . VAL A 1 392 ? 32.585 7.051 -44.241 1.00 76.00 392 VAL A O 1
ATOM 2839 N N . VAL A 1 393 ? 32.949 7.629 -42.100 1.00 80.69 393 VAL A N 1
ATOM 2840 C CA . VAL A 1 393 ? 34.157 8.424 -42.379 1.00 80.69 393 VAL A CA 1
ATOM 2841 C C . VAL A 1 393 ? 35.260 7.551 -42.975 1.00 80.69 393 VAL A C 1
ATOM 2843 O O . VAL A 1 393 ? 35.894 7.953 -43.948 1.00 80.69 393 VAL A O 1
ATOM 2846 N N . ALA A 1 394 ? 35.463 6.344 -42.440 1.00 79.69 394 ALA A N 1
ATOM 2847 C CA . ALA A 1 394 ? 36.454 5.409 -42.959 1.00 79.69 394 ALA A CA 1
ATOM 2848 C C . ALA A 1 394 ? 36.127 4.976 -44.398 1.00 79.69 394 ALA A C 1
ATOM 2850 O O . ALA A 1 394 ? 37.002 5.025 -45.259 1.00 79.69 394 ALA A O 1
ATOM 2851 N N . SER A 1 395 ? 34.872 4.606 -44.676 1.00 74.94 395 SER A N 1
ATOM 2852 C CA . SER A 1 395 ? 34.419 4.193 -46.012 1.00 74.94 395 SER A CA 1
ATOM 2853 C C . SER A 1 395 ? 34.601 5.309 -47.047 1.00 74.94 395 SER A C 1
ATOM 2855 O O . SER A 1 395 ? 35.197 5.083 -48.102 1.00 74.94 395 SER A O 1
ATOM 2857 N N . VAL A 1 396 ? 34.189 6.539 -46.718 1.00 78.75 396 VAL A N 1
ATOM 2858 C CA . VAL A 1 396 ? 34.372 7.702 -47.599 1.00 78.75 396 VAL A CA 1
ATOM 2859 C C . VAL A 1 396 ? 35.858 8.025 -47.785 1.00 78.75 396 VAL A C 1
ATOM 2861 O O . VAL A 1 396 ? 36.300 8.216 -48.916 1.00 78.75 396 VAL A O 1
ATOM 2864 N N . GLY A 1 397 ? 36.653 8.027 -46.712 1.00 79.44 397 GLY A N 1
ATOM 2865 C CA . GLY A 1 397 ? 38.093 8.293 -46.779 1.00 79.44 397 GLY A CA 1
ATOM 2866 C C . GLY A 1 397 ? 38.850 7.281 -47.644 1.00 79.44 397 GLY A C 1
ATOM 2867 O O . GLY A 1 397 ? 39.652 7.672 -48.488 1.00 79.44 397 GLY A O 1
ATOM 2868 N N . MET A 1 398 ? 38.543 5.989 -47.507 1.00 76.94 398 MET A N 1
ATOM 2869 C CA . MET A 1 398 ? 39.123 4.941 -48.353 1.00 76.94 398 MET A CA 1
ATOM 2870 C C . MET A 1 398 ? 38.722 5.096 -49.821 1.00 76.94 398 MET A C 1
ATOM 2872 O O . MET A 1 398 ? 39.573 4.924 -50.691 1.00 76.94 398 MET A O 1
ATOM 2876 N N . SER A 1 399 ? 37.472 5.483 -50.105 1.00 73.75 399 SER A N 1
ATOM 2877 C CA . SER A 1 399 ? 37.001 5.723 -51.479 1.00 73.75 399 SER A CA 1
ATOM 2878 C C . SER A 1 399 ? 37.680 6.917 -52.165 1.00 73.75 399 SER A C 1
ATOM 2880 O O . SER A 1 399 ? 37.817 6.931 -53.385 1.00 73.75 399 SER A O 1
ATOM 2882 N N . MET A 1 400 ? 38.122 7.908 -51.384 1.00 78.56 400 MET A N 1
ATOM 2883 C CA . MET A 1 400 ? 38.846 9.084 -51.878 1.00 78.56 400 MET A CA 1
ATOM 2884 C C . MET A 1 400 ? 40.338 8.805 -52.080 1.00 78.56 400 MET A C 1
ATOM 2886 O O . MET A 1 400 ? 40.935 9.386 -52.971 1.00 78.56 400 MET A O 1
ATOM 2890 N N . LEU A 1 401 ? 40.932 7.915 -51.277 1.00 77.69 401 LEU A N 1
ATOM 2891 C CA . LEU A 1 401 ? 42.338 7.502 -51.403 1.00 77.69 401 LEU A CA 1
ATOM 2892 C C . LEU A 1 401 ? 42.588 6.502 -52.542 1.00 77.69 401 LEU A C 1
ATOM 2894 O O . LEU A 1 401 ? 43.736 6.274 -52.909 1.00 77.69 401 LEU A O 1
ATOM 2898 N N . THR A 1 402 ? 41.536 5.861 -53.053 1.00 68.75 402 THR A N 1
ATOM 2899 C CA . THR A 1 402 ? 41.613 4.868 -54.140 1.00 68.75 402 THR A CA 1
ATOM 2900 C C . THR A 1 402 ? 41.243 5.428 -55.517 1.00 68.75 402 THR A C 1
ATOM 2902 O O . THR A 1 402 ? 41.311 4.688 -56.498 1.00 68.75 402 THR A O 1
ATOM 2905 N N . ARG A 1 403 ? 40.884 6.715 -55.606 1.00 52.25 403 ARG A N 1
ATOM 2906 C CA . ARG A 1 403 ? 40.837 7.483 -56.861 1.00 52.25 403 ARG A CA 1
ATOM 2907 C C . ARG A 1 403 ? 42.118 8.278 -57.019 1.00 52.25 403 ARG A C 1
ATOM 2909 O O . ARG A 1 403 ? 42.524 8.443 -58.188 1.00 52.25 403 ARG A O 1
#